Protein AF-A0A9D6FZ19-F1 (afdb_monomer)

pLDDT: mean 87.19, std 10.08, range [48.0, 98.0]

Radius of gyration: 36.25 Å; Cα contacts (8 Å, |Δi|>4): 647; chains: 1; bounding box: 66×76×105 Å

Nearest PDB structures (foldseek):
  9dze-assembly1_B  TM=2.359E-01  e=1.668E+00  synthetic construct
  9dze-assembly1_S  TM=2.264E-01  e=4.456E+00  synthetic construct

Solvent-accessible surface area (backbone atoms only — not comparable to full-atom values): 32603 Å² total; per-residue (Å²): 107,68,70,63,44,63,76,75,43,56,70,73,53,49,53,50,51,51,53,49,53,61,69,70,44,52,75,71,52,47,53,54,53,33,72,72,42,57,74,59,58,19,52,33,51,50,44,45,52,56,50,68,72,45,85,82,78,72,82,79,67,71,78,33,69,72,55,51,49,51,54,47,54,49,43,49,53,57,45,53,49,53,59,55,44,58,36,38,87,87,26,95,31,42,42,60,96,42,98,89,51,80,62,38,68,34,24,61,58,46,26,62,61,45,30,63,40,26,57,64,46,49,83,45,50,66,54,39,59,76,66,59,70,57,80,88,72,50,56,69,57,54,54,55,48,48,30,49,47,58,66,65,47,42,59,84,90,41,48,44,63,78,61,92,24,27,55,32,40,57,38,43,43,46,40,38,54,54,51,51,49,53,50,29,55,75,72,73,46,55,54,28,59,49,54,52,49,54,44,48,48,68,59,69,44,66,30,45,39,71,27,61,67,48,56,51,51,50,56,70,69,46,54,71,69,39,42,52,41,30,46,53,44,51,65,73,44,41,82,42,68,68,41,33,58,36,62,71,30,70,82,34,64,66,26,49,48,50,42,55,44,22,54,74,77,34,56,64,59,24,53,55,56,30,63,76,30,15,71,78,37,27,70,48,33,51,65,55,46,52,49,29,56,75,70,65,41,41,89,72,34,57,68,51,51,52,46,21,51,32,34,71,69,66,51,57,94,88,59,83,86,56,64,50,61,46,42,71,76,57,38,75,93,55,64,87,48,83,84,55,52,67,62,53,42,50,50,38,52,52,48,21,54,32,25,53,72,68,68,37,60,69,60,20,52,28,29,50,41,48,44,53,25,67,76,36,58,46,37,48,70,61,26,51,50,42,62,66,69,53,59,74,75,86,46,45,70,42,52,53,41,34,47,52,36,51,45,50,40,56,26,32,73,71,50,41,80,58,70,91,94,50,84,42,48,57,35,63,44,48,42,30,45,53,54,14,64,71,57,42,84,77,15,24,67,57,27,56,51,41,40,52,56,46,51,59,60,31,69,73,40,66,65,46,40,61,65,24,44,56,28,53,27,48,53,51,58,42,47,40,79,82,51,54,43,65,76,70,26,50,49,39,45,51,64,38,52,74,70,49,70,76,84,81,39,56,41,56,51,41,51,29,54,48,43,55,70,41,67,43,59,70,50,43,61,58,51,50,52,51,42,51,78,44,47,73,73,64,45,59,62,78,89,75,41,65,92,70,52,34,60,69,37,37,44,43,47,45,20,27,42,60,66,30,55,68,58,34,57,51,52,53,56,52,41,50,74,79,45,60,84,48,60,55,48,57,49,40,31,51,77,71,70,52,94,129

Mean predicted aligned error: 12.06 Å

Sequence (596 aa):
MLELLSHGLAENEIHRVMARALLALDDRGRERLIAQLDETTGATLRGLLEFHARDGTAARPFPGAAKIEEEWEKAWGEWDECVFESQDEDGQYVARDAEWEPPYFDGDSLALGLEPLAARMRPLLARVMDGDLAPGFSFLAAIDDLDTQIGSGLPKWMDPSSGDGCPLGPEVTGCLLEWEWRACRRDGRGAFELADAIRKLEASARIVSLHEETVAKFIRGLGDADQHAILNGITSHRSASHWASVLGNAYSEWFKIHQQLARRWDPALFAETSRKNIAQNWELALPLVGDLLRRKAFDKAPPLIAEAVGALLRLKTGETWDPRETLLIALPGLRSRYDWHAAALRLLDSWRKVAVGLGQEEIACALELQVAVGRQWMDGDAALEAFRRVPSPRFSGMRERLFAGWRTLVVEETVGCRAPGREPFGSAWVAALVDAARAGADGAPAFRRAVRQWLEATGRTPAAIRQSREALGTLTLDLDVESTLRRRSPSFLRVLSRGAGPGDDPLTEWRRRWVKRAGASDLLAEIIEFWIGHVAALVPDPANARGSNYEHCAEWLAAVFELDAAAYRRIVRGWATVHGRRKNLWLALARRKLPL

Secondary structure (DSSP, 8-state):
-HHHHHHHS-HHHHHHHHHHHHHHS-HHHHHHHHTTS-HHHHHHHHHHHHHHHS-S-SPPPPPPHHHHHHHHHHHHHHHHHHHHHTT-TTSTTEE-SSTTSPPEE-HHHHHHHHHHHHHHHTTTHHHHHHTTSSTT--HHHHHHHHHHHHHHHS-TTS-GGGTT-EE--HHHHHHHHHHHHHHHHHTT--HHHHHHHHHHHHHH-SSEE--HHHHHHHHHHS-HHHHHHHHHHHHHHTTSHHHHHHHT-TTSHHHHHHHHHHHHH-HHHHHHHHHHTTTT-GGGHHHHHHHHHHTT-GGGHHHHHHHHHHHHHTPPTT----TTTS-GGGSGGGTT-GGGHHHHHHHHHHHHHHHHHTT-HHHHHHHHHHHHHHHHTT-HHHHHHHHHHS-TTTTHHHHHHHHHHHHHHHHHHHH---STT-PPTTHHHHHHHHHHHHHGGGGHHHHHHHHHHHHHHHTT-HHHHHHHHHHHHHHHHHH-TT-HHHHH-HHHHHHHHTTS--TTSHHHHHHHHHHHHTT-TTHHHHHHHHHHHHGGGGSPPGGG-GGG--HHHHHHHHHHHHH-HHHHHHHHHHHHHHHTT-HHHHHHHHHTT---

Structure (mmCIF, N/CA/C/O backbone):
data_AF-A0A9D6FZ19-F1
#
_entry.id   AF-A0A9D6FZ19-F1
#
loop_
_atom_site.group_PDB
_atom_site.id
_atom_site.type_symbol
_atom_site.label_atom_id
_atom_site.label_alt_id
_atom_site.label_comp_id
_atom_site.label_asym_id
_atom_site.label_entity_id
_atom_site.label_seq_id
_atom_site.pdbx_PDB_ins_code
_atom_site.Cartn_x
_atom_site.Cartn_y
_atom_site.Cartn_z
_atom_site.occupancy
_atom_site.B_iso_or_equiv
_atom_site.auth_seq_id
_atom_site.auth_comp_id
_atom_site.auth_asym_id
_atom_site.auth_atom_id
_atom_site.pdbx_PDB_model_num
ATOM 1 N N . MET A 1 1 ? 24.330 31.211 -57.227 1.00 76.38 1 MET A N 1
ATOM 2 C CA . MET A 1 1 ? 22.905 31.604 -57.371 1.00 76.38 1 MET A CA 1
ATOM 3 C C . MET A 1 1 ? 22.234 31.756 -56.015 1.00 76.38 1 MET A C 1
ATOM 5 O O . MET A 1 1 ? 21.684 32.817 -55.775 1.00 76.38 1 MET A O 1
ATOM 9 N N . LEU A 1 2 ? 22.317 30.752 -55.129 1.00 75.94 2 LEU A N 1
ATOM 10 C CA . LEU A 1 2 ? 21.750 30.823 -53.774 1.00 75.94 2 LEU A CA 1
ATOM 11 C C . LEU A 1 2 ? 22.252 32.047 -52.982 1.00 75.94 2 LEU A C 1
ATOM 13 O O . LEU A 1 2 ? 21.443 32.780 -52.437 1.00 75.94 2 LEU A O 1
ATOM 17 N N . GLU A 1 3 ? 23.558 32.338 -53.038 1.00 79.06 3 GLU A N 1
ATOM 18 C CA . GLU A 1 3 ? 24.156 33.538 -52.422 1.00 79.06 3 GLU A CA 1
ATOM 19 C C . GLU A 1 3 ? 23.598 34.858 -52.973 1.00 79.06 3 GLU A C 1
ATOM 21 O O . GLU A 1 3 ? 23.433 35.823 -52.242 1.00 79.06 3 GLU A O 1
ATOM 26 N N . LEU A 1 4 ? 23.278 34.927 -54.266 1.00 79.25 4 LEU A N 1
ATOM 27 C CA . LEU A 1 4 ? 22.694 36.136 -54.857 1.00 79.25 4 LEU A CA 1
ATOM 28 C C . LEU A 1 4 ? 21.225 36.299 -54.452 1.00 79.25 4 LEU A C 1
ATOM 30 O O . LEU A 1 4 ? 20.753 37.421 -54.297 1.00 79.25 4 LEU A O 1
ATOM 34 N N . LEU A 1 5 ? 20.513 35.184 -54.263 1.00 77.94 5 LEU A N 1
ATOM 35 C CA . LEU A 1 5 ? 19.150 35.190 -53.741 1.00 77.94 5 LEU A CA 1
ATOM 36 C C . LEU A 1 5 ? 19.132 35.617 -52.268 1.00 77.94 5 LEU A C 1
ATOM 38 O O . LEU A 1 5 ? 18.304 36.447 -51.914 1.00 77.94 5 LEU A O 1
ATOM 42 N N . SER A 1 6 ? 20.068 35.140 -51.441 1.00 78.81 6 SER A N 1
ATOM 43 C CA . SER A 1 6 ? 20.149 35.504 -50.017 1.00 78.81 6 SER A CA 1
ATOM 44 C C . SER A 1 6 ? 20.529 36.965 -49.757 1.00 78.81 6 SER A C 1
ATOM 46 O O . SER A 1 6 ? 20.185 37.497 -48.709 1.00 78.81 6 SER A O 1
ATOM 48 N N . HIS A 1 7 ? 21.173 37.646 -50.711 1.00 83.50 7 HIS A N 1
ATOM 49 C CA . HIS A 1 7 ? 21.427 39.091 -50.627 1.00 83.50 7 HIS A CA 1
ATOM 50 C C . HIS A 1 7 ? 20.210 39.956 -50.995 1.00 83.50 7 HIS A C 1
ATOM 52 O O . HIS A 1 7 ? 20.174 41.134 -50.640 1.00 83.50 7 HIS A O 1
ATOM 58 N N . GLY A 1 8 ? 19.247 39.414 -51.748 1.00 76.00 8 GLY A N 1
ATOM 59 C CA . GLY A 1 8 ? 18.134 40.181 -52.321 1.00 76.00 8 GLY A CA 1
ATOM 60 C C . GLY A 1 8 ? 16.743 39.793 -51.823 1.00 76.00 8 GLY A C 1
ATOM 61 O O . GLY A 1 8 ? 15.802 40.547 -52.054 1.00 76.00 8 GLY A O 1
ATOM 62 N N . LEU A 1 9 ? 16.599 38.636 -51.177 1.00 79.69 9 LEU A N 1
ATOM 63 C CA . LEU A 1 9 ? 15.329 38.074 -50.722 1.00 79.69 9 LEU A CA 1
ATOM 64 C C . LEU A 1 9 ? 15.463 37.537 -49.299 1.00 79.69 9 LEU A C 1
ATOM 66 O O . LEU A 1 9 ? 16.507 37.008 -48.918 1.00 79.69 9 LEU A O 1
ATOM 70 N N . ALA A 1 10 ? 14.377 37.619 -48.534 1.00 77.56 10 ALA A N 1
ATOM 71 C CA . ALA A 1 10 ? 14.300 36.959 -47.240 1.00 77.56 10 ALA A CA 1
ATOM 72 C C . ALA A 1 10 ? 14.217 35.429 -47.407 1.00 77.56 10 ALA A C 1
ATOM 74 O O . ALA A 1 10 ? 13.732 34.910 -48.415 1.00 77.56 10 ALA A O 1
ATOM 75 N N . GLU A 1 11 ? 14.660 34.677 -46.400 1.00 75.75 11 GLU A N 1
ATOM 76 C CA . GLU A 1 11 ? 14.737 33.208 -46.436 1.00 75.75 11 GLU A CA 1
ATOM 77 C C . GLU A 1 11 ? 13.389 32.542 -46.779 1.00 75.75 11 GLU A C 1
ATOM 79 O O . GLU A 1 11 ? 13.302 31.636 -47.611 1.00 75.75 11 GLU A O 1
ATOM 84 N N . ASN A 1 12 ? 12.295 33.062 -46.220 1.00 69.62 12 ASN A N 1
ATOM 85 C CA . ASN A 1 12 ? 10.940 32.606 -46.522 1.00 69.62 12 ASN A CA 1
ATOM 86 C C . ASN A 1 12 ? 10.523 32.864 -47.985 1.00 69.62 12 ASN A C 1
ATOM 88 O O . ASN A 1 12 ? 9.724 32.107 -48.541 1.00 69.62 12 ASN A O 1
ATOM 92 N N . GLU A 1 13 ? 11.041 33.914 -48.621 1.00 73.00 13 GLU A N 1
ATOM 93 C CA . GLU A 1 13 ? 10.810 34.216 -50.035 1.00 73.00 13 GLU A CA 1
ATOM 94 C C . GLU A 1 13 ? 11.612 33.270 -50.929 1.00 73.00 13 GLU A C 1
ATOM 96 O O . GLU A 1 13 ? 11.067 32.746 -51.903 1.00 73.00 13 GLU A O 1
ATOM 101 N N . ILE A 1 14 ? 12.854 32.958 -50.550 1.00 82.19 14 ILE A N 1
ATOM 102 C CA . ILE A 1 14 ? 13.698 31.972 -51.239 1.00 82.19 14 ILE A CA 1
ATOM 103 C C . ILE A 1 14 ? 13.046 30.587 -51.187 1.00 82.19 14 ILE A C 1
ATOM 105 O O . ILE A 1 14 ? 12.864 29.960 -52.233 1.00 82.19 14 ILE A O 1
ATOM 109 N N . HIS A 1 15 ? 12.590 30.141 -50.011 1.00 80.44 15 HIS A N 1
ATOM 110 C CA . HIS A 1 15 ? 11.866 28.874 -49.859 1.00 80.44 15 HIS A CA 1
ATOM 111 C C . HIS A 1 15 ? 10.609 28.813 -50.738 1.00 80.44 15 HIS A C 1
ATOM 113 O O . HIS A 1 15 ? 10.354 27.797 -51.387 1.00 80.44 15 HIS A O 1
ATOM 119 N N . ARG A 1 16 ? 9.839 29.907 -50.833 1.00 79.56 16 ARG A N 1
ATOM 120 C CA . ARG A 1 16 ? 8.656 29.978 -51.712 1.00 79.56 16 ARG A CA 1
ATOM 121 C C . ARG A 1 16 ? 9.018 29.905 -53.191 1.00 79.56 16 ARG A C 1
ATOM 123 O O . ARG A 1 16 ? 8.312 29.232 -53.942 1.00 79.56 16 ARG A O 1
ATOM 130 N N . VAL A 1 17 ? 10.078 30.593 -53.615 1.00 81.44 17 VAL A N 1
ATOM 131 C CA . VAL A 1 17 ? 10.554 30.552 -55.004 1.00 81.44 17 VAL A CA 1
ATOM 132 C C . VAL A 1 17 ? 11.003 29.139 -55.360 1.00 81.44 17 VAL A C 1
ATOM 134 O O . VAL A 1 17 ? 10.565 28.617 -56.382 1.00 81.44 17 VAL A O 1
ATOM 137 N N . MET A 1 18 ? 11.790 28.487 -54.501 1.00 83.88 18 MET A N 1
ATOM 138 C CA . MET A 1 18 ? 12.246 27.115 -54.734 1.00 83.88 18 MET A CA 1
ATOM 139 C C . MET A 1 18 ? 11.085 26.118 -54.758 1.00 83.88 18 MET A C 1
ATOM 141 O O . MET A 1 18 ? 10.992 25.324 -55.690 1.00 83.88 18 MET A O 1
ATOM 145 N N . ALA A 1 19 ? 10.149 26.204 -53.808 1.00 80.38 19 ALA A N 1
ATOM 146 C CA . ALA A 1 19 ? 8.968 25.343 -53.788 1.00 80.38 19 ALA A CA 1
ATOM 147 C C . ALA A 1 19 ? 8.114 25.508 -55.057 1.00 80.38 19 ALA A C 1
ATOM 149 O O . ALA A 1 19 ? 7.714 24.523 -55.675 1.00 80.38 19 ALA A O 1
ATOM 150 N N . ARG A 1 20 ? 7.870 26.750 -55.499 1.00 80.50 20 ARG A N 1
ATOM 151 C CA . ARG A 1 20 ? 7.109 27.012 -56.732 1.00 80.50 20 ARG A CA 1
ATOM 152 C C . ARG A 1 20 ? 7.855 26.578 -57.987 1.00 80.50 20 ARG A C 1
ATOM 154 O O . ARG A 1 20 ? 7.220 26.048 -58.891 1.00 80.50 20 ARG A O 1
ATOM 161 N N . ALA A 1 21 ? 9.171 26.772 -58.041 1.00 82.44 21 ALA A N 1
ATOM 162 C CA . ALA A 1 21 ? 9.994 26.321 -59.157 1.00 82.44 21 ALA A CA 1
ATOM 163 C C . ALA A 1 21 ? 9.969 24.791 -59.279 1.00 82.44 21 ALA A C 1
ATOM 165 O O . ALA A 1 21 ? 9.750 24.280 -60.371 1.00 82.44 21 ALA A O 1
ATOM 166 N N . LEU A 1 22 ? 10.099 24.069 -58.161 1.00 83.06 22 LEU A N 1
ATOM 167 C CA . LEU A 1 22 ? 10.009 22.607 -58.111 1.00 83.06 22 LEU A CA 1
ATOM 168 C C . LEU A 1 22 ? 8.643 22.092 -58.579 1.00 83.06 22 LEU A C 1
ATOM 170 O O . LEU A 1 22 ? 8.573 21.149 -59.365 1.00 83.06 22 LEU A O 1
ATOM 174 N N . LEU A 1 23 ? 7.555 22.729 -58.138 1.00 80.44 23 LEU A N 1
ATOM 175 C CA . LEU A 1 23 ? 6.200 22.349 -58.547 1.00 80.44 23 LEU A CA 1
ATOM 176 C C . LEU A 1 23 ? 5.902 22.685 -60.014 1.00 80.44 23 LEU A C 1
ATOM 178 O O . LEU A 1 23 ? 5.124 21.971 -60.644 1.00 80.44 23 LEU A O 1
ATOM 182 N N . ALA A 1 24 ? 6.536 23.723 -60.563 1.00 82.62 24 ALA A N 1
ATOM 183 C CA . ALA A 1 24 ? 6.390 24.128 -61.959 1.00 82.62 24 ALA A CA 1
ATOM 184 C C . ALA A 1 24 ? 7.156 23.234 -62.954 1.00 82.62 24 ALA A C 1
ATOM 186 O O . ALA A 1 24 ? 6.901 23.324 -64.155 1.00 82.62 24 ALA A O 1
ATOM 187 N N . LEU A 1 25 ? 8.083 22.385 -62.488 1.00 86.06 25 LEU A N 1
ATOM 188 C CA . LEU A 1 25 ? 8.769 21.411 -63.342 1.00 86.06 25 LEU A CA 1
ATOM 189 C C . LEU A 1 25 ? 7.812 20.294 -63.781 1.00 86.06 25 LEU A C 1
ATOM 191 O O . LEU A 1 25 ? 7.059 19.755 -62.965 1.00 86.06 25 LEU A O 1
ATOM 195 N N . ASP A 1 26 ? 7.905 19.910 -65.055 1.00 82.88 26 ASP A N 1
ATOM 196 C CA . ASP A 1 26 ? 7.280 18.703 -65.601 1.00 82.88 26 ASP A CA 1
ATOM 197 C C . ASP A 1 26 ? 8.009 17.433 -65.125 1.00 82.88 26 ASP A C 1
ATOM 199 O O . ASP A 1 26 ? 9.120 17.501 -64.594 1.00 82.88 26 ASP A O 1
ATOM 203 N N . ASP A 1 27 ? 7.417 16.253 -65.327 1.00 79.38 27 ASP A N 1
ATOM 204 C CA . ASP A 1 27 ? 7.982 14.983 -64.836 1.00 79.38 27 ASP A CA 1
ATOM 205 C C . ASP A 1 27 ? 9.412 14.735 -65.350 1.00 79.38 27 ASP A C 1
ATOM 207 O O . ASP A 1 27 ? 10.284 14.270 -64.616 1.00 79.38 27 ASP A O 1
ATOM 211 N N . ARG A 1 28 ? 9.703 15.133 -66.597 1.00 81.75 28 ARG A N 1
ATOM 212 C CA . ARG A 1 28 ? 11.056 15.052 -67.176 1.00 81.75 28 ARG A CA 1
ATOM 213 C C . ARG A 1 28 ? 12.029 16.055 -66.558 1.00 81.75 28 ARG A C 1
ATOM 215 O O . ARG A 1 28 ? 13.229 15.789 -66.505 1.00 81.75 28 ARG A O 1
ATOM 222 N N . GLY A 1 29 ? 11.565 17.237 -66.166 1.00 82.62 29 GLY A N 1
ATOM 223 C CA . GLY A 1 29 ? 12.340 18.224 -65.421 1.00 82.62 29 GLY A CA 1
ATOM 224 C C . GLY A 1 29 ? 12.649 17.751 -64.004 1.00 82.62 29 GLY A C 1
ATOM 225 O O . GLY A 1 29 ? 13.792 17.868 -63.566 1.00 82.62 29 GLY A O 1
ATOM 226 N N . ARG A 1 30 ? 11.667 17.144 -63.328 1.00 84.31 30 ARG A N 1
ATOM 227 C CA . ARG A 1 30 ? 11.814 16.577 -61.980 1.00 84.31 30 ARG A CA 1
ATOM 228 C C . ARG A 1 30 ? 12.799 15.412 -61.956 1.00 84.31 30 ARG A C 1
ATOM 230 O O . ARG A 1 30 ? 13.716 15.435 -61.147 1.00 84.31 30 ARG A O 1
ATOM 237 N N . GLU A 1 31 ? 12.692 14.455 -62.878 1.00 83.00 31 GLU A N 1
ATOM 238 C CA . GLU A 1 31 ? 13.639 13.329 -62.941 1.00 83.00 31 GLU A CA 1
ATOM 239 C C . GLU A 1 31 ? 15.061 13.770 -63.316 1.00 83.00 31 GLU A C 1
ATOM 241 O O . GLU A 1 31 ? 16.030 13.237 -62.782 1.00 83.00 31 GLU A O 1
ATOM 246 N N . ARG A 1 32 ? 15.219 14.795 -64.169 1.00 85.19 32 ARG A N 1
ATOM 247 C CA . ARG A 1 32 ? 16.545 15.382 -64.441 1.00 85.19 32 ARG A CA 1
ATOM 248 C C . ARG A 1 32 ? 17.151 16.045 -63.210 1.00 85.19 32 ARG A C 1
ATOM 250 O O . ARG A 1 32 ? 18.349 15.907 -63.001 1.00 85.19 32 ARG A O 1
ATOM 257 N N . LEU A 1 33 ? 16.344 16.754 -62.420 1.00 85.06 33 LEU A N 1
ATOM 258 C CA . LEU A 1 33 ? 16.796 17.348 -61.166 1.00 85.06 33 LEU A CA 1
ATOM 259 C C . LEU A 1 33 ? 17.174 16.262 -60.152 1.00 85.06 33 LEU A C 1
ATOM 261 O O . LEU A 1 33 ? 18.252 16.327 -59.581 1.00 85.06 33 LEU A O 1
ATOM 265 N N . ILE A 1 34 ? 16.331 15.240 -59.977 1.00 85.12 34 ILE A N 1
ATOM 266 C CA . ILE A 1 34 ? 16.589 14.118 -59.064 1.00 85.12 34 ILE A CA 1
ATOM 267 C C . ILE A 1 34 ? 17.874 13.373 -59.447 1.00 85.12 34 ILE A C 1
ATOM 269 O O . ILE A 1 34 ? 18.665 13.052 -58.570 1.00 85.12 34 ILE A O 1
ATOM 273 N N . ALA A 1 35 ? 18.123 13.154 -60.741 1.00 84.31 35 ALA A N 1
ATOM 274 C CA . ALA A 1 35 ? 19.343 12.506 -61.229 1.00 84.31 35 ALA A CA 1
ATOM 275 C C . ALA A 1 35 ? 20.626 13.338 -61.027 1.00 84.31 35 ALA A C 1
ATOM 277 O O . ALA A 1 35 ? 21.722 12.806 -61.179 1.00 84.31 35 ALA A O 1
ATOM 278 N N . GLN A 1 36 ? 20.501 14.636 -60.735 1.00 85.25 36 GLN A N 1
ATOM 279 C CA . GLN A 1 36 ? 21.626 15.520 -60.408 1.00 85.25 36 GLN A CA 1
ATOM 280 C C . GLN A 1 36 ? 21.881 15.633 -58.901 1.00 85.25 36 GLN A C 1
ATOM 282 O O . GLN A 1 36 ? 22.891 16.212 -58.504 1.00 85.25 36 GLN A O 1
ATOM 287 N N . LEU A 1 37 ? 20.975 15.110 -58.075 1.00 84.62 37 LEU A N 1
ATOM 288 C CA . LEU A 1 37 ? 21.140 15.029 -56.629 1.00 84.62 37 LEU A CA 1
ATOM 289 C C . LEU A 1 37 ? 21.828 13.710 -56.268 1.00 84.62 37 LEU A C 1
ATOM 291 O O . LEU A 1 37 ? 21.815 12.755 -57.047 1.00 84.62 37 LEU A O 1
ATOM 295 N N . ASP A 1 38 ? 22.422 13.646 -55.077 1.00 81.06 38 ASP A N 1
ATOM 296 C CA . ASP A 1 38 ? 22.869 12.367 -54.534 1.00 81.06 38 ASP A CA 1
ATOM 297 C C . ASP A 1 38 ? 21.673 11.419 -54.346 1.00 81.06 38 ASP A C 1
ATOM 299 O O . ASP A 1 38 ? 20.514 11.838 -54.257 1.00 81.06 38 ASP A O 1
ATOM 303 N N . GLU A 1 39 ? 21.957 10.121 -54.285 1.00 74.38 39 GLU A N 1
ATOM 304 C CA . GLU A 1 39 ? 20.938 9.072 -54.266 1.00 74.38 39 GLU A CA 1
ATOM 305 C C . GLU A 1 39 ? 19.923 9.246 -53.121 1.00 74.38 39 GLU A C 1
ATOM 307 O O . GLU A 1 39 ? 18.724 9.019 -53.313 1.00 74.38 39 GLU A O 1
ATOM 312 N N . THR A 1 40 ? 20.367 9.726 -51.954 1.00 72.00 40 THR A N 1
ATOM 313 C CA . THR A 1 40 ? 19.515 9.878 -50.767 1.00 72.00 40 THR A CA 1
ATOM 314 C C . THR A 1 40 ? 18.615 11.110 -50.854 1.00 72.00 40 THR A C 1
ATOM 316 O O . THR A 1 40 ? 17.402 11.019 -50.617 1.00 72.00 40 THR A O 1
ATOM 319 N N . THR A 1 41 ? 19.165 12.252 -51.268 1.00 76.56 41 THR A N 1
ATOM 320 C CA . THR A 1 41 ? 18.407 13.495 -51.460 1.00 76.56 41 THR A CA 1
ATOM 321 C C . THR A 1 41 ? 17.441 13.360 -52.634 1.00 76.56 41 THR A C 1
ATOM 323 O O . THR A 1 41 ? 16.281 13.770 -52.539 1.00 76.56 41 THR A O 1
ATOM 326 N N . GLY A 1 42 ? 17.872 12.710 -53.717 1.00 79.31 42 GLY A N 1
ATOM 327 C CA . GLY A 1 42 ? 17.043 12.419 -54.879 1.00 79.31 42 GLY A CA 1
ATOM 328 C C . GLY A 1 42 ? 15.852 11.513 -54.549 1.00 79.31 42 GLY A C 1
ATOM 329 O O . GLY A 1 42 ? 14.720 11.824 -54.927 1.00 79.31 42 GLY A O 1
ATOM 330 N N . ALA A 1 43 ? 16.070 10.430 -53.793 1.00 77.81 43 ALA A N 1
ATOM 331 C CA . ALA A 1 43 ? 14.996 9.540 -53.345 1.00 77.81 43 ALA A CA 1
ATOM 332 C C . ALA A 1 43 ? 13.998 10.246 -52.408 1.00 77.81 43 ALA A C 1
ATOM 334 O O . ALA A 1 43 ? 12.784 10.078 -52.555 1.00 77.81 43 ALA A O 1
ATOM 335 N N . THR A 1 44 ? 14.495 11.082 -51.493 1.00 78.62 44 THR A N 1
ATOM 336 C CA . THR A 1 44 ? 13.660 11.872 -50.572 1.00 78.62 44 THR A CA 1
ATOM 337 C C . THR A 1 44 ? 12.799 12.880 -51.333 1.00 78.62 44 THR A C 1
ATOM 339 O O . THR A 1 44 ? 11.587 12.959 -51.118 1.00 78.62 44 THR A O 1
ATOM 342 N N . LEU A 1 45 ? 13.398 13.616 -52.276 1.00 80.62 45 LEU A N 1
ATOM 343 C CA . LEU A 1 45 ? 12.686 14.577 -53.116 1.00 80.62 45 LEU A CA 1
ATOM 344 C C . LEU A 1 45 ? 11.622 13.8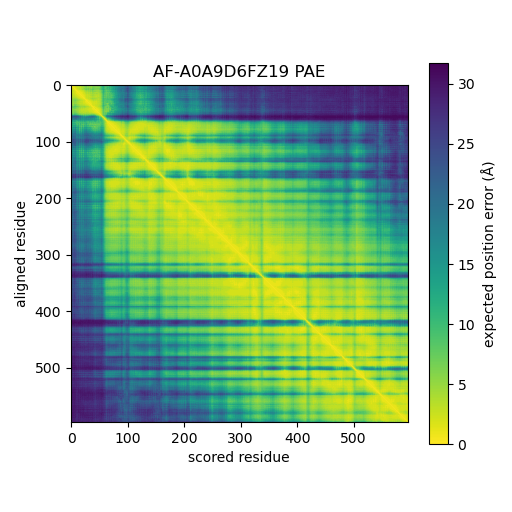88 -53.980 1.00 80.62 45 LEU A C 1
ATOM 346 O O . LEU A 1 45 ? 10.505 14.395 -54.087 1.00 80.62 45 LEU A O 1
ATOM 350 N N . ARG A 1 46 ? 11.930 12.710 -54.542 1.00 81.06 46 ARG A N 1
ATOM 351 C CA . ARG A 1 46 ? 10.957 11.899 -55.289 1.00 81.06 46 ARG A CA 1
ATOM 352 C C . ARG A 1 46 ? 9.749 11.541 -54.417 1.00 81.06 46 ARG A C 1
ATOM 354 O O . ARG A 1 46 ? 8.617 11.813 -54.810 1.00 81.06 46 ARG A O 1
ATOM 361 N N . GLY A 1 47 ? 9.983 11.033 -53.205 1.00 77.44 47 GLY A N 1
ATOM 362 C CA . GLY A 1 47 ? 8.916 10.701 -52.254 1.00 77.44 47 GLY A CA 1
ATOM 363 C C . GLY A 1 47 ? 8.062 11.907 -51.838 1.00 77.44 47 GLY A C 1
ATOM 364 O O . GLY A 1 47 ? 6.839 11.797 -51.746 1.00 77.44 47 GLY A O 1
ATOM 365 N N . LEU A 1 48 ? 8.679 13.080 -51.645 1.00 78.81 48 LEU A N 1
ATOM 366 C CA . LEU A 1 48 ? 7.974 14.333 -51.336 1.00 78.81 48 LEU A CA 1
ATOM 367 C C . LEU A 1 48 ? 7.059 14.796 -52.476 1.00 78.81 48 LEU A C 1
ATOM 369 O O . LEU A 1 48 ? 5.928 15.224 -52.231 1.00 78.81 48 LEU A O 1
ATOM 373 N N . LEU A 1 49 ? 7.525 14.687 -53.721 1.00 78.25 49 LEU A N 1
ATOM 374 C CA . LEU A 1 49 ? 6.758 15.077 -54.905 1.00 78.25 49 LEU A CA 1
ATOM 375 C C . LEU A 1 49 ? 5.602 14.106 -55.190 1.00 78.25 49 LEU A C 1
ATOM 377 O O . LEU A 1 49 ? 4.507 14.556 -55.528 1.00 78.25 49 LEU A O 1
ATOM 381 N N . GLU A 1 50 ? 5.808 12.799 -55.003 1.00 76.62 50 GLU A N 1
ATOM 382 C CA . GLU A 1 50 ? 4.753 11.780 -55.126 1.00 76.62 50 GLU A CA 1
ATOM 383 C C . GLU A 1 50 ? 3.662 11.934 -54.061 1.00 76.62 50 GLU A C 1
ATOM 385 O O . GLU A 1 50 ? 2.476 11.753 -54.345 1.00 76.62 50 GLU A O 1
ATOM 390 N N . PHE A 1 51 ? 4.051 12.301 -52.840 1.00 69.62 51 PHE A N 1
ATOM 391 C CA . PHE A 1 51 ? 3.122 12.599 -51.756 1.00 69.62 51 PHE A CA 1
ATOM 392 C C . PHE A 1 51 ? 2.291 13.848 -52.029 1.00 69.62 51 PHE A C 1
ATOM 394 O O . PHE A 1 51 ? 1.091 13.849 -51.791 1.00 69.62 51 PHE A O 1
ATOM 401 N N . HIS A 1 52 ? 2.905 14.902 -52.566 1.00 70.38 52 HIS A N 1
ATOM 402 C CA . HIS A 1 52 ? 2.180 16.116 -52.930 1.00 70.38 52 HIS A CA 1
ATOM 403 C C . HIS A 1 52 ? 1.195 15.894 -54.092 1.00 70.38 52 HIS A C 1
ATOM 405 O O . HIS A 1 52 ? 0.161 16.550 -54.148 1.00 70.38 52 HIS A O 1
ATOM 411 N N . ALA A 1 53 ? 1.489 14.963 -55.007 1.00 66.56 53 ALA A N 1
ATOM 412 C CA . ALA A 1 53 ? 0.621 14.634 -56.141 1.00 66.56 53 ALA A CA 1
ATOM 413 C C . ALA A 1 53 ? -0.604 13.772 -55.770 1.00 66.56 53 ALA A C 1
ATOM 415 O O . ALA A 1 53 ? -1.553 13.683 -56.549 1.00 66.56 53 ALA A O 1
ATOM 416 N N . ARG A 1 54 ? -0.592 13.118 -54.602 1.00 63.16 54 ARG A N 1
ATOM 417 C CA . ARG A 1 54 ? -1.702 12.310 -54.082 1.00 63.16 54 ARG A CA 1
ATOM 418 C C . ARG A 1 54 ? -2.335 13.072 -52.924 1.00 63.16 54 ARG A C 1
ATOM 420 O O . ARG A 1 54 ? -1.743 13.094 -51.856 1.00 63.16 54 ARG A O 1
ATOM 427 N N . ASP A 1 55 ? -3.505 13.683 -53.121 1.00 54.84 55 ASP A N 1
ATOM 428 C CA . ASP A 1 55 ? -4.227 14.470 -52.102 1.00 54.84 55 ASP A CA 1
ATOM 429 C C . ASP A 1 55 ? -4.259 13.792 -50.708 1.00 54.84 55 ASP A C 1
ATOM 431 O O . ASP A 1 55 ? -5.138 13.000 -50.378 1.00 54.84 55 ASP A O 1
ATOM 435 N N . GLY A 1 56 ? -3.268 14.117 -49.874 1.00 55.38 56 GLY A N 1
ATOM 436 C CA . GLY A 1 56 ? -3.352 14.273 -48.423 1.00 55.38 56 GLY A CA 1
ATOM 437 C C . GLY A 1 56 ? -3.728 13.096 -47.514 1.00 55.38 56 GLY A C 1
ATOM 438 O O . GLY A 1 56 ? -3.906 13.359 -46.328 1.00 55.38 56 GLY A O 1
ATOM 439 N N . THR A 1 57 ? -3.847 11.841 -47.965 1.00 48.09 57 THR A N 1
ATOM 440 C CA . THR A 1 57 ? -4.255 10.724 -47.068 1.00 48.09 57 THR A CA 1
ATOM 441 C C . THR A 1 57 ? -3.186 9.668 -46.765 1.00 48.09 57 THR A C 1
ATOM 443 O O . THR A 1 57 ? -3.467 8.722 -46.031 1.00 48.09 57 THR A O 1
ATOM 446 N N . ALA A 1 58 ? -1.964 9.791 -47.291 1.00 53.22 58 ALA A N 1
ATOM 447 C CA . ALA A 1 58 ? -0.848 8.896 -46.949 1.00 53.22 58 ALA A CA 1
ATOM 448 C C . ALA A 1 58 ? 0.015 9.460 -45.798 1.00 53.22 58 ALA A C 1
ATOM 450 O O . ALA A 1 58 ? -0.132 10.617 -45.410 1.00 53.22 58 ALA A O 1
ATOM 451 N N . ALA A 1 59 ? 0.914 8.652 -45.226 1.00 49.53 59 ALA A N 1
ATOM 452 C CA . ALA A 1 59 ? 1.885 9.112 -44.229 1.00 49.53 59 ALA A CA 1
ATOM 453 C C . ALA A 1 59 ? 2.831 10.172 -44.828 1.00 49.53 59 ALA A C 1
ATOM 455 O O . ALA A 1 59 ? 3.221 10.049 -45.991 1.00 49.53 59 ALA A O 1
ATOM 456 N N . ARG A 1 60 ? 3.200 11.200 -44.043 1.00 55.59 60 ARG A N 1
ATOM 457 C CA . ARG A 1 60 ? 4.179 12.220 -44.464 1.00 55.59 60 ARG A CA 1
ATOM 458 C C . ARG A 1 60 ? 5.464 11.538 -44.977 1.00 55.59 60 ARG A C 1
ATOM 460 O O . ARG A 1 60 ? 5.902 10.571 -44.354 1.00 55.59 60 ARG A O 1
ATOM 467 N N . PRO A 1 61 ? 6.084 12.036 -46.058 1.00 57.59 61 PRO A N 1
ATOM 468 C CA . PRO A 1 61 ? 7.366 11.535 -46.546 1.00 57.59 61 PRO A CA 1
ATOM 469 C C . PRO A 1 61 ? 8.416 11.651 -45.447 1.00 57.59 61 PRO A C 1
ATOM 471 O O . PRO A 1 61 ? 8.483 12.672 -44.759 1.00 57.59 61 PRO A O 1
ATOM 474 N N . PHE A 1 62 ? 9.198 10.591 -45.258 1.00 59.50 62 PHE A N 1
ATOM 475 C CA . PHE A 1 62 ? 10.211 10.545 -44.209 1.00 59.50 62 PHE A CA 1
ATOM 476 C C . PHE A 1 62 ? 11.372 11.509 -44.521 1.00 59.50 62 PHE A C 1
ATOM 478 O O . PHE A 1 62 ? 11.711 11.671 -45.697 1.00 59.50 62 PHE A O 1
ATOM 485 N N . PRO A 1 63 ? 11.984 12.148 -43.504 1.00 70.31 63 PRO A N 1
ATOM 486 C CA . PRO A 1 63 ? 13.123 13.041 -43.706 1.00 70.31 63 PRO A CA 1
ATOM 487 C C . PRO A 1 63 ? 14.318 12.297 -44.322 1.00 70.31 63 PRO A C 1
ATOM 489 O O . PRO A 1 63 ? 14.558 11.134 -43.996 1.00 70.31 63 PRO A O 1
ATOM 492 N N . GLY A 1 64 ? 15.071 12.971 -45.195 1.00 73.50 64 GLY A N 1
ATOM 493 C CA . GLY A 1 64 ? 16.335 12.448 -45.728 1.00 73.50 64 GLY A CA 1
ATOM 494 C C . GLY A 1 64 ? 17.441 12.419 -44.666 1.00 73.50 64 GLY A C 1
ATOM 495 O O . GLY A 1 64 ? 17.305 13.056 -43.623 1.00 73.50 64 GLY A O 1
ATOM 496 N N . ALA A 1 65 ? 18.547 11.719 -44.941 1.00 75.94 65 ALA A N 1
ATOM 497 C CA . ALA A 1 65 ? 19.651 11.523 -43.990 1.00 75.94 65 ALA A CA 1
ATOM 498 C C . ALA A 1 65 ? 20.187 12.844 -43.403 1.00 75.94 65 ALA A C 1
ATOM 500 O O . ALA A 1 65 ? 20.251 12.975 -42.187 1.00 75.94 65 ALA A O 1
ATOM 501 N N . ALA A 1 66 ? 20.425 13.857 -44.244 1.00 78.38 66 ALA A N 1
ATOM 502 C CA . ALA A 1 66 ? 20.880 15.178 -43.796 1.00 78.38 66 ALA A CA 1
ATOM 503 C C . ALA A 1 66 ? 19.888 15.879 -42.848 1.00 78.38 66 ALA A C 1
ATOM 505 O O . ALA A 1 66 ? 20.293 16.596 -41.942 1.00 78.38 66 ALA A O 1
ATOM 506 N N . LYS A 1 67 ? 18.575 15.658 -43.022 1.00 81.81 67 LYS A N 1
ATOM 507 C CA . LYS A 1 67 ? 17.565 16.229 -42.118 1.00 81.81 67 LYS A CA 1
ATOM 508 C C . LYS A 1 67 ? 17.494 15.469 -40.792 1.00 81.81 67 LYS A C 1
ATOM 510 O O . LYS A 1 67 ? 17.170 16.061 -39.771 1.00 81.81 67 LYS A O 1
ATOM 515 N N . ILE A 1 68 ? 17.774 14.167 -40.808 1.00 84.69 68 ILE A N 1
ATOM 516 C CA . ILE A 1 68 ? 17.887 13.357 -39.589 1.00 84.69 68 ILE A CA 1
ATOM 517 C C . ILE A 1 68 ? 19.115 13.790 -38.786 1.00 84.69 68 ILE A C 1
ATOM 519 O O . ILE A 1 68 ? 18.992 13.967 -37.581 1.00 84.69 68 ILE A O 1
ATOM 523 N N . GLU A 1 69 ? 20.251 13.999 -39.452 1.00 84.50 69 GLU A N 1
ATOM 524 C CA . GLU A 1 69 ? 21.476 14.531 -38.847 1.00 84.50 69 GLU A CA 1
ATOM 525 C C . GLU A 1 69 ? 21.239 15.924 -38.246 1.00 84.50 69 GLU A C 1
ATOM 527 O O . GLU A 1 69 ? 21.511 16.130 -37.072 1.00 84.50 69 GLU A O 1
ATOM 532 N N . GLU A 1 70 ? 20.611 16.846 -38.986 1.00 87.00 70 GLU A N 1
ATOM 533 C CA . GLU A 1 70 ? 20.273 18.186 -38.478 1.00 87.00 70 GLU A CA 1
ATOM 534 C C . GLU A 1 70 ? 19.396 18.137 -37.213 1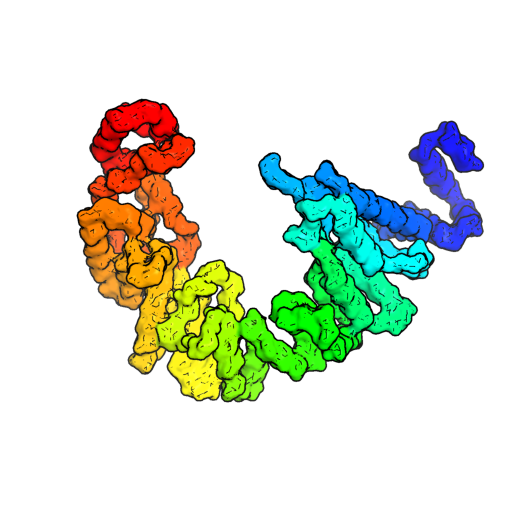.00 87.00 70 GLU A C 1
ATOM 536 O O . GLU A 1 70 ? 19.672 18.833 -36.239 1.00 87.00 70 GLU A O 1
ATOM 541 N N . GLU A 1 71 ? 18.332 17.326 -37.204 1.00 88.31 71 GLU A N 1
ATOM 542 C CA . GLU A 1 71 ? 17.451 17.213 -36.032 1.00 88.31 71 GLU A CA 1
ATOM 543 C C . GLU A 1 71 ? 18.123 16.494 -34.854 1.00 88.31 71 GLU A C 1
ATOM 545 O O . GLU A 1 71 ? 17.812 16.802 -33.703 1.00 88.31 71 GLU A O 1
ATOM 550 N N . TRP A 1 72 ? 19.037 15.560 -35.129 1.00 89.62 72 TRP A N 1
ATOM 551 C CA . TRP A 1 72 ? 19.848 14.880 -34.121 1.00 89.62 72 TRP A CA 1
ATOM 552 C C . TRP A 1 72 ? 20.820 15.849 -33.444 1.00 89.62 72 TRP A C 1
ATOM 554 O O . TRP A 1 72 ? 20.771 15.996 -32.225 1.00 89.62 72 TRP A O 1
ATOM 564 N N . GLU A 1 73 ? 21.626 16.565 -34.231 1.00 90.31 73 GLU A N 1
ATOM 565 C CA . GLU A 1 73 ? 22.572 17.573 -33.739 1.00 90.31 73 GLU A CA 1
ATOM 566 C C . GLU A 1 73 ? 21.852 18.689 -32.985 1.00 90.31 73 GLU A C 1
ATOM 568 O O . GLU A 1 73 ? 22.282 19.108 -31.914 1.00 90.31 73 GLU A O 1
ATOM 573 N N . LYS A 1 74 ? 20.695 19.132 -33.488 1.00 91.88 74 LYS A N 1
ATOM 574 C CA . LYS A 1 74 ? 19.876 20.127 -32.796 1.00 91.88 74 LYS A CA 1
ATOM 575 C C . LYS A 1 74 ? 19.385 19.627 -31.437 1.00 91.88 74 LYS A C 1
ATOM 577 O O . LYS A 1 74 ? 19.426 20.378 -30.469 1.00 91.88 74 LYS A O 1
ATOM 582 N N . ALA A 1 75 ? 18.899 18.388 -31.356 1.00 92.31 75 ALA A N 1
ATOM 583 C CA . ALA A 1 75 ? 18.421 17.834 -30.093 1.00 92.31 75 ALA A CA 1
ATOM 584 C C . ALA A 1 75 ? 19.554 17.693 -29.062 1.00 92.31 75 ALA A C 1
ATOM 586 O O . ALA A 1 75 ? 19.311 17.927 -27.882 1.00 92.31 75 ALA A O 1
ATOM 587 N N . TRP A 1 76 ? 20.771 17.349 -29.497 1.00 92.56 76 TRP A N 1
ATOM 588 C CA . TRP A 1 76 ? 21.948 17.310 -28.622 1.00 92.56 76 TRP A CA 1
ATOM 589 C C . TRP A 1 76 ? 22.453 18.697 -28.230 1.00 92.56 76 TRP A C 1
ATOM 591 O O . TRP A 1 76 ? 22.802 18.895 -27.075 1.00 92.56 76 TRP A O 1
ATOM 601 N N . GLY A 1 77 ? 22.400 19.680 -29.129 1.00 92.44 77 GLY A N 1
ATOM 602 C CA . GLY A 1 77 ? 22.700 21.069 -28.774 1.00 92.44 77 GLY A CA 1
ATOM 603 C C . GLY A 1 77 ? 21.774 21.593 -27.672 1.00 92.44 77 GLY A C 1
ATOM 604 O O . GLY A 1 77 ? 22.241 22.138 -26.680 1.00 92.44 77 GLY A O 1
ATOM 605 N N . GLU A 1 78 ? 20.465 21.350 -27.794 1.00 93.19 78 GLU A N 1
ATOM 606 C CA . GLU A 1 78 ? 19.485 21.708 -26.754 1.00 93.19 78 GLU A CA 1
ATOM 607 C C . GLU A 1 78 ? 19.688 20.904 -25.451 1.00 93.19 78 GLU A C 1
ATOM 609 O O . GLU A 1 78 ? 19.422 21.405 -24.357 1.00 93.19 78 GLU A O 1
ATOM 614 N N . TRP A 1 79 ? 20.163 19.657 -25.550 1.00 93.56 79 TRP A N 1
ATOM 615 C CA . TRP A 1 79 ? 20.523 18.837 -24.390 1.00 93.56 79 TRP A CA 1
ATOM 616 C C . TRP A 1 79 ? 21.697 19.455 -23.634 1.00 93.56 79 TRP A C 1
ATOM 618 O O . TRP A 1 79 ? 21.596 19.683 -22.431 1.00 93.56 79 TRP A O 1
ATOM 628 N N . ASP A 1 80 ? 22.780 19.773 -24.340 1.00 91.00 80 ASP A N 1
ATOM 629 C CA . ASP A 1 80 ? 23.979 20.373 -23.761 1.00 91.00 80 ASP A CA 1
ATOM 630 C C . ASP A 1 80 ? 23.681 21.746 -23.147 1.00 91.00 80 ASP A C 1
ATOM 632 O O . ASP A 1 80 ? 24.220 22.068 -22.091 1.00 91.00 80 ASP A O 1
ATOM 636 N N . GLU A 1 81 ? 22.773 22.528 -23.742 1.00 88.50 81 GLU A N 1
ATOM 637 C CA . GLU A 1 81 ? 22.267 23.773 -23.151 1.00 88.50 81 GLU A CA 1
ATOM 638 C C . GLU A 1 81 ? 21.573 23.523 -21.803 1.00 88.50 81 GLU A C 1
ATOM 640 O O . GLU A 1 81 ? 21.902 24.187 -20.819 1.00 88.50 81 GLU A O 1
ATOM 645 N N . CYS A 1 82 ? 20.680 22.528 -21.712 1.00 87.31 82 CYS A N 1
ATOM 646 C CA . CYS A 1 82 ? 20.025 22.175 -20.446 1.00 87.31 82 CYS A CA 1
ATOM 647 C C . CYS A 1 82 ? 21.041 21.742 -19.379 1.00 87.31 82 CYS A C 1
ATOM 649 O O . CYS A 1 82 ? 20.945 22.146 -18.219 1.00 87.31 82 CYS A O 1
ATOM 651 N N . VAL A 1 83 ? 22.026 20.925 -19.765 1.00 86.19 83 VAL A N 1
ATOM 652 C CA . VAL A 1 83 ? 23.075 20.455 -18.850 1.00 86.19 83 VAL A CA 1
ATOM 653 C C . VAL A 1 83 ? 23.979 21.603 -18.413 1.00 86.19 83 VAL A C 1
ATOM 655 O O . VAL A 1 83 ? 24.329 21.687 -17.237 1.00 86.19 83 VAL A O 1
ATOM 658 N N . PHE A 1 84 ? 24.328 22.517 -19.312 1.00 83.25 84 PHE A N 1
ATOM 659 C CA . PHE A 1 84 ? 25.123 23.692 -18.979 1.00 83.25 84 PHE A CA 1
ATOM 660 C C . PHE A 1 84 ? 24.386 24.616 -18.001 1.00 83.25 84 PHE A C 1
ATOM 662 O O . PHE A 1 84 ? 24.949 25.005 -16.980 1.00 83.25 84 PHE A O 1
ATOM 669 N N . GLU A 1 85 ? 23.108 24.905 -18.254 1.00 81.88 85 GLU A N 1
ATOM 670 C CA . GLU A 1 85 ? 22.270 25.708 -17.354 1.00 81.88 85 GLU A CA 1
ATOM 671 C C . GLU A 1 85 ? 22.078 25.061 -15.976 1.00 81.88 85 GLU A C 1
ATOM 673 O O . GLU A 1 85 ? 21.893 25.766 -14.988 1.00 81.88 85 GLU A O 1
ATOM 678 N N . SER A 1 86 ? 22.156 23.730 -15.874 1.00 80.12 86 SER A N 1
ATOM 679 C CA . SER A 1 86 ? 22.080 23.024 -14.585 1.00 80.12 86 SER A CA 1
ATOM 680 C C . SER A 1 86 ? 23.245 23.330 -13.635 1.00 80.12 86 SER A C 1
ATOM 682 O O . SER A 1 86 ? 23.164 23.033 -12.445 1.00 80.12 86 SER A O 1
ATOM 684 N N . GLN A 1 87 ? 24.312 23.944 -14.152 1.00 77.19 87 GLN A N 1
ATOM 685 C CA . GLN A 1 87 ? 25.483 24.374 -13.389 1.00 77.19 87 GLN A CA 1
ATOM 686 C C . GLN A 1 87 ? 25.372 25.834 -12.919 1.00 77.19 87 GLN A C 1
ATOM 688 O O . GLN A 1 87 ? 26.249 26.307 -12.197 1.00 77.19 87 GLN A O 1
ATOM 693 N N . ASP A 1 88 ? 24.325 26.560 -13.325 1.00 78.38 88 ASP A N 1
ATOM 694 C CA . ASP A 1 88 ? 24.088 27.939 -12.903 1.00 78.38 88 ASP A CA 1
ATOM 695 C C . ASP A 1 88 ? 23.409 27.970 -11.525 1.00 78.38 88 ASP A C 1
ATOM 697 O O . ASP A 1 88 ? 22.288 27.491 -11.353 1.00 78.38 88 ASP A O 1
ATOM 701 N N . GLU A 1 89 ? 24.089 28.562 -10.539 1.00 73.12 89 GLU A N 1
ATOM 702 C CA . GLU A 1 89 ? 23.615 28.696 -9.154 1.00 73.12 89 GLU A CA 1
ATOM 703 C C . GLU A 1 89 ? 22.333 29.540 -9.033 1.00 73.12 89 GLU A C 1
ATOM 705 O O . GLU A 1 89 ? 21.596 29.388 -8.059 1.00 73.12 89 GLU A O 1
ATOM 710 N N . ASP A 1 90 ? 22.064 30.407 -10.014 1.00 73.00 90 ASP A N 1
ATOM 711 C CA . ASP A 1 90 ? 20.847 31.221 -10.111 1.00 73.00 90 ASP A CA 1
ATOM 712 C C . ASP A 1 90 ? 19.927 30.749 -11.262 1.00 73.00 90 ASP A C 1
ATOM 714 O O . ASP A 1 90 ? 18.965 31.432 -11.633 1.00 73.00 90 ASP A O 1
ATOM 718 N N . GLY A 1 91 ? 20.233 29.583 -11.841 1.00 75.75 91 GLY A N 1
ATOM 719 C CA . GLY A 1 91 ? 19.553 29.011 -12.996 1.00 75.75 91 GLY A CA 1
ATOM 720 C C . GLY A 1 91 ? 18.184 28.408 -12.683 1.00 75.75 91 GLY A C 1
ATOM 721 O O . GLY A 1 91 ? 17.761 28.260 -11.537 1.00 75.75 91 GLY A O 1
ATOM 722 N N . GLN A 1 92 ? 17.476 27.998 -13.739 1.00 81.50 92 GLN A N 1
ATOM 723 C CA . GLN A 1 92 ? 16.119 27.445 -13.628 1.00 81.50 92 GLN A CA 1
ATOM 724 C C . GLN A 1 92 ? 16.035 26.091 -12.900 1.00 81.50 92 GLN A C 1
ATOM 726 O O . GLN A 1 92 ? 14.944 25.675 -12.521 1.00 81.50 92 GLN A O 1
ATOM 731 N N . TYR A 1 93 ? 17.172 25.421 -12.702 1.00 83.19 93 TYR A N 1
ATOM 732 C CA . TYR A 1 93 ? 17.276 24.120 -12.034 1.00 83.19 93 TYR A CA 1
ATOM 733 C C . TYR A 1 93 ? 17.738 24.229 -10.574 1.00 83.19 93 TYR A C 1
ATOM 735 O O . TYR A 1 93 ? 18.052 23.222 -9.941 1.00 83.19 93 TYR A O 1
ATOM 743 N N . VAL A 1 94 ? 17.781 25.447 -10.026 1.00 79.00 94 VAL A N 1
ATOM 744 C CA . VAL A 1 94 ? 18.056 25.699 -8.612 1.00 79.00 94 VAL A CA 1
ATOM 745 C C . VAL A 1 94 ? 16.774 26.152 -7.922 1.00 79.00 94 VAL A C 1
ATOM 747 O O . VAL A 1 94 ? 16.181 27.179 -8.256 1.00 79.00 94 VAL A O 1
ATOM 750 N N . ALA A 1 95 ? 16.342 25.377 -6.931 1.00 79.31 95 ALA A N 1
ATOM 751 C CA . ALA A 1 95 ? 15.130 25.632 -6.170 1.00 79.31 95 ALA A CA 1
ATOM 752 C C . ALA A 1 95 ? 15.434 26.223 -4.790 1.00 79.31 95 ALA A C 1
ATOM 754 O O . ALA A 1 95 ? 16.501 26.031 -4.202 1.00 79.31 95 ALA A O 1
ATOM 755 N N . ARG A 1 96 ? 14.451 26.955 -4.256 1.00 80.06 96 ARG A N 1
ATOM 756 C CA . ARG A 1 96 ? 14.456 27.463 -2.884 1.00 80.06 96 ARG A CA 1
ATOM 757 C C . ARG A 1 96 ? 13.026 27.530 -2.352 1.00 80.06 96 ARG A C 1
ATOM 759 O O . ARG A 1 96 ? 12.278 28.439 -2.714 1.00 80.06 96 ARG A O 1
ATOM 766 N N . ASP A 1 97 ? 12.677 26.607 -1.460 1.00 77.75 97 ASP A N 1
ATOM 767 C CA . ASP A 1 97 ? 11.323 26.482 -0.898 1.00 77.75 97 ASP A CA 1
ATOM 768 C C . ASP A 1 97 ? 10.924 27.680 -0.024 1.00 77.75 97 ASP A C 1
ATOM 770 O O . ASP A 1 97 ? 9.773 28.130 -0.037 1.00 77.75 97 ASP A O 1
ATOM 774 N N . ALA A 1 98 ? 11.879 28.248 0.716 1.00 78.56 98 ALA A N 1
ATOM 775 C CA . ALA A 1 98 ? 11.675 29.461 1.495 1.00 78.56 98 ALA A CA 1
ATOM 776 C C . ALA A 1 98 ? 12.884 30.401 1.441 1.00 78.56 98 ALA A C 1
ATOM 778 O O . ALA A 1 98 ? 14.029 29.973 1.387 1.00 78.56 98 ALA A O 1
ATOM 779 N N . GLU A 1 99 ? 12.647 31.712 1.546 1.00 76.25 99 GLU A N 1
ATOM 780 C CA . GLU A 1 99 ? 13.699 32.743 1.448 1.00 76.25 99 GLU A CA 1
ATOM 781 C C . GLU A 1 99 ? 14.839 32.611 2.477 1.00 76.25 99 GLU A C 1
ATOM 783 O O . GLU A 1 99 ? 15.897 33.210 2.296 1.00 76.25 99 GLU A O 1
ATOM 788 N N . TRP A 1 100 ? 14.620 31.862 3.561 1.00 76.06 100 TRP A N 1
ATOM 789 C CA . TRP A 1 100 ? 15.592 31.622 4.631 1.00 76.06 100 TRP A CA 1
ATOM 790 C C . TRP A 1 100 ? 16.340 30.288 4.496 1.00 76.06 100 TRP A C 1
ATOM 792 O O . TRP A 1 100 ? 17.277 30.052 5.261 1.00 76.06 100 TRP A O 1
ATOM 802 N N . GLU A 1 101 ? 15.939 29.425 3.562 1.00 75.69 101 GLU A N 1
ATOM 803 C CA . GLU A 1 101 ? 16.604 28.153 3.285 1.00 75.69 101 GLU A CA 1
ATOM 804 C C . GLU A 1 101 ? 17.686 28.334 2.212 1.00 75.69 101 GLU A C 1
ATOM 806 O O . GLU A 1 101 ? 17.538 29.170 1.312 1.00 75.69 101 GLU A O 1
ATOM 811 N N . PRO A 1 102 ? 18.805 27.593 2.309 1.00 75.31 102 PRO A N 1
ATOM 812 C CA . PRO A 1 102 ? 19.801 27.583 1.250 1.00 75.31 102 PRO A CA 1
ATOM 813 C C . PRO A 1 102 ? 19.188 26.994 -0.031 1.00 75.31 102 PRO A C 1
ATOM 815 O O . PRO A 1 102 ? 18.412 26.040 0.059 1.00 75.31 102 PRO A O 1
ATOM 818 N N . PRO A 1 103 ? 19.518 27.542 -1.212 1.00 79.25 103 PRO A N 1
ATOM 819 C CA . PRO A 1 103 ? 19.076 26.960 -2.469 1.00 79.25 103 PRO A CA 1
ATOM 820 C C . PRO A 1 103 ? 19.680 25.564 -2.661 1.00 79.25 103 PRO A C 1
ATOM 822 O O . PRO A 1 103 ? 20.755 25.261 -2.133 1.00 79.25 103 PRO A O 1
ATOM 825 N N . TYR A 1 104 ? 18.989 24.718 -3.413 1.00 80.50 104 TYR A N 1
ATOM 826 C CA . TYR A 1 104 ? 19.423 23.359 -3.707 1.00 80.50 104 TYR A CA 1
ATOM 827 C C . TYR A 1 104 ? 19.157 23.003 -5.169 1.00 80.50 104 TYR A C 1
ATOM 829 O O . TYR A 1 104 ? 18.311 23.606 -5.828 1.00 80.50 104 TYR A O 1
ATOM 837 N N . PHE A 1 105 ? 19.900 22.020 -5.669 1.00 83.06 105 PHE A N 1
ATOM 838 C CA . PHE A 1 105 ? 19.725 21.501 -7.018 1.00 83.06 105 PHE A CA 1
ATOM 839 C C . PHE A 1 105 ? 18.413 20.718 -7.137 1.00 83.06 105 PHE A C 1
ATOM 841 O O . PHE A 1 105 ? 18.204 19.747 -6.408 1.00 83.06 105 PHE A O 1
ATOM 848 N N . ASP A 1 106 ? 17.561 21.127 -8.071 1.00 85.56 106 ASP A N 1
ATOM 849 C CA . ASP A 1 106 ? 16.309 20.460 -8.414 1.00 85.56 106 ASP A CA 1
ATOM 850 C C . ASP A 1 106 ? 16.501 19.572 -9.652 1.00 85.56 106 ASP A C 1
ATOM 852 O O . ASP A 1 106 ? 16.268 19.971 -10.799 1.00 85.56 106 ASP A O 1
ATOM 856 N N . GLY A 1 107 ? 16.954 18.340 -9.415 1.00 86.62 107 GLY A N 1
ATOM 857 C CA . GLY A 1 107 ? 17.173 17.380 -10.491 1.00 86.62 107 GLY A CA 1
ATOM 858 C C . GLY A 1 107 ? 15.892 16.843 -11.124 1.00 86.62 107 GLY A C 1
ATOM 859 O O . GLY A 1 107 ? 15.952 16.390 -12.267 1.00 86.62 107 GLY A O 1
ATOM 860 N N . ASP A 1 108 ? 14.735 16.948 -10.460 1.00 87.75 108 ASP A N 1
ATOM 861 C CA . ASP A 1 108 ? 13.444 16.624 -11.078 1.00 87.75 108 ASP A CA 1
ATOM 862 C C . ASP A 1 108 ? 13.146 17.605 -12.220 1.00 87.75 108 ASP A C 1
ATOM 864 O O . ASP A 1 108 ? 12.749 17.194 -13.314 1.00 87.75 108 ASP A O 1
ATOM 868 N N . SER A 1 109 ? 13.399 18.901 -12.007 1.00 87.88 109 SER A N 1
ATOM 869 C CA . SER A 1 109 ? 13.247 19.918 -13.053 1.00 87.88 109 SER A CA 1
ATOM 870 C C . SER A 1 109 ? 14.212 19.707 -14.223 1.00 87.88 109 SER A C 1
ATOM 872 O O . SER A 1 109 ? 13.795 19.831 -15.378 1.00 87.88 109 SER A O 1
ATOM 874 N N . LEU A 1 110 ? 15.470 19.323 -13.963 1.00 89.50 110 LEU A N 1
ATOM 875 C CA . LEU A 1 110 ? 16.409 18.979 -15.039 1.00 89.50 110 LEU A CA 1
ATOM 876 C C . LEU A 1 110 ? 15.924 17.756 -15.826 1.00 89.50 110 LEU A C 1
ATOM 878 O O . LEU A 1 110 ? 15.862 17.801 -17.054 1.00 89.50 110 LEU A O 1
ATOM 882 N N . ALA A 1 111 ? 15.515 16.685 -15.143 1.00 91.81 111 ALA A N 1
ATOM 883 C CA . ALA A 1 111 ? 14.975 15.496 -15.796 1.00 91.81 111 ALA A CA 1
ATOM 884 C C . ALA A 1 111 ? 13.751 15.831 -16.672 1.00 91.81 111 ALA A C 1
ATOM 886 O O . ALA A 1 111 ? 13.652 15.355 -17.805 1.00 91.81 111 ALA A O 1
ATOM 887 N N . LEU A 1 112 ? 12.858 16.708 -16.200 1.00 90.56 112 LEU A N 1
ATOM 888 C CA . LEU A 1 112 ? 11.713 17.201 -16.974 1.00 90.56 112 LEU A CA 1
ATOM 889 C C . LEU A 1 112 ? 12.116 18.016 -18.214 1.00 90.56 112 LEU A C 1
ATOM 891 O O . LEU A 1 112 ? 11.380 17.993 -19.202 1.00 90.56 112 LEU A O 1
ATOM 895 N N . GLY A 1 113 ? 13.261 18.704 -18.187 1.00 91.62 113 GLY A N 1
ATOM 896 C CA . GLY A 1 113 ? 13.838 19.379 -19.354 1.00 91.62 113 GLY A CA 1
ATOM 897 C C . GLY A 1 113 ? 14.412 18.404 -20.388 1.00 91.62 113 GLY A C 1
ATOM 898 O O . GLY A 1 113 ? 14.215 18.583 -21.591 1.00 91.62 113 GLY A O 1
ATOM 899 N N . LEU A 1 114 ? 15.054 17.325 -19.929 1.00 94.81 114 LEU A N 1
ATOM 900 C CA . LEU A 1 114 ? 15.701 16.326 -20.789 1.00 94.81 114 LEU A CA 1
ATOM 901 C C . LEU A 1 114 ? 14.707 15.353 -21.456 1.00 94.81 114 LEU A C 1
ATOM 903 O O . LEU A 1 114 ? 14.926 14.912 -22.587 1.00 94.81 114 LEU A O 1
ATOM 907 N N . GLU A 1 115 ? 13.590 15.026 -20.800 1.00 95.50 115 GLU A N 1
ATOM 908 C CA . GLU A 1 115 ? 12.603 14.054 -21.303 1.00 95.50 115 GLU A CA 1
ATOM 909 C C . GLU A 1 115 ? 11.994 14.416 -22.679 1.00 95.50 115 GLU A C 1
ATOM 911 O O . GLU A 1 115 ? 11.969 13.554 -23.566 1.00 95.50 115 GLU A O 1
ATOM 916 N N . PRO A 1 116 ? 11.539 15.660 -22.942 1.00 94.88 116 PRO A N 1
ATOM 917 C CA . PRO A 1 116 ? 11.052 16.060 -24.264 1.00 94.88 116 PRO A CA 1
ATOM 918 C C . PRO A 1 116 ? 12.111 15.968 -25.371 1.00 94.88 116 PRO A C 1
ATOM 920 O O . PRO A 1 116 ? 11.770 15.679 -26.524 1.00 94.88 116 PRO A O 1
ATOM 923 N N . LEU A 1 117 ? 13.385 16.204 -25.041 1.00 94.50 117 LEU A N 1
ATOM 924 C CA . LEU A 1 117 ? 14.497 16.086 -25.987 1.00 94.50 117 LEU A CA 1
ATOM 925 C C . LEU A 1 117 ? 14.730 14.619 -26.348 1.00 94.50 117 LEU A C 1
ATOM 927 O O . LEU A 1 117 ? 14.751 14.270 -27.531 1.00 94.50 117 LEU A O 1
ATOM 931 N N . ALA A 1 118 ? 14.773 13.738 -25.348 1.00 94.81 118 ALA A N 1
ATOM 932 C CA . ALA A 1 118 ? 14.862 12.300 -25.574 1.00 94.81 118 ALA A CA 1
ATOM 933 C C . ALA A 1 118 ? 13.669 11.764 -26.384 1.00 94.81 118 ALA A C 1
ATOM 935 O O . ALA A 1 118 ? 13.854 10.981 -27.316 1.00 94.81 118 ALA A O 1
ATOM 936 N N . ALA A 1 119 ? 12.451 12.249 -26.125 1.00 93.56 119 ALA A N 1
ATOM 937 C CA . ALA A 1 119 ? 11.268 11.882 -26.906 1.00 93.56 119 ALA A CA 1
ATOM 938 C C . ALA A 1 119 ? 11.403 12.245 -28.402 1.00 93.56 119 ALA A C 1
ATOM 940 O O . ALA A 1 119 ? 10.909 11.513 -29.266 1.00 93.56 119 ALA A O 1
ATOM 941 N N . ARG A 1 120 ? 12.089 13.354 -28.726 1.00 93.12 120 ARG A N 1
ATOM 942 C CA . ARG A 1 120 ? 12.416 13.751 -30.110 1.00 93.12 120 ARG A CA 1
ATOM 943 C C . ARG A 1 120 ? 13.522 12.890 -30.717 1.00 93.12 120 ARG A C 1
ATOM 945 O O . ARG A 1 120 ? 13.429 12.548 -31.894 1.00 93.12 120 ARG A O 1
ATOM 952 N N . MET A 1 121 ? 14.534 12.526 -29.930 1.00 92.56 121 MET A N 1
ATOM 953 C CA . MET A 1 121 ? 15.656 11.686 -30.369 1.00 92.56 121 MET A CA 1
ATOM 954 C C . MET A 1 121 ? 15.232 10.243 -30.653 1.00 92.56 121 MET A C 1
ATOM 956 O O . MET A 1 121 ? 15.673 9.645 -31.636 1.00 92.56 121 MET A O 1
ATOM 960 N N . ARG A 1 122 ? 14.345 9.679 -29.829 1.00 91.31 122 ARG A N 1
ATOM 961 C CA . ARG A 1 122 ? 13.926 8.273 -29.879 1.00 91.31 122 ARG A CA 1
ATOM 962 C C . ARG A 1 122 ? 13.542 7.746 -31.273 1.00 91.31 122 ARG A C 1
ATOM 964 O O . ARG A 1 122 ? 14.080 6.714 -31.675 1.00 91.31 122 ARG A O 1
ATOM 971 N N . PRO A 1 123 ? 12.665 8.406 -32.058 1.00 89.62 123 PRO A N 1
ATOM 972 C CA . PRO A 1 123 ? 12.326 7.940 -33.406 1.00 89.62 123 PRO A CA 1
ATOM 973 C C . PRO A 1 123 ? 13.488 8.025 -34.413 1.00 89.62 123 PRO A C 1
ATOM 975 O O . PRO A 1 123 ? 13.419 7.382 -35.462 1.00 89.62 123 PRO A O 1
ATOM 978 N N . LEU A 1 124 ? 14.540 8.802 -34.125 1.00 89.75 124 LEU A N 1
ATOM 979 C CA . LEU A 1 124 ? 15.697 8.996 -35.006 1.00 89.75 124 LEU A CA 1
ATOM 980 C C . LEU A 1 124 ? 16.774 7.919 -34.812 1.00 89.75 124 LEU A C 1
ATOM 982 O O . LEU A 1 124 ? 17.469 7.592 -35.776 1.00 89.75 124 LEU A O 1
ATOM 986 N N . LEU A 1 125 ? 16.869 7.320 -33.615 1.00 89.81 125 LEU A N 1
ATOM 987 C CA . LEU A 1 125 ? 17.949 6.406 -33.199 1.00 89.81 125 LEU A CA 1
ATOM 988 C C . LEU A 1 125 ? 18.288 5.348 -34.250 1.00 89.81 125 LEU A C 1
ATOM 990 O O . LEU A 1 125 ? 19.445 5.172 -34.620 1.00 89.81 125 LEU A O 1
ATOM 994 N N . ALA A 1 126 ? 17.265 4.667 -34.773 1.00 86.25 126 ALA A N 1
ATOM 995 C CA . ALA A 1 126 ? 17.446 3.612 -35.762 1.00 86.25 126 ALA A CA 1
ATOM 996 C C . ALA A 1 126 ? 18.209 4.093 -36.999 1.00 86.25 126 ALA A C 1
ATOM 998 O O . ALA A 1 126 ? 19.118 3.425 -37.472 1.00 86.25 126 ALA A O 1
ATOM 999 N N . ARG A 1 127 ? 17.835 5.266 -37.510 1.00 85.56 127 ARG A N 1
ATOM 1000 C CA . ARG A 1 127 ? 18.385 5.818 -38.747 1.00 85.56 127 ARG A CA 1
ATOM 1001 C C . ARG A 1 127 ? 19.752 6.442 -38.533 1.00 85.56 127 ARG A C 1
ATOM 1003 O O . ARG A 1 127 ? 20.597 6.289 -39.403 1.00 85.56 127 ARG A O 1
ATOM 1010 N N . VAL A 1 128 ? 19.965 7.086 -37.387 1.00 86.81 128 VAL A N 1
ATOM 1011 C CA . VAL A 1 128 ? 21.281 7.609 -36.998 1.00 86.81 128 VAL A CA 1
ATOM 1012 C C . VAL A 1 128 ? 22.299 6.471 -36.933 1.00 86.81 128 VAL A C 1
ATOM 1014 O O . VAL A 1 128 ? 23.391 6.598 -37.478 1.00 86.81 128 VAL A O 1
ATOM 1017 N N . MET A 1 129 ? 21.921 5.325 -36.358 1.00 83.94 129 MET A N 1
ATOM 1018 C CA . MET A 1 129 ? 22.799 4.154 -36.290 1.00 83.94 129 MET A CA 1
ATOM 1019 C C . MET A 1 129 ? 22.983 3.451 -37.636 1.00 83.94 129 MET A C 1
ATOM 1021 O O . MET A 1 129 ? 24.112 3.140 -38.006 1.00 83.94 129 MET A O 1
ATOM 1025 N N . ASP A 1 130 ? 21.894 3.181 -38.362 1.00 81.62 130 ASP A N 1
ATOM 1026 C CA . ASP A 1 130 ? 21.951 2.454 -39.639 1.00 81.62 130 ASP A CA 1
ATOM 1027 C C . ASP A 1 130 ? 22.661 3.274 -40.732 1.00 81.62 130 ASP A C 1
ATOM 1029 O O . ASP A 1 130 ? 23.286 2.704 -41.624 1.00 81.62 130 ASP A O 1
ATOM 1033 N N . GLY A 1 131 ? 22.548 4.605 -40.671 1.00 78.94 131 GLY A N 1
ATOM 1034 C CA . GLY A 1 131 ? 23.213 5.550 -41.568 1.00 78.94 131 GLY A CA 1
ATOM 1035 C C . GLY A 1 131 ? 24.614 5.974 -41.122 1.00 78.94 131 GLY A C 1
ATOM 1036 O O . GLY A 1 131 ? 25.208 6.799 -41.807 1.00 78.94 131 GLY A O 1
ATOM 1037 N N . ASP A 1 132 ? 25.115 5.441 -39.999 1.00 82.19 132 ASP A N 1
ATOM 1038 C CA . ASP A 1 132 ? 26.406 5.793 -39.382 1.00 82.19 132 ASP A CA 1
ATOM 1039 C C . ASP A 1 132 ? 26.621 7.313 -39.226 1.00 82.19 132 ASP A C 1
ATOM 1041 O O . ASP A 1 132 ? 27.712 7.834 -39.436 1.00 82.19 132 ASP A O 1
ATOM 1045 N N . LEU A 1 133 ? 25.552 8.036 -38.868 1.00 81.88 133 LEU A N 1
ATOM 1046 C CA . LEU A 1 133 ? 25.548 9.503 -38.781 1.00 81.88 133 LEU A CA 1
ATOM 1047 C C . LEU A 1 133 ? 26.227 10.029 -37.504 1.00 81.88 133 LEU A C 1
ATOM 1049 O O . LEU A 1 133 ? 26.583 11.196 -37.439 1.00 81.88 133 LEU A O 1
ATOM 1053 N N . ALA A 1 134 ? 26.422 9.175 -36.496 1.00 81.44 134 ALA A N 1
ATOM 1054 C CA . ALA A 1 134 ? 27.114 9.512 -35.250 1.00 81.44 134 ALA A CA 1
ATOM 1055 C C . ALA A 1 134 ? 28.129 8.408 -34.885 1.00 81.44 134 ALA A C 1
ATOM 1057 O O . ALA A 1 134 ? 27.902 7.617 -33.956 1.00 81.44 134 ALA A O 1
ATOM 1058 N N . PRO A 1 135 ? 29.236 8.286 -35.643 1.00 78.56 135 PRO A N 1
ATOM 1059 C CA . PRO A 1 135 ? 30.210 7.225 -35.435 1.00 78.56 135 PRO A CA 1
ATOM 1060 C C . PRO A 1 135 ? 30.914 7.410 -34.085 1.00 78.56 135 PRO A C 1
ATOM 1062 O O . PRO A 1 135 ? 31.471 8.461 -33.785 1.00 78.56 135 PRO A O 1
ATOM 1065 N N . GLY A 1 136 ? 30.902 6.364 -33.259 1.00 78.81 136 GLY A N 1
ATOM 1066 C CA . GLY A 1 136 ? 31.542 6.375 -31.938 1.00 78.81 136 GLY A CA 1
ATOM 1067 C C . GLY A 1 136 ? 30.702 6.971 -30.805 1.00 78.81 136 GLY A C 1
ATOM 1068 O O . GLY A 1 136 ? 31.158 6.954 -29.665 1.00 78.81 136 GLY A O 1
ATOM 1069 N N . PHE A 1 137 ? 29.480 7.436 -31.078 1.00 88.88 137 PHE A N 1
ATOM 1070 C CA . PHE A 1 137 ? 28.576 7.909 -30.032 1.00 88.88 137 PHE A CA 1
ATOM 1071 C C . PHE A 1 137 ? 28.138 6.765 -29.091 1.00 88.88 137 PHE A C 1
ATOM 1073 O O . PHE A 1 137 ? 27.806 5.658 -29.535 1.00 88.88 137 PHE A O 1
ATOM 1080 N N . SER A 1 138 ? 28.105 7.041 -27.784 1.00 89.19 138 SER A N 1
ATOM 1081 C CA . SER A 1 138 ? 27.602 6.132 -26.749 1.00 89.19 138 SER A CA 1
ATOM 1082 C C . SER A 1 138 ? 26.673 6.882 -25.805 1.00 89.19 138 SER A C 1
ATOM 1084 O O . SER A 1 138 ? 27.076 7.859 -25.177 1.00 89.19 138 SER A O 1
ATOM 1086 N N . PHE A 1 139 ? 25.446 6.377 -25.659 1.00 93.19 139 PHE A N 1
ATOM 1087 C CA . PHE A 1 139 ? 24.517 6.919 -24.672 1.00 93.19 139 PHE A CA 1
ATOM 1088 C C . PHE A 1 139 ? 25.002 6.632 -23.250 1.00 93.19 139 PHE A C 1
ATOM 1090 O O . PHE A 1 139 ? 24.797 7.467 -22.380 1.00 93.19 139 PHE A O 1
ATOM 1097 N N . LEU A 1 140 ? 25.663 5.493 -22.997 1.00 92.38 140 LEU A N 1
ATOM 1098 C CA . LEU A 1 140 ? 26.267 5.226 -21.683 1.00 92.38 140 LEU A CA 1
ATOM 1099 C C . LEU A 1 140 ? 27.262 6.321 -21.293 1.00 92.38 140 LEU A C 1
ATOM 1101 O O . LEU A 1 140 ? 27.192 6.819 -20.175 1.00 92.38 140 LEU A O 1
ATOM 1105 N N . ALA A 1 141 ? 28.151 6.700 -22.218 1.00 92.81 141 ALA A N 1
ATOM 1106 C CA . ALA A 1 141 ? 29.112 7.775 -21.987 1.00 92.81 141 ALA A CA 1
ATOM 1107 C C . ALA A 1 141 ? 28.402 9.116 -21.767 1.00 92.81 141 ALA A C 1
ATOM 1109 O O . ALA A 1 141 ? 28.719 9.808 -20.814 1.00 92.81 141 ALA A O 1
ATOM 1110 N N . ALA A 1 142 ? 27.374 9.430 -22.565 1.00 93.38 142 ALA A N 1
ATOM 1111 C CA . ALA A 1 142 ? 26.605 10.663 -22.398 1.00 93.38 142 ALA A CA 1
ATOM 1112 C C . ALA A 1 142 ? 25.923 10.770 -21.018 1.00 93.38 142 ALA A C 1
ATOM 1114 O O . ALA A 1 142 ? 25.869 11.853 -20.441 1.00 93.38 142 ALA A O 1
ATOM 1115 N N . ILE A 1 143 ? 25.418 9.661 -20.462 1.00 95.00 143 ILE A N 1
ATOM 1116 C CA . ILE A 1 143 ? 24.822 9.654 -19.115 1.00 95.00 143 ILE A CA 1
ATOM 1117 C C . ILE A 1 143 ? 25.890 9.729 -18.008 1.00 95.00 143 ILE A C 1
ATOM 1119 O O . ILE A 1 143 ? 25.663 10.385 -16.994 1.00 95.00 143 ILE A O 1
ATOM 1123 N N . ASP A 1 144 ? 27.050 9.096 -18.190 1.00 92.38 144 ASP A N 1
ATOM 1124 C CA . ASP A 1 144 ? 28.183 9.204 -17.251 1.00 92.38 144 ASP A CA 1
ATOM 1125 C C . ASP A 1 144 ? 28.771 10.630 -17.237 1.00 92.38 144 ASP A C 1
ATOM 1127 O O . ASP A 1 144 ? 29.061 11.195 -16.177 1.00 92.38 144 ASP A O 1
ATOM 1131 N N . ASP A 1 145 ? 28.856 11.256 -18.413 1.00 90.88 145 ASP A N 1
ATOM 1132 C CA . ASP A 1 145 ? 29.253 12.652 -18.580 1.00 90.88 145 ASP A CA 1
ATOM 1133 C C . ASP A 1 145 ? 28.228 13.591 -17.935 1.00 90.88 145 ASP A C 1
ATOM 1135 O O . ASP A 1 145 ? 28.626 14.533 -17.253 1.00 90.88 145 ASP A O 1
ATOM 1139 N N . LEU A 1 146 ? 26.925 13.318 -18.074 1.00 90.94 146 LEU A N 1
ATOM 1140 C CA . LEU A 1 146 ? 25.869 14.066 -17.385 1.00 90.94 146 LEU A CA 1
ATOM 1141 C C . LEU A 1 146 ? 26.046 14.020 -15.857 1.00 90.94 146 LEU A C 1
ATOM 1143 O O . LEU A 1 146 ? 26.045 15.068 -15.212 1.00 90.94 146 LEU A O 1
ATOM 1147 N N . ASP A 1 147 ? 26.231 12.828 -15.278 1.00 89.25 147 ASP A N 1
ATOM 1148 C CA . ASP A 1 147 ? 26.453 12.657 -13.831 1.00 89.25 147 ASP A CA 1
ATOM 1149 C C . ASP A 1 147 ? 27.688 13.445 -13.363 1.00 89.25 147 ASP A C 1
ATOM 1151 O O . ASP A 1 147 ? 27.647 14.174 -12.368 1.00 89.25 147 ASP A O 1
ATOM 1155 N N . THR A 1 148 ? 28.770 13.368 -14.141 1.00 88.00 148 THR A N 1
ATOM 1156 C CA . THR A 1 148 ? 30.025 14.074 -13.865 1.00 88.00 148 THR A CA 1
ATOM 1157 C C . THR A 1 148 ? 29.869 15.593 -13.957 1.00 88.00 148 THR A C 1
ATOM 1159 O O . THR A 1 148 ? 30.392 16.323 -13.108 1.00 88.00 148 THR A O 1
ATOM 1162 N N . GLN A 1 149 ? 29.160 16.088 -14.970 1.00 84.19 149 GLN A N 1
ATOM 1163 C CA . GLN A 1 149 ? 28.951 17.516 -15.195 1.00 84.19 149 GLN A CA 1
ATOM 1164 C C . GLN A 1 149 ? 28.089 18.139 -14.096 1.00 84.19 149 GLN A C 1
ATOM 1166 O O . GLN A 1 149 ? 28.489 19.156 -13.532 1.00 84.19 149 GLN A O 1
ATOM 1171 N N . ILE A 1 150 ? 26.987 17.495 -13.698 1.00 81.38 150 ILE A N 1
ATOM 1172 C CA . ILE A 1 150 ? 26.164 17.978 -12.576 1.00 81.38 150 ILE A CA 1
ATOM 1173 C C . ILE A 1 150 ? 26.984 17.958 -11.276 1.00 81.38 150 ILE A C 1
ATOM 1175 O O . ILE A 1 150 ? 26.995 18.926 -10.514 1.00 81.38 150 ILE A O 1
ATOM 1179 N N . GLY A 1 151 ? 27.730 16.876 -11.030 1.00 77.38 151 GLY A N 1
ATOM 1180 C CA . GLY A 1 151 ? 28.495 16.709 -9.793 1.00 77.38 151 GLY A CA 1
ATOM 1181 C C . GLY A 1 151 ? 29.716 17.617 -9.649 1.00 77.38 151 GLY A C 1
ATOM 1182 O O . GLY A 1 151 ? 30.194 17.811 -8.529 1.00 77.38 151 GLY A O 1
ATOM 1183 N N . SER A 1 152 ? 30.239 18.159 -10.751 1.00 79.81 152 SER A N 1
ATOM 1184 C CA . SER A 1 152 ? 31.399 19.061 -10.747 1.00 79.81 152 SER A CA 1
ATOM 1185 C C . SER A 1 152 ? 31.058 20.523 -11.032 1.00 79.81 152 SER A C 1
ATOM 1187 O O . SER A 1 152 ? 31.858 21.390 -10.676 1.00 79.81 152 SER A O 1
ATOM 1189 N N . GLY A 1 153 ? 29.899 20.795 -11.637 1.00 71.94 153 GLY A N 1
ATOM 1190 C CA . GLY A 1 153 ? 29.468 22.140 -12.008 1.00 71.94 153 GLY A CA 1
ATOM 1191 C C . GLY A 1 153 ? 28.981 22.983 -10.830 1.00 71.94 153 GLY A C 1
ATOM 1192 O O . GLY A 1 153 ? 29.190 24.191 -10.829 1.00 71.94 153 GLY A O 1
ATOM 1193 N N . LEU A 1 154 ? 28.400 22.357 -9.800 1.00 69.88 154 LEU A N 1
ATOM 1194 C CA . LEU A 1 154 ? 27.824 23.067 -8.655 1.00 69.88 154 LEU A CA 1
ATOM 1195 C C . LEU A 1 154 ? 28.777 23.171 -7.446 1.00 69.88 154 LEU A C 1
ATOM 1197 O O . LEU A 1 154 ? 29.644 22.311 -7.232 1.00 69.88 154 LEU A O 1
ATOM 1201 N N . PRO A 1 155 ? 28.632 24.209 -6.598 1.00 69.44 155 PRO A N 1
ATOM 1202 C CA . PRO A 1 155 ? 29.429 24.354 -5.386 1.00 69.44 155 PRO A CA 1
ATOM 1203 C C . PRO A 1 155 ? 29.282 23.177 -4.421 1.00 69.44 155 PRO A C 1
ATOM 1205 O O . PRO A 1 155 ? 28.201 22.640 -4.214 1.00 69.44 155 PRO A O 1
ATOM 1208 N N . LYS A 1 156 ? 30.355 22.868 -3.682 1.00 70.12 156 LYS A N 1
ATOM 1209 C CA . LYS A 1 156 ? 30.390 21.750 -2.713 1.00 70.12 156 LYS A CA 1
ATOM 1210 C C . LYS A 1 156 ? 29.307 21.782 -1.627 1.00 70.12 156 LYS A C 1
ATOM 1212 O O . LYS A 1 156 ? 29.065 20.759 -0.999 1.00 70.12 156 LYS A O 1
ATOM 1217 N N . TRP A 1 157 ? 28.743 22.952 -1.324 1.00 70.19 157 TRP A N 1
ATOM 1218 C CA . TRP A 1 157 ? 27.677 23.090 -0.328 1.00 70.19 157 TRP A CA 1
ATOM 1219 C C . TRP A 1 157 ? 26.289 22.754 -0.896 1.00 70.19 157 TRP A C 1
ATOM 1221 O O . TRP A 1 157 ? 25.386 22.478 -0.113 1.00 70.19 157 TRP A O 1
ATOM 1231 N N . MET A 1 158 ? 26.147 22.726 -2.224 1.00 69.75 158 MET A N 1
ATOM 1232 C CA . MET A 1 158 ? 24.964 22.309 -2.976 1.00 69.75 158 MET A CA 1
ATOM 1233 C C . MET A 1 158 ? 25.195 20.907 -3.566 1.00 69.75 158 MET A C 1
ATOM 1235 O O . MET A 1 158 ? 24.991 20.690 -4.751 1.00 69.75 158 MET A O 1
ATOM 1239 N N . ASP A 1 159 ? 25.704 19.968 -2.756 1.00 69.88 159 ASP A N 1
ATOM 1240 C CA . ASP A 1 159 ? 26.087 18.624 -3.215 1.00 69.88 159 ASP A CA 1
ATOM 1241 C C . ASP A 1 159 ? 24.868 17.856 -3.765 1.00 69.88 159 ASP A C 1
ATOM 1243 O O . ASP A 1 159 ? 24.049 17.370 -2.969 1.00 69.88 159 ASP A O 1
ATOM 1247 N N . PRO A 1 160 ? 24.759 17.669 -5.096 1.00 67.62 160 PRO A N 1
ATOM 1248 C CA . PRO A 1 160 ? 23.597 17.035 -5.716 1.00 67.62 160 PRO A CA 1
ATOM 1249 C C . PRO A 1 160 ? 23.491 15.548 -5.363 1.00 67.62 160 PRO A C 1
ATOM 1251 O O . PRO A 1 160 ? 22.422 14.958 -5.474 1.00 67.62 160 PRO A O 1
ATOM 1254 N N . SER A 1 161 ? 24.588 14.938 -4.891 1.00 64.06 161 SER A N 1
ATOM 1255 C CA . SER A 1 161 ? 24.623 13.533 -4.472 1.00 64.06 161 SER A CA 1
ATOM 1256 C C . SER A 1 161 ? 24.100 13.297 -3.051 1.00 64.06 161 SER A C 1
ATOM 1258 O O . SER A 1 161 ? 23.993 12.153 -2.612 1.00 64.06 161 SER A O 1
ATOM 1260 N N . SER A 1 162 ? 23.787 14.371 -2.316 1.00 60.03 162 SER A N 1
ATOM 1261 C CA . SER A 1 162 ? 23.238 14.309 -0.955 1.00 60.03 162 SER A CA 1
ATOM 1262 C C . SER A 1 162 ? 21.717 14.523 -0.883 1.00 60.03 162 SER A C 1
ATOM 1264 O O . SER A 1 162 ? 21.130 14.279 0.174 1.00 60.03 162 SER A O 1
ATOM 1266 N N . GLY A 1 163 ? 21.100 14.959 -1.991 1.00 64.31 163 GLY A N 1
ATOM 1267 C CA . GLY A 1 163 ? 19.659 15.189 -2.148 1.00 64.31 163 GLY A CA 1
ATOM 1268 C C . GLY A 1 163 ? 18.957 14.107 -2.979 1.00 64.31 163 GLY A C 1
ATOM 1269 O O . GLY A 1 163 ? 19.422 12.969 -3.037 1.00 64.31 163 GLY A O 1
ATOM 1270 N N . ASP A 1 164 ? 17.850 14.468 -3.634 1.00 65.88 164 ASP A N 1
ATOM 1271 C CA . ASP A 1 164 ? 17.017 13.551 -4.437 1.00 65.88 164 ASP A CA 1
ATOM 1272 C C . ASP A 1 164 ? 17.658 13.133 -5.783 1.00 65.88 164 ASP A C 1
ATOM 1274 O O . ASP A 1 164 ? 17.135 12.269 -6.489 1.00 65.88 164 ASP A O 1
ATOM 1278 N N . GLY A 1 165 ? 18.834 13.680 -6.113 1.00 83.62 165 GLY A N 1
ATOM 1279 C CA . GLY A 1 165 ? 19.563 13.382 -7.345 1.00 83.62 165 GLY A CA 1
ATOM 1280 C C . GLY A 1 165 ? 18.856 13.922 -8.590 1.00 83.62 165 GLY A C 1
ATOM 1281 O O . GLY A 1 165 ? 18.149 14.920 -8.528 1.00 83.62 165 GLY A O 1
ATOM 1282 N N . CYS A 1 166 ? 19.077 13.270 -9.732 1.00 88.56 166 CYS A N 1
ATOM 1283 C CA . CYS A 1 166 ? 18.424 13.537 -11.014 1.00 88.56 166 CYS A CA 1
ATOM 1284 C C . CYS A 1 166 ? 17.803 12.225 -11.535 1.00 88.56 166 CYS A C 1
ATOM 1286 O O . CYS A 1 166 ? 18.499 11.411 -12.159 1.00 88.56 166 CYS A O 1
ATOM 1288 N N . PRO A 1 167 ? 16.524 11.945 -11.225 1.00 92.50 167 PRO A N 1
ATOM 1289 C CA . PRO A 1 167 ? 15.855 10.735 -11.683 1.00 92.50 167 PRO A CA 1
ATOM 1290 C C . PRO A 1 167 ? 15.422 10.883 -13.143 1.00 92.50 167 PRO A C 1
ATOM 1292 O O . PRO A 1 167 ? 14.410 11.506 -13.460 1.00 92.50 167 PRO A O 1
ATOM 1295 N N . LEU A 1 168 ? 16.181 10.277 -14.054 1.00 95.19 168 LEU A N 1
ATOM 1296 C CA . LEU A 1 168 ? 15.857 10.289 -15.475 1.00 95.19 168 LEU A CA 1
ATOM 1297 C C . LEU A 1 168 ? 14.548 9.554 -15.724 1.00 95.19 168 LEU A C 1
ATOM 1299 O O . LEU A 1 168 ? 14.290 8.483 -15.170 1.00 95.19 168 LEU A O 1
ATOM 1303 N N . GLY A 1 169 ? 13.735 10.118 -16.606 1.00 95.25 169 GLY A N 1
ATOM 1304 C CA . GLY A 1 169 ? 12.436 9.569 -16.934 1.00 95.25 169 GLY A CA 1
ATOM 1305 C C . GLY A 1 169 ? 12.487 8.435 -17.968 1.00 95.25 169 GLY A C 1
ATOM 1306 O O . GLY A 1 169 ? 13.546 7.882 -18.317 1.00 95.25 169 GLY A O 1
ATOM 1307 N N . PRO A 1 170 ? 11.300 8.001 -18.423 1.00 96.56 170 PRO A N 1
ATOM 1308 C CA . PRO A 1 170 ? 11.163 6.857 -19.307 1.00 96.56 170 PRO A CA 1
ATOM 1309 C C . PRO A 1 170 ? 11.721 7.074 -20.718 1.00 96.56 170 PRO A C 1
ATOM 1311 O O . PRO A 1 170 ? 12.139 6.083 -21.323 1.00 96.56 170 PRO A O 1
ATOM 1314 N N . GLU A 1 171 ? 11.728 8.294 -21.260 1.00 96.81 171 GLU A N 1
ATOM 1315 C CA . GLU A 1 171 ? 12.194 8.553 -22.627 1.00 96.81 171 GLU A CA 1
ATOM 1316 C C . GLU A 1 171 ? 13.719 8.580 -22.707 1.00 96.81 171 GLU A C 1
ATOM 1318 O O . GLU A 1 171 ? 14.282 7.916 -23.584 1.00 96.81 171 GLU A O 1
ATOM 1323 N N . VAL A 1 172 ? 14.399 9.239 -21.760 1.00 97.00 172 VAL A N 1
ATOM 1324 C CA . VAL A 1 172 ? 15.871 9.227 -21.685 1.00 97.00 172 VAL A CA 1
ATOM 1325 C C . VAL A 1 172 ? 16.371 7.801 -21.466 1.00 97.00 172 VAL A C 1
ATOM 1327 O O . VAL A 1 172 ? 17.188 7.288 -22.236 1.00 97.00 172 VAL A O 1
ATOM 1330 N N . THR A 1 173 ? 15.809 7.114 -20.466 1.00 97.44 173 THR A N 1
ATOM 1331 C CA . THR A 1 173 ? 16.152 5.716 -20.169 1.00 97.44 173 THR A CA 1
ATOM 1332 C C . THR A 1 173 ? 15.856 4.808 -21.369 1.00 97.44 173 THR A C 1
ATOM 1334 O O . THR A 1 173 ? 16.616 3.889 -21.672 1.00 97.44 173 THR A O 1
ATOM 1337 N N . GLY A 1 174 ? 14.761 5.064 -22.090 1.00 96.75 174 GLY A N 1
ATOM 1338 C CA . GLY A 1 174 ? 14.395 4.329 -23.297 1.00 96.75 174 GLY A CA 1
ATOM 1339 C C . GLY A 1 174 ? 15.396 4.509 -24.440 1.00 96.75 174 GLY A C 1
ATOM 1340 O O . GLY A 1 174 ? 15.752 3.518 -25.080 1.00 96.75 174 GLY A O 1
ATOM 1341 N N . CYS A 1 175 ? 15.874 5.737 -24.671 1.00 96.38 175 CYS A N 1
ATOM 1342 C CA . CYS A 1 175 ? 16.881 6.027 -25.694 1.00 96.38 175 CYS A CA 1
ATOM 1343 C C . CYS A 1 175 ? 18.205 5.323 -25.402 1.00 96.38 175 CYS A C 1
ATOM 1345 O O . CYS A 1 175 ? 18.741 4.653 -26.288 1.00 96.38 175 CYS A O 1
ATOM 1347 N N . LEU A 1 176 ? 18.669 5.397 -24.149 1.00 96.69 176 LEU A N 1
ATOM 1348 C CA . LEU A 1 176 ? 19.853 4.681 -23.675 1.00 96.69 176 LEU A CA 1
ATOM 1349 C C . LEU A 1 176 ? 19.751 3.180 -23.979 1.00 96.69 176 LEU A C 1
ATOM 1351 O O . LEU A 1 176 ? 20.624 2.611 -24.632 1.00 96.69 176 LEU A O 1
ATOM 1355 N N . LEU A 1 177 ? 18.667 2.536 -23.538 1.00 96.50 177 LEU A N 1
ATOM 1356 C CA . LEU A 1 177 ? 18.491 1.091 -23.695 1.00 96.50 177 LEU A CA 1
ATOM 1357 C C . LEU A 1 177 ? 18.389 0.672 -25.166 1.00 96.50 177 LEU A C 1
ATOM 1359 O O . LEU A 1 177 ? 18.955 -0.349 -25.555 1.00 96.50 177 LEU A O 1
ATOM 1363 N N . GLU A 1 178 ? 17.676 1.440 -25.994 1.00 94.62 178 GLU A N 1
ATOM 1364 C CA . GLU A 1 178 ? 17.512 1.122 -27.412 1.00 94.62 178 GLU A CA 1
ATOM 1365 C C . GLU A 1 178 ? 18.818 1.281 -28.198 1.00 94.62 178 GLU A C 1
ATOM 1367 O O . GLU A 1 178 ? 19.165 0.391 -28.984 1.00 94.62 178 GLU A O 1
ATOM 1372 N N . TRP A 1 179 ? 19.546 2.379 -27.981 1.00 94.38 179 TRP A N 1
ATOM 1373 C CA . TRP A 1 179 ? 20.830 2.616 -28.636 1.00 94.38 179 TRP A CA 1
ATOM 1374 C C . TRP A 1 179 ? 21.851 1.549 -28.257 1.00 94.38 179 TRP A C 1
ATOM 1376 O O . TRP A 1 179 ? 22.410 0.879 -29.128 1.00 94.38 179 TRP A O 1
ATOM 1386 N N . GLU A 1 180 ? 22.057 1.337 -26.958 1.00 94.44 180 GLU A N 1
ATOM 1387 C CA . GLU A 1 180 ? 23.082 0.416 -26.468 1.00 94.44 180 GLU A CA 1
ATOM 1388 C C . GLU A 1 180 ? 22.759 -1.030 -26.843 1.00 94.44 180 GLU A C 1
ATOM 1390 O O . GLU A 1 180 ? 23.654 -1.798 -27.190 1.00 94.44 180 GLU A O 1
ATOM 1395 N N . TRP A 1 181 ? 21.479 -1.407 -26.900 1.00 94.38 181 TRP A N 1
ATOM 1396 C CA . TRP A 1 181 ? 21.100 -2.725 -27.402 1.00 94.38 181 TRP A CA 1
ATOM 1397 C C . TRP A 1 181 ? 21.441 -2.925 -28.879 1.00 94.38 181 TRP A C 1
ATOM 1399 O O . TRP A 1 181 ? 21.968 -3.971 -29.270 1.00 94.38 181 TRP A O 1
ATOM 1409 N N . ARG A 1 182 ? 21.161 -1.929 -29.725 1.00 91.12 182 ARG A N 1
ATOM 1410 C CA . ARG A 1 182 ? 21.537 -1.972 -31.144 1.00 91.12 182 ARG A CA 1
ATOM 1411 C C . ARG A 1 182 ? 23.057 -2.017 -31.305 1.00 91.12 182 ARG A C 1
ATOM 1413 O O . ARG A 1 182 ? 23.540 -2.806 -32.117 1.00 91.12 182 ARG A O 1
ATOM 1420 N N . ALA A 1 183 ? 23.793 -1.243 -30.507 1.00 89.88 183 ALA A N 1
ATOM 1421 C CA . ALA A 1 183 ? 25.251 -1.210 -30.522 1.00 89.88 183 ALA A CA 1
ATOM 1422 C C . ALA A 1 183 ? 25.834 -2.569 -30.112 1.00 89.88 183 ALA A C 1
ATOM 1424 O O . ALA A 1 183 ? 26.628 -3.142 -30.855 1.00 89.88 183 ALA A O 1
ATOM 1425 N N . CYS A 1 184 ? 25.355 -3.159 -29.010 1.00 90.69 184 CYS A N 1
ATOM 1426 C CA . CYS A 1 184 ? 25.738 -4.506 -28.592 1.00 90.69 184 CYS A CA 1
ATOM 1427 C C . CYS A 1 184 ? 25.527 -5.533 -29.708 1.00 90.69 184 CYS A C 1
ATOM 1429 O O . CYS A 1 184 ? 26.443 -6.298 -30.005 1.00 90.69 184 CYS A O 1
ATOM 1431 N N . ARG A 1 185 ? 24.366 -5.520 -30.379 1.00 89.88 185 ARG A N 1
ATOM 1432 C CA . ARG A 1 185 ? 24.094 -6.458 -31.479 1.00 89.88 185 ARG A CA 1
ATOM 1433 C C . ARG A 1 185 ? 25.004 -6.249 -32.687 1.00 89.88 185 ARG A C 1
ATOM 1435 O O . ARG A 1 185 ? 25.434 -7.238 -33.276 1.00 89.88 185 ARG A O 1
ATOM 1442 N N . ARG A 1 186 ? 25.307 -4.998 -33.048 1.00 87.06 186 ARG A N 1
ATOM 1443 C CA . ARG A 1 186 ? 26.255 -4.675 -34.129 1.00 87.06 186 ARG A CA 1
ATOM 1444 C C . ARG A 1 186 ? 27.654 -5.213 -33.820 1.00 87.06 186 ARG A C 1
ATOM 1446 O O . ARG A 1 186 ? 28.299 -5.764 -34.705 1.00 87.06 186 ARG A O 1
ATOM 1453 N N . ASP A 1 187 ? 28.071 -5.123 -32.560 1.00 87.94 187 ASP A N 1
ATOM 1454 C CA . ASP A 1 187 ? 29.389 -5.568 -32.094 1.00 87.94 187 ASP A CA 1
ATOM 1455 C C . ASP A 1 187 ? 29.448 -7.077 -31.774 1.00 87.94 187 ASP A C 1
ATOM 1457 O O . ASP A 1 187 ? 30.468 -7.574 -31.297 1.00 87.94 187 ASP A O 1
ATOM 1461 N N . GLY A 1 188 ? 28.354 -7.820 -31.980 1.00 88.00 188 GLY A N 1
ATOM 1462 C CA . GLY A 1 188 ? 28.261 -9.246 -31.648 1.00 88.00 188 GLY A CA 1
ATOM 1463 C C . GLY A 1 188 ? 28.249 -9.555 -30.143 1.00 88.00 188 GLY A C 1
ATOM 1464 O O . GLY A 1 188 ? 28.481 -10.700 -29.756 1.00 88.00 188 GLY A O 1
ATOM 1465 N N . ARG A 1 189 ? 27.986 -8.556 -29.292 1.00 91.75 189 ARG A N 1
ATOM 1466 C CA . ARG A 1 189 ? 27.831 -8.705 -27.838 1.00 91.75 189 ARG A CA 1
ATOM 1467 C C . ARG A 1 189 ? 26.416 -9.172 -27.488 1.00 91.75 189 ARG A C 1
ATOM 1469 O O . ARG A 1 189 ? 25.449 -8.834 -28.171 1.00 91.75 189 ARG A O 1
ATOM 1476 N N . GLY A 1 190 ? 26.299 -9.957 -26.420 1.00 92.69 190 GLY A N 1
ATOM 1477 C CA . GLY A 1 190 ? 25.031 -10.512 -25.959 1.00 92.69 190 GLY A CA 1
ATOM 1478 C C . GLY A 1 190 ? 24.199 -9.554 -25.102 1.00 92.69 190 GLY A C 1
ATOM 1479 O O . GLY A 1 190 ? 24.600 -8.447 -24.741 1.00 92.69 190 GLY A O 1
ATOM 1480 N N . ALA A 1 191 ? 22.993 -10.008 -24.758 1.00 94.81 191 ALA A N 1
ATOM 1481 C CA . ALA A 1 191 ? 22.058 -9.259 -23.920 1.00 94.81 191 ALA A CA 1
ATOM 1482 C C . ALA A 1 191 ? 22.524 -9.113 -22.461 1.00 94.81 191 ALA A C 1
ATOM 1484 O O . ALA A 1 191 ? 22.149 -8.153 -21.788 1.00 94.81 191 ALA A O 1
ATOM 1485 N N . PHE A 1 192 ? 23.346 -10.043 -21.959 1.00 96.56 192 PHE A N 1
ATOM 1486 C CA . PHE A 1 192 ? 23.911 -9.917 -20.617 1.00 96.56 192 PHE A CA 1
ATOM 1487 C C . PHE A 1 192 ? 24.923 -8.774 -20.541 1.00 96.56 192 PHE A C 1
ATOM 1489 O O . PHE A 1 192 ? 24.915 -8.032 -19.569 1.00 96.56 192 PHE A O 1
ATOM 1496 N N . GLU A 1 193 ? 25.754 -8.597 -21.564 1.00 95.94 193 GLU A N 1
ATOM 1497 C CA . GLU A 1 193 ? 26.744 -7.526 -21.627 1.00 95.94 193 GLU A CA 1
ATOM 1498 C C . GLU A 1 193 ? 26.080 -6.147 -21.588 1.00 95.94 193 GLU A C 1
ATOM 1500 O O . GLU A 1 193 ? 26.585 -5.255 -20.910 1.00 95.94 193 GLU A O 1
ATOM 1505 N N . LEU A 1 194 ? 24.919 -5.993 -22.237 1.00 95.94 194 LEU A N 1
ATOM 1506 C CA . LEU A 1 194 ? 24.081 -4.801 -22.093 1.00 95.94 194 LEU A CA 1
ATOM 1507 C C . LEU A 1 194 ? 23.625 -4.620 -20.639 1.00 95.94 194 LEU A C 1
ATOM 1509 O O . LEU A 1 194 ? 23.838 -3.563 -20.056 1.00 95.94 194 LEU A O 1
ATOM 1513 N N . ALA A 1 195 ? 23.006 -5.644 -20.043 1.00 96.31 195 ALA A N 1
ATOM 1514 C CA . ALA A 1 195 ? 22.497 -5.556 -18.673 1.00 96.31 195 ALA A CA 1
ATOM 1515 C C . ALA A 1 195 ? 23.612 -5.251 -17.654 1.00 96.31 195 ALA A C 1
ATOM 1517 O O . ALA A 1 195 ? 23.411 -4.464 -16.732 1.00 96.31 195 ALA A O 1
ATOM 1518 N N . ASP A 1 196 ? 24.795 -5.840 -17.836 1.00 96.50 196 ASP A N 1
ATOM 1519 C CA . ASP A 1 196 ? 25.973 -5.596 -17.005 1.00 96.50 196 ASP A CA 1
ATOM 1520 C C . ASP A 1 196 ? 26.525 -4.177 -17.188 1.00 96.50 196 ASP A C 1
ATOM 1522 O O . ASP A 1 196 ? 26.920 -3.556 -16.204 1.00 96.50 196 ASP A O 1
ATOM 1526 N N . ALA A 1 197 ? 26.504 -3.631 -18.409 1.00 95.31 197 ALA A N 1
ATOM 1527 C CA . ALA A 1 197 ? 26.895 -2.247 -18.671 1.00 95.31 197 ALA A CA 1
ATOM 1528 C C . ALA A 1 197 ? 25.931 -1.242 -18.021 1.00 95.31 197 ALA A C 1
ATOM 1530 O O . ALA A 1 197 ? 26.384 -0.337 -17.323 1.00 95.31 197 ALA A O 1
ATOM 1531 N N . ILE A 1 198 ? 24.616 -1.450 -18.164 1.00 96.12 198 ILE A N 1
ATOM 1532 C CA . ILE A 1 198 ? 23.600 -0.619 -17.502 1.00 96.12 198 ILE A CA 1
ATOM 1533 C C . ILE A 1 198 ? 23.785 -0.680 -15.984 1.00 96.12 198 ILE A C 1
ATOM 1535 O O . ILE A 1 198 ? 23.867 0.355 -15.334 1.00 96.12 198 ILE A O 1
ATOM 1539 N N . ARG A 1 199 ? 23.947 -1.875 -15.404 1.00 94.94 199 ARG A N 1
ATOM 1540 C CA . ARG A 1 199 ? 24.138 -2.005 -13.955 1.00 94.94 199 ARG A CA 1
ATOM 1541 C C . ARG A 1 199 ? 25.447 -1.377 -13.470 1.00 94.94 199 ARG A C 1
ATOM 1543 O O . ARG A 1 199 ? 25.491 -0.873 -12.353 1.00 94.94 199 ARG A O 1
ATOM 1550 N N . LYS A 1 200 ? 26.518 -1.416 -14.265 1.00 95.12 200 LYS A N 1
ATOM 1551 C CA . LYS A 1 200 ? 27.767 -0.710 -13.943 1.00 95.12 200 LYS A CA 1
ATOM 1552 C C . LYS A 1 200 ? 27.558 0.801 -13.920 1.00 95.12 200 LYS A C 1
ATOM 1554 O O . LYS A 1 200 ? 28.018 1.417 -12.967 1.00 95.12 200 LYS A O 1
ATOM 1559 N N . LEU A 1 201 ? 26.816 1.350 -14.885 1.00 94.81 201 LEU A N 1
ATOM 1560 C CA . LEU A 1 201 ? 26.461 2.769 -14.913 1.00 94.81 201 LEU A CA 1
ATOM 1561 C C . LEU A 1 201 ? 25.687 3.175 -13.653 1.00 94.81 201 LEU A C 1
ATOM 1563 O O . LEU A 1 201 ? 26.150 4.035 -12.919 1.00 94.81 201 LEU A O 1
ATOM 1567 N N . GLU A 1 202 ? 24.577 2.512 -13.300 1.00 93.56 202 GLU A N 1
ATOM 1568 C CA . GLU A 1 202 ? 23.858 2.878 -12.059 1.00 93.56 202 GLU A CA 1
ATOM 1569 C C . GLU A 1 202 ? 24.577 2.402 -10.774 1.00 93.56 202 GLU A C 1
ATOM 1571 O O . GLU A 1 202 ? 24.018 2.465 -9.681 1.00 93.56 202 GLU A O 1
ATOM 1576 N N . ALA A 1 203 ? 25.772 1.811 -10.865 1.00 92.19 203 ALA A N 1
ATOM 1577 C CA . ALA A 1 203 ? 26.640 1.566 -9.711 1.00 92.19 203 ALA A CA 1
ATOM 1578 C C . ALA A 1 203 ? 27.713 2.649 -9.557 1.00 92.19 203 ALA A C 1
ATOM 1580 O O . ALA A 1 203 ? 28.180 2.856 -8.437 1.00 92.19 203 ALA A O 1
ATOM 1581 N N . SER A 1 204 ? 28.125 3.287 -10.657 1.00 91.00 204 SER A N 1
ATOM 1582 C CA . SER A 1 204 ? 29.076 4.399 -10.662 1.00 91.00 204 SER A CA 1
ATOM 1583 C C . SER A 1 204 ? 28.398 5.757 -10.509 1.00 91.00 204 SER A C 1
ATOM 1585 O O . SER A 1 204 ? 28.975 6.621 -9.851 1.00 91.00 204 SER A O 1
ATOM 1587 N N . ALA A 1 205 ? 27.194 5.923 -11.065 1.00 90.00 205 ALA A N 1
ATOM 1588 C CA . ALA A 1 205 ? 26.432 7.164 -11.009 1.00 90.00 205 ALA A CA 1
ATOM 1589 C C . ALA A 1 205 ? 26.087 7.540 -9.563 1.00 90.00 205 ALA A C 1
ATOM 1591 O O . ALA A 1 205 ? 25.676 6.694 -8.759 1.00 90.00 205 ALA A O 1
ATOM 1592 N N . ARG A 1 206 ? 26.283 8.816 -9.225 1.00 86.06 206 ARG A N 1
ATOM 1593 C CA . ARG A 1 206 ? 26.072 9.340 -7.866 1.00 86.06 206 ARG A CA 1
ATOM 1594 C C . ARG A 1 206 ? 24.846 10.228 -7.743 1.00 86.06 206 ARG A C 1
ATOM 1596 O O . ARG A 1 206 ? 24.339 10.384 -6.636 1.00 86.06 206 ARG A O 1
ATOM 1603 N N . ILE A 1 207 ? 24.438 10.844 -8.840 1.00 87.88 207 ILE A N 1
ATOM 1604 C CA . ILE A 1 207 ? 23.397 11.866 -8.905 1.00 87.88 207 ILE A CA 1
ATOM 1605 C C . ILE A 1 207 ? 22.288 11.356 -9.813 1.00 87.88 207 ILE A C 1
ATOM 1607 O O . ILE A 1 207 ? 21.117 11.381 -9.447 1.00 87.88 207 ILE A O 1
ATOM 1611 N N . VAL A 1 208 ? 22.661 10.850 -10.983 1.00 92.00 208 VAL A N 1
ATOM 1612 C CA . VAL A 1 208 ? 21.734 10.366 -11.992 1.00 92.00 208 VAL A CA 1
ATOM 1613 C C . VAL A 1 208 ? 21.231 8.969 -11.636 1.00 92.00 208 VAL A C 1
ATOM 1615 O O . VAL A 1 208 ? 22.008 8.066 -11.323 1.00 92.00 208 VAL A O 1
ATOM 1618 N N . SER A 1 209 ? 19.919 8.763 -11.737 1.00 92.75 209 SER A N 1
ATOM 1619 C CA . SER A 1 209 ? 19.307 7.434 -11.640 1.00 92.75 209 SER A CA 1
ATOM 1620 C C . SER A 1 209 ? 18.425 7.146 -12.850 1.00 92.75 209 SER A C 1
ATOM 1622 O O . SER A 1 209 ? 17.825 8.050 -13.427 1.00 92.75 209 SER A O 1
ATOM 1624 N N . LEU A 1 210 ? 18.385 5.883 -13.279 1.00 95.25 210 LEU A N 1
ATOM 1625 C CA . LEU A 1 210 ? 17.581 5.458 -14.425 1.00 95.25 210 LEU A CA 1
ATOM 1626 C C . LEU A 1 210 ? 16.145 5.144 -14.005 1.00 95.25 210 LEU A C 1
ATOM 1628 O O . LEU A 1 210 ? 15.890 4.679 -12.892 1.00 95.25 210 LEU A O 1
ATOM 1632 N N . HIS A 1 211 ? 15.207 5.289 -14.942 1.00 95.25 211 HIS A N 1
ATOM 1633 C CA . HIS A 1 211 ? 13.819 4.911 -14.712 1.00 95.25 211 HIS A CA 1
ATOM 1634 C C . HIS A 1 211 ? 13.677 3.384 -14.610 1.00 95.25 211 HIS A C 1
ATOM 1636 O O . HIS A 1 211 ? 13.595 2.671 -15.621 1.00 95.25 211 HIS A O 1
ATOM 1642 N N . GLU A 1 212 ? 13.611 2.870 -13.381 1.00 92.44 212 GLU A N 1
ATOM 1643 C CA . GLU A 1 212 ? 13.695 1.432 -13.111 1.00 92.44 212 GLU A CA 1
ATOM 1644 C C . GLU A 1 212 ? 12.597 0.616 -13.829 1.00 92.44 212 GLU A C 1
ATOM 1646 O O . GLU A 1 212 ? 12.851 -0.471 -14.359 1.00 92.44 212 GLU A O 1
ATOM 1651 N N . GLU A 1 213 ? 11.368 1.145 -13.925 1.00 94.38 213 GLU A N 1
ATOM 1652 C CA . GLU A 1 213 ? 10.273 0.448 -14.612 1.00 94.38 213 GLU A CA 1
ATOM 1653 C C . GLU A 1 213 ? 10.529 0.336 -16.125 1.00 94.38 213 GLU A C 1
ATOM 1655 O O . GLU A 1 213 ? 10.140 -0.658 -16.749 1.00 94.38 213 GLU A O 1
ATOM 1660 N N . THR A 1 214 ? 11.207 1.319 -16.725 1.00 96.38 214 THR A N 1
ATOM 1661 C CA . THR A 1 214 ? 11.577 1.277 -18.148 1.00 96.38 214 THR A CA 1
ATOM 1662 C C . THR A 1 214 ? 12.630 0.205 -18.390 1.00 96.38 214 THR A C 1
ATOM 1664 O O . THR A 1 214 ? 12.455 -0.602 -19.305 1.00 96.38 214 THR A O 1
ATOM 1667 N N . VAL A 1 215 ? 13.646 0.107 -17.525 1.00 96.62 215 VAL A N 1
ATOM 1668 C CA . VAL A 1 215 ? 14.644 -0.978 -17.563 1.00 96.62 215 VAL A CA 1
ATOM 1669 C C . VAL A 1 215 ? 13.959 -2.345 -17.448 1.00 96.62 215 VAL A C 1
ATOM 1671 O O . VAL A 1 215 ? 14.162 -3.232 -18.284 1.00 96.62 215 VAL A O 1
ATOM 1674 N N . ALA A 1 216 ? 13.062 -2.508 -16.471 1.00 95.19 216 ALA A N 1
ATOM 1675 C CA . ALA A 1 216 ? 12.326 -3.753 -16.269 1.00 95.19 216 ALA A CA 1
ATOM 1676 C C . ALA A 1 216 ? 11.399 -4.102 -17.449 1.00 95.19 216 ALA A C 1
ATOM 1678 O O . ALA A 1 216 ? 11.268 -5.272 -17.823 1.00 95.19 216 ALA A O 1
ATOM 1679 N N . LYS A 1 217 ? 10.710 -3.120 -18.047 1.00 96.12 217 LYS A N 1
ATOM 1680 C CA . LYS A 1 217 ? 9.880 -3.317 -19.252 1.00 96.12 217 LYS A CA 1
ATOM 1681 C C . LYS A 1 217 ? 10.735 -3.713 -20.453 1.00 96.12 217 LYS A C 1
ATOM 1683 O O . LYS A 1 217 ? 10.354 -4.643 -21.159 1.00 96.12 217 LYS A O 1
ATOM 1688 N N . PHE A 1 218 ? 11.881 -3.067 -20.644 1.00 97.00 218 PHE A N 1
ATOM 1689 C CA . PHE A 1 218 ? 12.797 -3.355 -21.741 1.00 97.00 218 PHE A CA 1
ATOM 1690 C C . PHE A 1 218 ? 13.314 -4.795 -21.683 1.00 97.00 218 PHE A C 1
ATOM 1692 O O . PHE A 1 218 ? 13.111 -5.550 -22.630 1.00 97.00 218 PHE A O 1
ATOM 1699 N N . ILE A 1 219 ? 13.873 -5.221 -20.543 1.00 96.12 219 ILE A N 1
ATOM 1700 C CA . ILE A 1 219 ? 14.401 -6.586 -20.372 1.00 96.12 219 ILE A CA 1
ATOM 1701 C C . ILE A 1 219 ? 13.302 -7.639 -20.575 1.00 96.12 219 ILE A C 1
ATOM 1703 O O . ILE A 1 219 ? 13.533 -8.663 -21.216 1.00 96.12 219 ILE A O 1
ATOM 1707 N N . ARG A 1 220 ? 12.079 -7.381 -20.090 1.00 92.81 220 ARG A N 1
ATOM 1708 C CA . ARG A 1 220 ? 10.918 -8.261 -20.328 1.00 92.81 220 ARG A CA 1
ATOM 1709 C C . ARG A 1 220 ? 10.466 -8.306 -21.788 1.00 92.81 220 ARG A C 1
ATOM 1711 O O . ARG A 1 220 ? 9.828 -9.280 -22.179 1.00 92.81 220 ARG A O 1
ATOM 1718 N N . GLY A 1 221 ? 10.742 -7.258 -22.559 1.00 94.62 221 GLY A N 1
ATOM 1719 C CA . GLY A 1 221 ? 10.430 -7.167 -23.983 1.00 94.62 221 GLY A CA 1
ATOM 1720 C C . GLY A 1 221 ? 11.444 -7.871 -24.888 1.00 94.62 221 GLY A C 1
ATOM 1721 O O . GLY A 1 221 ? 11.146 -8.087 -26.061 1.00 94.62 221 GLY A O 1
ATOM 1722 N N . LEU A 1 222 ? 12.618 -8.244 -24.367 1.00 94.88 222 LEU A N 1
ATOM 1723 C CA . LEU A 1 222 ? 13.631 -8.987 -25.121 1.00 94.88 222 LEU A CA 1
ATOM 1724 C C . LEU A 1 222 ? 13.170 -10.413 -25.447 1.00 94.88 222 LEU A C 1
ATOM 1726 O O . LEU A 1 222 ? 12.282 -10.962 -24.791 1.00 94.88 222 LEU A O 1
ATOM 1730 N N . GLY A 1 223 ? 13.798 -11.029 -26.452 1.00 95.44 223 GLY A N 1
ATOM 1731 C CA . GLY A 1 223 ? 13.504 -12.405 -26.845 1.00 95.44 223 GLY A CA 1
ATOM 1732 C C . GLY A 1 223 ? 13.865 -13.424 -25.760 1.00 95.44 223 GLY A C 1
ATOM 1733 O O . GLY A 1 223 ? 14.681 -13.168 -24.878 1.00 95.44 223 GLY A O 1
ATOM 1734 N N . ASP A 1 224 ? 13.282 -14.621 -25.844 1.00 96.00 224 ASP A N 1
ATOM 1735 C CA . ASP A 1 224 ? 13.482 -15.683 -24.847 1.00 96.00 224 ASP A CA 1
ATOM 1736 C C . ASP A 1 224 ? 14.961 -16.066 -24.660 1.00 96.00 224 ASP A C 1
ATOM 1738 O O . ASP A 1 224 ? 15.410 -16.256 -23.529 1.00 96.00 224 ASP A O 1
ATOM 1742 N N . ALA A 1 225 ? 15.731 -16.127 -25.752 1.00 95.25 225 ALA A N 1
ATOM 1743 C CA . ALA A 1 225 ? 17.165 -16.416 -25.705 1.00 95.25 225 ALA A CA 1
ATOM 1744 C C . ALA A 1 225 ? 17.952 -15.327 -24.954 1.00 95.25 225 ALA A C 1
ATOM 1746 O O . ALA A 1 225 ? 18.806 -15.645 -24.129 1.00 95.25 225 ALA A O 1
ATOM 1747 N N . ASP A 1 226 ? 17.615 -14.057 -25.186 1.00 96.44 226 ASP A N 1
ATOM 1748 C CA . ASP A 1 226 ? 18.260 -12.902 -24.556 1.00 96.44 226 ASP A CA 1
ATOM 1749 C C . ASP A 1 226 ? 17.937 -12.832 -23.060 1.00 96.44 226 ASP A C 1
ATOM 1751 O O . ASP A 1 226 ? 18.828 -12.677 -22.226 1.00 96.44 226 ASP A O 1
ATOM 1755 N N . GLN A 1 227 ? 16.668 -13.037 -22.696 1.00 96.88 227 GLN A N 1
ATOM 1756 C CA . GLN A 1 227 ? 16.234 -13.127 -21.300 1.00 96.88 227 GLN A CA 1
ATOM 1757 C C . GLN A 1 227 ? 16.955 -14.253 -20.548 1.00 96.88 227 GLN A C 1
ATOM 1759 O O . GLN A 1 227 ? 17.362 -14.082 -19.395 1.00 96.88 227 GLN A O 1
ATOM 1764 N N . HIS A 1 228 ? 17.121 -15.408 -21.196 1.00 96.44 228 HIS A N 1
ATOM 1765 C CA . HIS A 1 228 ? 17.838 -16.538 -20.619 1.00 96.44 228 HIS A CA 1
ATOM 1766 C C . HIS A 1 228 ? 19.341 -16.248 -20.472 1.00 96.44 228 HIS A C 1
ATOM 1768 O O . HIS A 1 228 ? 19.931 -16.568 -19.438 1.00 96.44 228 HIS A O 1
ATOM 1774 N N . ALA A 1 229 ? 19.952 -15.583 -21.459 1.00 96.38 229 ALA A N 1
ATOM 1775 C CA . ALA A 1 229 ? 21.343 -15.141 -21.390 1.00 96.38 229 ALA A CA 1
ATOM 1776 C C . ALA A 1 229 ? 21.574 -14.155 -20.233 1.00 96.38 229 ALA A C 1
ATOM 1778 O O . ALA A 1 229 ? 22.522 -14.333 -19.468 1.00 96.38 229 ALA A O 1
ATOM 1779 N N . ILE A 1 230 ? 20.675 -13.181 -20.045 1.00 97.19 230 ILE A N 1
ATOM 1780 C CA . ILE A 1 230 ? 20.723 -12.234 -18.920 1.00 97.19 230 ILE A CA 1
ATOM 1781 C C . ILE A 1 230 ? 20.669 -12.979 -17.582 1.00 97.19 230 ILE A C 1
ATOM 1783 O O . ILE A 1 230 ? 21.511 -12.735 -16.720 1.00 97.19 230 ILE A O 1
ATOM 1787 N N . LEU A 1 231 ? 19.733 -13.920 -17.404 1.00 97.25 231 LEU A N 1
ATOM 1788 C CA . LEU A 1 231 ? 19.636 -14.702 -16.166 1.00 97.25 231 LEU A CA 1
ATOM 1789 C C . LEU A 1 231 ? 20.939 -15.453 -15.858 1.00 97.25 231 LEU A C 1
ATOM 1791 O O . LEU A 1 231 ? 21.449 -15.378 -14.737 1.00 97.25 231 LEU A O 1
ATOM 1795 N N . ASN A 1 232 ? 21.477 -16.169 -16.847 1.00 96.44 232 ASN A N 1
ATOM 1796 C CA . ASN A 1 232 ? 22.697 -16.961 -16.684 1.00 96.44 232 ASN A CA 1
ATOM 1797 C C . ASN A 1 232 ? 23.905 -16.069 -16.376 1.00 96.44 232 ASN A C 1
ATOM 1799 O O . ASN A 1 232 ? 24.719 -16.399 -15.508 1.00 96.44 232 ASN A O 1
ATOM 1803 N N . GLY A 1 233 ? 24.000 -14.920 -17.044 1.00 96.56 233 GLY A N 1
ATOM 1804 C CA . GLY A 1 233 ? 25.055 -13.945 -16.817 1.00 96.56 233 GLY A CA 1
ATOM 1805 C C . GLY A 1 233 ? 24.999 -13.327 -15.420 1.00 96.56 233 GLY A C 1
ATOM 1806 O O . GLY A 1 233 ? 26.003 -13.378 -14.706 1.00 96.56 233 GLY A O 1
ATOM 1807 N N . ILE A 1 234 ? 23.827 -12.850 -14.979 1.00 95.94 234 ILE A N 1
ATOM 1808 C CA . ILE A 1 234 ? 23.631 -12.312 -13.620 1.00 95.94 234 ILE A CA 1
ATOM 1809 C C . ILE A 1 234 ? 23.972 -13.382 -12.576 1.00 95.94 234 ILE A C 1
ATOM 1811 O O . ILE A 1 234 ? 24.703 -13.117 -11.623 1.00 95.94 234 ILE A O 1
ATOM 1815 N N . THR A 1 235 ? 23.501 -14.616 -12.774 1.00 93.81 235 THR A N 1
ATOM 1816 C CA . THR A 1 235 ? 23.765 -15.732 -11.851 1.00 93.81 235 THR A CA 1
ATOM 1817 C C . THR A 1 235 ? 25.262 -16.023 -11.729 1.00 93.81 235 THR A C 1
ATOM 1819 O O . THR A 1 235 ? 25.760 -16.242 -10.621 1.00 93.81 235 THR A O 1
ATOM 1822 N N . SER A 1 236 ? 25.988 -15.976 -12.848 1.00 95.31 236 SER A N 1
ATOM 1823 C CA . SER A 1 236 ? 27.436 -16.215 -12.897 1.00 95.31 236 SER A CA 1
ATOM 1824 C C . SER A 1 236 ? 28.248 -15.084 -12.255 1.00 95.31 236 SER A C 1
ATOM 1826 O O . SER A 1 236 ? 29.304 -15.341 -11.684 1.00 95.31 236 SER A O 1
ATOM 1828 N N . HIS A 1 237 ? 27.736 -13.850 -12.284 1.00 95.31 237 HIS A N 1
ATOM 1829 C CA . HIS A 1 237 ? 28.416 -12.653 -11.772 1.00 95.31 237 HIS A CA 1
ATOM 1830 C C . HIS A 1 237 ? 27.838 -12.133 -10.450 1.00 95.31 237 HIS A C 1
ATOM 1832 O O . HIS A 1 237 ? 28.206 -11.051 -10.000 1.00 95.31 237 HIS A O 1
ATOM 1838 N N . ARG A 1 238 ? 26.983 -12.910 -9.773 1.00 91.88 238 ARG A N 1
ATOM 1839 C CA . ARG A 1 238 ? 26.281 -12.506 -8.538 1.00 91.88 238 ARG A CA 1
ATOM 1840 C C . ARG A 1 238 ? 27.187 -12.051 -7.387 1.00 91.88 238 ARG A C 1
ATOM 1842 O O . ARG A 1 238 ? 26.705 -11.419 -6.455 1.00 91.88 238 ARG A O 1
ATOM 1849 N N . SER A 1 239 ? 28.467 -12.428 -7.406 1.00 93.00 239 SER A N 1
ATOM 1850 C CA . SER A 1 239 ? 29.467 -12.028 -6.408 1.00 93.00 239 SER A CA 1
ATOM 1851 C C . SER A 1 239 ? 30.177 -10.714 -6.737 1.00 93.00 239 SER A C 1
ATOM 1853 O O . SER A 1 239 ? 30.891 -10.196 -5.881 1.00 93.00 239 SER A O 1
ATOM 1855 N N . ALA A 1 240 ? 30.027 -10.184 -7.953 1.00 94.75 240 ALA A N 1
ATOM 1856 C CA . ALA A 1 240 ? 30.540 -8.864 -8.298 1.00 94.75 240 ALA A CA 1
ATOM 1857 C C . ALA A 1 240 ? 29.796 -7.799 -7.483 1.00 94.75 240 ALA A C 1
ATOM 1859 O O . ALA A 1 240 ? 28.591 -7.918 -7.271 1.00 94.75 240 ALA A O 1
ATOM 1860 N N . SER A 1 241 ? 30.499 -6.769 -7.011 1.00 92.62 241 SER A N 1
ATOM 1861 C CA . SER A 1 241 ? 29.957 -5.800 -6.047 1.00 92.62 241 SER A CA 1
ATOM 1862 C C . SER A 1 241 ? 28.683 -5.104 -6.536 1.00 92.62 241 SER A C 1
ATOM 1864 O O . SER A 1 241 ? 27.737 -4.970 -5.761 1.00 92.62 241 SER A O 1
ATOM 1866 N N . HIS A 1 242 ? 28.630 -4.722 -7.818 1.00 93.12 242 HIS A N 1
ATOM 1867 C CA . HIS A 1 242 ? 27.484 -4.043 -8.434 1.00 93.12 242 HIS A CA 1
ATOM 1868 C C . HIS A 1 242 ? 26.240 -4.930 -8.557 1.00 93.12 242 HIS A C 1
ATOM 1870 O O . HIS A 1 242 ? 25.128 -4.403 -8.534 1.00 93.12 242 HIS A O 1
ATOM 1876 N N . TRP A 1 243 ? 26.414 -6.256 -8.630 1.00 95.69 243 TRP A N 1
ATOM 1877 C CA . TRP A 1 243 ? 25.324 -7.237 -8.610 1.00 95.69 243 TRP A CA 1
ATOM 1878 C C . TRP A 1 243 ? 24.966 -7.686 -7.191 1.00 95.69 243 TRP A C 1
ATOM 1880 O O . TRP A 1 243 ? 23.790 -7.794 -6.854 1.00 95.69 243 TRP A O 1
ATOM 1890 N N . ALA A 1 244 ? 25.959 -7.937 -6.338 1.00 93.69 244 ALA A N 1
ATOM 1891 C CA . ALA A 1 244 ? 25.754 -8.440 -4.984 1.00 93.69 244 ALA A CA 1
ATOM 1892 C C . ALA A 1 244 ? 24.909 -7.481 -4.132 1.00 93.69 244 ALA A C 1
ATOM 1894 O O . ALA A 1 244 ? 24.060 -7.935 -3.365 1.00 93.69 244 ALA A O 1
ATOM 1895 N N . SER A 1 245 ? 25.105 -6.166 -4.291 1.00 91.50 245 SER A N 1
ATOM 1896 C CA . SER A 1 245 ? 24.338 -5.146 -3.567 1.00 91.50 245 SER A CA 1
ATOM 1897 C C . SER A 1 245 ? 22.851 -5.169 -3.931 1.00 91.50 245 SER A C 1
ATOM 1899 O O . SER A 1 245 ? 21.998 -5.201 -3.045 1.00 91.50 245 SER A O 1
ATOM 1901 N N . VAL A 1 246 ? 22.534 -5.221 -5.227 1.00 93.19 246 VAL A N 1
ATOM 1902 C CA . VAL A 1 246 ? 21.150 -5.196 -5.718 1.00 93.19 246 VAL A CA 1
ATOM 1903 C C . VAL A 1 246 ? 20.446 -6.539 -5.537 1.00 93.19 246 VAL A C 1
ATOM 1905 O O . VAL A 1 246 ? 19.284 -6.571 -5.152 1.00 93.19 246 VAL A O 1
ATOM 1908 N N . LEU A 1 247 ? 21.147 -7.663 -5.718 1.00 94.00 247 LEU A N 1
ATOM 1909 C CA . LEU A 1 247 ? 20.586 -9.004 -5.509 1.00 94.00 247 LEU A CA 1
ATOM 1910 C C . LEU A 1 247 ? 20.442 -9.366 -4.024 1.00 94.00 247 LEU A C 1
ATOM 1912 O O . LEU A 1 247 ? 19.665 -10.258 -3.681 1.00 94.00 247 LEU A O 1
ATOM 1916 N N . GLY A 1 248 ? 21.190 -8.694 -3.147 1.00 91.50 248 GLY A N 1
ATOM 1917 C CA . GLY A 1 248 ? 21.057 -8.807 -1.697 1.00 91.50 248 GLY A CA 1
ATOM 1918 C C . GLY A 1 248 ? 19.883 -8.017 -1.119 1.00 91.50 248 GLY A C 1
ATOM 1919 O O . GLY A 1 248 ? 19.565 -8.209 0.053 1.00 91.50 248 GLY A O 1
ATOM 1920 N N . ASN A 1 249 ? 19.239 -7.152 -1.910 1.00 93.19 249 ASN A N 1
ATOM 1921 C CA . ASN A 1 249 ? 18.110 -6.329 -1.493 1.00 93.19 249 ASN A CA 1
ATOM 1922 C C . ASN A 1 249 ? 16.828 -6.761 -2.219 1.00 93.19 249 ASN A C 1
ATOM 1924 O O . ASN A 1 249 ? 16.651 -6.497 -3.407 1.00 93.19 249 ASN A O 1
ATOM 1928 N N . ALA A 1 250 ? 15.884 -7.353 -1.486 1.00 93.25 250 ALA A N 1
ATOM 1929 C CA . ALA A 1 250 ? 14.635 -7.858 -2.058 1.00 93.25 250 ALA A CA 1
ATOM 1930 C C . ALA A 1 250 ? 13.714 -6.769 -2.647 1.00 93.25 250 ALA A C 1
ATOM 1932 O O . ALA A 1 250 ? 12.757 -7.089 -3.359 1.00 93.25 250 ALA A O 1
ATOM 1933 N N . TYR A 1 251 ? 13.972 -5.499 -2.325 1.00 90.75 251 TYR A N 1
ATOM 1934 C CA . TYR A 1 251 ? 13.217 -4.350 -2.821 1.00 90.75 251 TYR A CA 1
ATOM 1935 C C . TYR A 1 251 ? 13.799 -3.745 -4.099 1.00 90.75 251 TYR A C 1
ATOM 1937 O O . TYR A 1 251 ? 13.077 -3.012 -4.770 1.00 90.75 251 TYR A O 1
ATOM 1945 N N . SER A 1 252 ? 15.040 -4.088 -4.462 1.00 92.62 252 SER A N 1
ATOM 1946 C CA . SER A 1 252 ? 15.675 -3.621 -5.696 1.00 92.62 252 SER A CA 1
ATOM 1947 C C . SER A 1 252 ? 14.938 -4.132 -6.937 1.00 92.62 252 SER A C 1
ATOM 1949 O O . SER A 1 252 ? 14.564 -5.308 -7.009 1.00 92.62 252 SER A O 1
ATOM 1951 N N . GLU A 1 253 ? 14.780 -3.282 -7.952 1.00 92.50 253 GLU A N 1
ATOM 1952 C CA . GLU A 1 253 ? 14.191 -3.693 -9.230 1.00 92.50 253 GLU A CA 1
ATOM 1953 C C . GLU A 1 253 ? 15.031 -4.752 -9.951 1.00 92.50 253 GLU A C 1
ATOM 1955 O O . GLU A 1 253 ? 14.471 -5.706 -10.489 1.00 92.50 253 GLU A O 1
ATOM 1960 N N . TRP A 1 254 ? 16.362 -4.714 -9.854 1.00 95.19 254 TRP A N 1
ATOM 1961 C CA . TRP A 1 254 ? 17.216 -5.776 -10.401 1.00 95.19 254 TRP A CA 1
ATOM 1962 C C . TRP A 1 254 ? 16.994 -7.128 -9.727 1.00 95.19 254 TRP A C 1
ATOM 1964 O O . TRP A 1 254 ? 16.982 -8.159 -10.406 1.00 95.19 254 TRP A O 1
ATOM 1974 N N . PHE A 1 255 ? 16.739 -7.149 -8.414 1.00 95.44 255 PHE A N 1
ATOM 1975 C CA . PHE A 1 255 ? 16.314 -8.374 -7.740 1.00 95.44 255 PHE A CA 1
ATOM 1976 C C . PHE A 1 255 ? 14.968 -8.863 -8.285 1.00 95.44 255 PHE A C 1
ATOM 1978 O O . PHE A 1 255 ? 14.818 -10.054 -8.561 1.00 95.44 255 PHE A O 1
ATOM 1985 N N . LYS A 1 256 ? 13.994 -7.968 -8.492 1.00 94.69 256 LYS A N 1
ATOM 1986 C CA . LYS A 1 256 ? 12.672 -8.324 -9.040 1.00 94.69 256 LYS A CA 1
ATOM 1987 C C . LYS A 1 256 ? 12.767 -8.842 -10.478 1.00 94.69 256 LYS A C 1
ATOM 1989 O O . LYS A 1 256 ? 12.141 -9.859 -10.781 1.00 94.69 256 LYS A O 1
ATOM 1994 N N . ILE A 1 257 ? 13.577 -8.216 -11.334 1.00 95.44 257 ILE A N 1
ATOM 1995 C CA . ILE A 1 257 ? 13.877 -8.680 -12.699 1.00 95.44 257 ILE A CA 1
ATOM 1996 C C . ILE A 1 257 ? 14.499 -10.078 -12.638 1.00 95.44 257 ILE A C 1
ATOM 1998 O O . ILE A 1 257 ? 13.988 -11.008 -13.264 1.00 95.44 257 ILE A O 1
ATOM 2002 N N . HIS A 1 258 ? 15.537 -10.263 -11.817 1.00 95.81 258 HIS A N 1
ATOM 2003 C CA . HIS A 1 258 ? 16.182 -11.560 -11.626 1.00 95.81 258 HIS A CA 1
ATOM 2004 C C . HIS A 1 258 ? 15.191 -12.631 -11.136 1.00 95.81 258 HIS A C 1
ATOM 2006 O O . HIS A 1 258 ? 15.157 -13.729 -11.689 1.00 95.81 258 HIS A O 1
ATOM 2012 N N . GLN A 1 259 ? 14.332 -12.323 -10.155 1.00 95.38 259 GLN A N 1
ATOM 2013 C CA . GLN A 1 259 ? 13.286 -13.241 -9.684 1.00 95.38 259 GLN A CA 1
ATOM 2014 C C . GLN A 1 259 ? 12.303 -13.619 -10.794 1.00 95.38 259 GLN A C 1
ATOM 2016 O O . GLN A 1 259 ? 11.912 -14.780 -10.896 1.00 95.38 259 GLN A O 1
ATOM 2021 N N . GLN A 1 260 ? 11.880 -12.667 -11.626 1.00 94.50 260 GLN A N 1
ATOM 2022 C CA . GLN A 1 260 ? 10.950 -12.941 -12.722 1.00 94.50 260 GLN A CA 1
ATOM 2023 C C . GLN A 1 260 ? 11.576 -13.846 -13.786 1.00 94.50 260 GLN A C 1
ATOM 2025 O O . GLN A 1 260 ? 10.941 -14.816 -14.209 1.00 94.50 260 GLN A O 1
ATOM 2030 N N . LEU A 1 261 ? 12.827 -13.574 -14.168 1.00 96.00 261 LEU A N 1
ATOM 2031 C CA . LEU A 1 261 ? 13.581 -14.405 -15.104 1.00 96.00 261 LEU A CA 1
ATOM 2032 C C . LEU A 1 261 ? 13.805 -15.813 -14.539 1.00 96.00 261 LEU A C 1
ATOM 2034 O O . LEU A 1 261 ? 13.483 -16.800 -15.205 1.00 96.00 261 LEU A O 1
ATOM 2038 N N . ALA A 1 262 ? 14.268 -15.916 -13.290 1.00 96.31 262 ALA A N 1
ATOM 2039 C CA . ALA A 1 262 ? 14.464 -17.192 -12.609 1.00 96.31 262 ALA A CA 1
ATOM 2040 C C . ALA A 1 262 ? 13.148 -17.975 -12.527 1.00 96.31 262 ALA A C 1
ATOM 2042 O O . ALA A 1 262 ? 13.101 -19.148 -12.871 1.00 96.31 262 ALA A O 1
ATOM 2043 N N . ARG A 1 263 ? 12.027 -17.334 -12.179 1.00 94.12 263 ARG A N 1
ATOM 2044 C CA . ARG A 1 263 ? 10.724 -18.011 -12.102 1.00 94.12 263 ARG A CA 1
ATOM 2045 C C . ARG A 1 263 ? 10.329 -18.698 -13.412 1.00 94.12 263 ARG A C 1
ATOM 2047 O O . ARG A 1 263 ? 9.656 -19.728 -13.366 1.00 94.12 263 ARG A O 1
ATOM 2054 N N . ARG A 1 264 ? 10.699 -18.115 -14.555 1.00 93.88 264 ARG A N 1
ATOM 2055 C CA . ARG A 1 264 ? 10.389 -18.650 -15.884 1.00 93.88 264 ARG A CA 1
ATOM 2056 C C . ARG A 1 264 ? 11.364 -19.746 -16.309 1.00 93.88 264 ARG A C 1
ATOM 2058 O O . ARG A 1 264 ? 10.916 -20.774 -16.809 1.00 93.88 264 ARG A O 1
ATOM 2065 N N . TRP A 1 265 ? 12.661 -19.519 -16.125 1.00 94.75 265 TRP A N 1
ATOM 2066 C CA . TRP A 1 265 ? 13.711 -20.335 -16.743 1.00 94.75 265 TRP A CA 1
ATOM 2067 C C . TRP A 1 265 ? 14.452 -21.261 -15.773 1.00 94.75 265 TRP A C 1
ATOM 2069 O O . TRP A 1 265 ? 14.914 -22.318 -16.188 1.00 94.75 265 TRP A O 1
ATOM 2079 N N . ASP A 1 266 ? 14.530 -20.902 -14.492 1.00 95.38 266 ASP A N 1
ATOM 2080 C CA . ASP A 1 266 ? 15.142 -21.706 -13.430 1.00 95.38 266 ASP A CA 1
ATOM 2081 C C . ASP A 1 266 ? 14.317 -21.632 -12.124 1.00 95.38 266 ASP A C 1
ATOM 2083 O O . ASP A 1 266 ? 14.631 -20.878 -11.189 1.00 95.38 266 ASP A O 1
ATOM 2087 N N . PRO A 1 267 ? 13.228 -22.423 -12.025 1.00 93.62 267 PRO A N 1
ATOM 2088 C CA . PRO A 1 267 ? 12.382 -22.442 -10.836 1.00 93.62 267 PRO A CA 1
ATOM 2089 C C . PRO A 1 267 ? 13.118 -22.851 -9.550 1.00 93.62 267 PRO A C 1
ATOM 2091 O O . PRO A 1 267 ? 12.647 -22.528 -8.456 1.00 93.62 267 PRO A O 1
ATOM 2094 N N . ALA A 1 268 ? 14.243 -23.570 -9.657 1.00 94.56 268 ALA A N 1
ATOM 2095 C CA . ALA A 1 268 ? 15.044 -23.964 -8.503 1.00 94.56 268 ALA A CA 1
ATOM 2096 C C . ALA A 1 268 ? 15.813 -22.760 -7.946 1.00 94.56 268 ALA A C 1
ATOM 2098 O O . ALA A 1 268 ? 15.724 -22.490 -6.745 1.00 94.56 268 ALA A O 1
ATOM 2099 N N . LEU A 1 269 ? 16.467 -21.987 -8.818 1.00 94.69 269 LEU A N 1
ATOM 2100 C CA . LEU A 1 269 ? 17.117 -20.729 -8.451 1.00 94.69 269 LEU A CA 1
ATOM 2101 C C . LEU A 1 269 ? 16.113 -19.722 -7.884 1.00 94.69 269 LEU A C 1
ATOM 2103 O O . LEU A 1 269 ? 16.385 -19.098 -6.856 1.00 94.69 269 LEU A O 1
ATOM 2107 N N . PHE A 1 270 ? 14.932 -19.600 -8.499 1.00 95.69 270 PHE A N 1
ATOM 2108 C CA . PHE A 1 270 ? 13.838 -18.776 -7.975 1.00 95.69 270 PHE A CA 1
ATOM 2109 C C . PHE A 1 270 ? 13.478 -19.168 -6.538 1.00 95.69 270 PHE A C 1
ATOM 2111 O O . PHE A 1 270 ? 13.417 -18.317 -5.652 1.00 95.69 270 PHE A O 1
ATOM 2118 N N . ALA A 1 271 ? 13.288 -20.465 -6.278 1.00 94.25 271 ALA A N 1
ATOM 2119 C CA . ALA A 1 271 ? 12.932 -20.953 -4.951 1.00 94.25 271 ALA A CA 1
ATOM 2120 C C . ALA A 1 271 ? 14.037 -20.716 -3.911 1.00 94.25 271 ALA A C 1
ATOM 2122 O O . ALA A 1 271 ? 13.739 -20.318 -2.782 1.00 94.25 271 ALA A O 1
ATOM 2123 N N . GLU A 1 272 ? 15.300 -20.940 -4.280 1.00 94.62 272 GLU A N 1
ATOM 2124 C CA . GLU A 1 272 ? 16.453 -20.707 -3.407 1.00 94.62 272 GLU A CA 1
ATOM 2125 C C . GLU A 1 272 ? 16.567 -19.229 -3.014 1.00 94.62 272 GLU A C 1
ATOM 2127 O O . GLU A 1 272 ? 16.662 -18.891 -1.832 1.00 94.62 272 GLU A O 1
ATOM 2132 N N . THR A 1 273 ? 16.544 -18.346 -4.009 1.00 93.50 273 THR A N 1
ATOM 2133 C CA . THR A 1 273 ? 16.745 -16.906 -3.822 1.00 93.50 273 THR A CA 1
ATOM 2134 C C . THR A 1 273 ? 15.553 -16.238 -3.145 1.00 93.50 273 THR A C 1
ATOM 2136 O O . THR A 1 273 ? 15.760 -15.402 -2.266 1.00 93.50 273 THR A O 1
ATOM 2139 N N . SER A 1 274 ? 14.322 -16.652 -3.463 1.00 94.56 274 SER A N 1
ATOM 2140 C CA . SER A 1 274 ? 13.121 -16.220 -2.743 1.00 94.56 274 SER A CA 1
ATOM 2141 C C . SER A 1 274 ? 13.206 -16.587 -1.262 1.00 94.56 274 SER A C 1
ATOM 2143 O O . SER A 1 274 ? 13.026 -15.717 -0.416 1.00 94.56 274 SER A O 1
ATOM 2145 N N . ARG A 1 275 ? 13.556 -17.842 -0.932 1.00 94.00 275 ARG A N 1
ATOM 2146 C CA . ARG A 1 275 ? 13.653 -18.305 0.463 1.00 94.00 275 ARG A CA 1
ATOM 2147 C C . ARG A 1 275 ? 14.659 -17.496 1.278 1.00 94.00 275 ARG A C 1
ATOM 2149 O O . ARG A 1 275 ? 14.341 -17.100 2.388 1.00 94.00 275 ARG A O 1
ATOM 2156 N N . LYS A 1 276 ? 15.841 -17.207 0.724 1.00 93.69 276 LYS A N 1
ATOM 2157 C CA . LYS A 1 276 ? 16.882 -16.415 1.408 1.00 93.69 276 LYS A CA 1
ATOM 2158 C C . LYS A 1 276 ? 16.445 -14.985 1.754 1.00 93.69 276 LYS A C 1
ATOM 2160 O O . LYS A 1 276 ? 17.068 -14.361 2.605 1.00 93.69 276 LYS A O 1
ATOM 2165 N N . ASN A 1 277 ? 15.403 -14.473 1.099 1.00 94.31 277 ASN A N 1
ATOM 2166 C CA . ASN A 1 277 ? 14.997 -13.073 1.164 1.00 94.31 277 ASN A CA 1
ATOM 2167 C C . ASN A 1 277 ? 13.593 -12.853 1.760 1.00 94.31 277 ASN A C 1
ATOM 2169 O O . ASN A 1 277 ? 13.140 -11.709 1.805 1.00 94.31 277 ASN A O 1
ATOM 2173 N N . ILE A 1 278 ? 12.921 -13.898 2.269 1.00 94.31 278 ILE A N 1
ATOM 2174 C CA . ILE A 1 278 ? 11.590 -13.782 2.908 1.00 94.31 278 ILE A CA 1
ATOM 2175 C C . ILE A 1 278 ? 11.628 -12.792 4.079 1.00 94.31 278 ILE A C 1
ATOM 2177 O O . ILE A 1 278 ? 10.709 -11.992 4.236 1.00 94.31 278 ILE A O 1
ATOM 2181 N N . ALA A 1 279 ? 12.709 -12.797 4.864 1.00 91.50 279 ALA A N 1
ATOM 2182 C CA . ALA A 1 279 ? 12.893 -11.872 5.981 1.00 91.50 279 ALA A CA 1
ATOM 2183 C C . ALA A 1 279 ? 12.877 -10.389 5.561 1.00 91.50 279 ALA A C 1
ATOM 2185 O O . ALA A 1 279 ? 12.435 -9.542 6.334 1.00 91.50 279 ALA A O 1
ATOM 2186 N N . GLN A 1 280 ? 13.343 -10.074 4.346 1.00 92.19 280 GLN A N 1
ATOM 2187 C CA . GLN A 1 280 ? 13.277 -8.720 3.798 1.00 92.19 280 GLN A CA 1
ATOM 2188 C C . GLN A 1 280 ? 11.915 -8.451 3.167 1.00 92.19 280 GLN A C 1
ATOM 2190 O O . GLN A 1 280 ? 11.301 -7.434 3.474 1.00 92.19 280 GLN A O 1
ATOM 2195 N N . ASN A 1 281 ? 11.443 -9.360 2.308 1.00 92.31 281 ASN A N 1
ATOM 2196 C CA . ASN A 1 281 ? 10.166 -9.262 1.612 1.00 92.31 281 ASN A CA 1
ATOM 2197 C C . ASN A 1 281 ? 9.384 -10.577 1.736 1.00 92.31 281 ASN A C 1
ATOM 2199 O O . ASN A 1 281 ? 9.600 -11.541 0.996 1.00 92.31 281 ASN A O 1
ATOM 2203 N N . TRP A 1 282 ? 8.425 -10.587 2.658 1.00 93.12 282 TRP A N 1
ATOM 2204 C CA . TRP A 1 282 ? 7.628 -11.765 2.989 1.00 93.12 282 TRP A CA 1
ATOM 2205 C C . TRP A 1 282 ? 6.765 -12.266 1.819 1.00 93.12 282 TRP A C 1
ATOM 2207 O O . TRP A 1 282 ? 6.406 -13.447 1.781 1.00 93.12 282 TRP A O 1
ATOM 2217 N N . GLU A 1 283 ? 6.447 -11.413 0.836 1.00 93.31 283 GLU A N 1
ATOM 2218 C CA . GLU A 1 283 ? 5.626 -11.792 -0.320 1.00 93.31 283 GLU A CA 1
ATOM 2219 C C . GLU A 1 283 ? 6.300 -12.853 -1.197 1.00 93.31 283 GLU A C 1
ATOM 2221 O O . GLU A 1 283 ? 5.611 -13.621 -1.875 1.00 93.31 283 GLU A O 1
ATOM 2226 N N . LEU A 1 284 ? 7.631 -12.971 -1.123 1.00 94.81 284 LEU A N 1
ATOM 2227 C CA . LEU A 1 284 ? 8.403 -14.012 -1.806 1.00 94.81 284 LEU A CA 1
ATOM 2228 C C . LEU A 1 284 ? 7.997 -15.427 -1.370 1.00 94.81 284 LEU A C 1
ATOM 2230 O O . LEU A 1 284 ? 8.152 -16.379 -2.134 1.00 94.81 284 LEU A O 1
ATOM 2234 N N . ALA A 1 285 ? 7.403 -15.583 -0.183 1.00 95.94 285 ALA A N 1
ATOM 2235 C CA . ALA A 1 285 ? 6.880 -16.865 0.271 1.00 95.94 285 ALA A CA 1
ATOM 2236 C C . ALA A 1 285 ? 5.594 -17.289 -0.460 1.00 95.94 285 ALA A C 1
ATOM 2238 O O . ALA A 1 285 ? 5.354 -18.487 -0.616 1.00 95.94 285 ALA A O 1
ATOM 2239 N N . LEU A 1 286 ? 4.769 -16.348 -0.939 1.00 95.06 286 LEU A N 1
ATOM 2240 C CA . LEU A 1 286 ? 3.471 -16.637 -1.569 1.00 95.06 286 LEU A CA 1
ATOM 2241 C C . LEU A 1 286 ? 3.567 -17.632 -2.743 1.00 95.06 286 LEU A C 1
ATOM 2243 O O . LEU A 1 286 ? 2.850 -18.639 -2.723 1.00 95.06 286 LEU A O 1
ATOM 2247 N N . PRO A 1 287 ? 4.425 -17.420 -3.764 1.00 95.25 287 PRO A N 1
ATOM 2248 C CA . PRO A 1 287 ? 4.553 -18.368 -4.867 1.00 95.25 287 PRO A CA 1
ATOM 2249 C C . PRO A 1 287 ? 5.124 -19.724 -4.427 1.00 95.25 287 PRO A C 1
ATOM 2251 O O . PRO A 1 287 ? 4.718 -20.744 -4.987 1.00 95.25 287 PRO A O 1
ATOM 2254 N N . LEU A 1 288 ? 6.002 -19.760 -3.415 1.00 95.94 288 LEU A N 1
ATOM 2255 C CA . LEU A 1 288 ? 6.585 -21.002 -2.886 1.00 95.94 288 LEU A CA 1
ATOM 2256 C C . LEU A 1 288 ? 5.541 -21.842 -2.146 1.00 95.94 288 LEU A C 1
ATOM 2258 O O . LEU A 1 288 ? 5.394 -23.034 -2.411 1.00 95.94 288 LEU A O 1
ATOM 2262 N N . VAL A 1 289 ? 4.761 -21.212 -1.265 1.00 96.69 289 VAL A N 1
ATOM 2263 C CA . VAL A 1 289 ? 3.645 -21.861 -0.566 1.00 96.69 289 VAL A CA 1
ATOM 2264 C C . VAL A 1 289 ? 2.590 -22.322 -1.572 1.00 96.69 289 VAL A C 1
ATOM 2266 O O . VAL A 1 289 ? 2.096 -23.445 -1.477 1.00 96.69 289 VAL A O 1
ATOM 2269 N N . GLY A 1 290 ? 2.286 -21.500 -2.581 1.00 95.44 290 GLY A N 1
ATOM 2270 C CA . GLY A 1 290 ? 1.372 -21.863 -3.663 1.00 95.44 290 GLY A CA 1
ATOM 2271 C C . GLY A 1 290 ? 1.823 -23.102 -4.444 1.00 95.44 290 GLY A C 1
ATOM 2272 O O . GLY A 1 290 ? 0.993 -23.938 -4.801 1.00 95.44 290 GLY A O 1
ATOM 2273 N N . ASP A 1 291 ? 3.125 -23.259 -4.683 1.00 94.62 291 ASP A N 1
ATOM 2274 C CA . ASP A 1 291 ? 3.677 -24.451 -5.329 1.00 94.62 291 ASP A CA 1
ATOM 2275 C C . ASP A 1 291 ? 3.575 -25.708 -4.456 1.00 94.62 291 ASP A C 1
ATOM 2277 O O . ASP A 1 291 ? 3.117 -26.752 -4.928 1.00 94.62 291 ASP A O 1
ATOM 2281 N N . LEU A 1 292 ? 3.898 -25.600 -3.164 1.00 95.81 292 LEU A N 1
ATOM 2282 C CA . LEU A 1 292 ? 3.743 -26.701 -2.208 1.00 95.81 292 LEU A CA 1
ATOM 2283 C C . LEU A 1 292 ? 2.283 -27.153 -2.081 1.00 95.81 292 LEU A C 1
ATOM 2285 O O . LEU A 1 292 ? 2.011 -28.355 -2.068 1.00 95.81 292 LEU A O 1
ATOM 2289 N N . LEU A 1 293 ? 1.342 -26.204 -2.068 1.00 96.06 293 LEU A N 1
ATOM 2290 C CA . LEU A 1 293 ? -0.094 -26.484 -2.083 1.00 96.06 293 LEU A CA 1
ATOM 2291 C C . LEU A 1 293 ? -0.514 -27.263 -3.336 1.00 96.06 293 LEU A C 1
ATOM 2293 O O . LEU A 1 293 ? -1.216 -28.266 -3.216 1.00 96.06 293 LEU A O 1
ATOM 2297 N N . ARG A 1 294 ? -0.059 -26.852 -4.531 1.00 95.62 294 ARG A N 1
ATOM 2298 C CA . ARG A 1 294 ? -0.353 -27.574 -5.787 1.00 95.62 294 ARG A CA 1
ATOM 2299 C C . ARG A 1 294 ? 0.173 -29.008 -5.763 1.00 95.62 294 ARG A C 1
ATOM 2301 O O . ARG A 1 294 ? -0.500 -29.912 -6.249 1.00 95.62 294 ARG A O 1
ATOM 2308 N N . ARG A 1 295 ? 1.347 -29.223 -5.166 1.00 95.88 295 ARG A N 1
ATOM 2309 C CA . ARG A 1 295 ? 1.974 -30.546 -5.015 1.00 95.88 295 ARG A CA 1
ATOM 2310 C C . ARG A 1 295 ? 1.420 -31.360 -3.840 1.00 95.88 295 ARG A C 1
ATOM 2312 O O . ARG A 1 295 ? 1.872 -32.481 -3.636 1.00 95.88 295 ARG A O 1
ATOM 2319 N N . LYS A 1 296 ? 0.470 -30.812 -3.067 1.00 95.38 296 LYS A N 1
ATOM 2320 C CA . LYS A 1 296 ? -0.054 -31.397 -1.817 1.00 95.38 296 LYS A CA 1
ATOM 2321 C C . LYS A 1 296 ? 1.038 -31.712 -0.779 1.00 95.38 296 LYS A C 1
ATOM 2323 O O . LYS A 1 296 ? 0.852 -32.569 0.078 1.00 95.38 296 LYS A O 1
ATOM 2328 N N . ALA A 1 297 ? 2.168 -31.008 -0.835 1.00 96.06 297 ALA A N 1
ATOM 2329 C CA . ALA A 1 297 ? 3.283 -31.143 0.103 1.00 96.06 297 ALA A CA 1
ATOM 2330 C C . ALA A 1 297 ? 3.046 -30.259 1.341 1.00 96.06 297 ALA A C 1
ATOM 2332 O O . ALA A 1 297 ? 3.782 -29.302 1.598 1.00 96.06 297 ALA A O 1
ATOM 2333 N N . PHE A 1 298 ? 1.947 -30.525 2.053 1.00 95.12 298 PHE A N 1
ATOM 2334 C CA . PHE A 1 298 ? 1.472 -29.679 3.151 1.00 95.12 298 PHE A CA 1
ATOM 2335 C C . PHE A 1 298 ? 2.443 -29.635 4.333 1.00 95.12 298 PHE A C 1
ATOM 2337 O O . PHE A 1 298 ? 2.539 -28.612 4.996 1.00 95.12 298 PHE A O 1
ATOM 2344 N N . ASP A 1 299 ? 3.200 -30.704 4.564 1.00 95.38 299 ASP A N 1
ATOM 2345 C CA . ASP A 1 299 ? 4.212 -30.833 5.617 1.00 95.38 299 ASP A CA 1
ATOM 2346 C C . ASP A 1 299 ? 5.381 -29.846 5.462 1.00 95.38 299 ASP A C 1
ATOM 2348 O O . ASP A 1 299 ? 5.994 -29.443 6.449 1.00 95.38 299 ASP A O 1
ATOM 2352 N N . LYS A 1 300 ? 5.666 -29.402 4.231 1.00 95.25 300 LYS A N 1
ATOM 2353 C CA . LYS A 1 300 ? 6.805 -28.521 3.918 1.00 95.25 300 LYS A CA 1
ATOM 2354 C C . LYS A 1 300 ? 6.473 -27.030 3.961 1.00 95.25 300 LYS A C 1
ATOM 2356 O O . LYS A 1 300 ? 7.382 -26.204 3.922 1.00 95.25 300 LYS A O 1
ATOM 2361 N N . ALA A 1 301 ? 5.193 -26.670 3.993 1.00 95.75 301 ALA A N 1
ATOM 2362 C CA . ALA A 1 301 ? 4.744 -25.280 3.934 1.00 95.75 301 ALA A CA 1
ATOM 2363 C C . ALA A 1 301 ? 4.824 -24.499 5.268 1.00 95.75 301 ALA A C 1
ATOM 2365 O O . ALA A 1 301 ? 5.137 -23.308 5.205 1.00 95.75 301 ALA A O 1
ATOM 2366 N N . PRO A 1 302 ? 4.590 -25.096 6.460 1.00 94.75 302 PRO A N 1
ATOM 2367 C CA . PRO A 1 302 ? 4.549 -24.356 7.720 1.00 94.75 302 PRO A CA 1
ATOM 2368 C C . PRO A 1 302 ? 5.796 -23.518 8.035 1.00 94.75 302 PRO A C 1
ATOM 2370 O O . PRO A 1 302 ? 5.609 -22.372 8.434 1.00 94.75 302 PRO A O 1
ATOM 2373 N N . PRO A 1 303 ? 7.044 -23.988 7.813 1.00 93.25 303 PRO A N 1
ATOM 2374 C CA . PRO A 1 303 ? 8.227 -23.168 8.086 1.00 93.25 303 PRO A CA 1
ATOM 2375 C C . PRO A 1 303 ? 8.271 -21.887 7.243 1.00 93.25 303 PRO A C 1
ATOM 2377 O O . PRO A 1 303 ? 8.556 -20.818 7.770 1.00 93.25 303 PRO A O 1
ATOM 2380 N N . LEU A 1 304 ? 7.913 -21.980 5.955 1.00 94.62 304 LEU A N 1
ATOM 2381 C CA . LEU A 1 304 ? 7.876 -20.825 5.049 1.00 94.62 304 LEU A CA 1
ATOM 2382 C C . LEU A 1 304 ? 6.780 -19.833 5.441 1.00 94.62 304 LEU A C 1
ATOM 2384 O O . LEU A 1 304 ? 6.979 -18.625 5.368 1.00 94.62 304 LEU A O 1
ATOM 2388 N N . ILE A 1 305 ? 5.617 -20.343 5.853 1.00 95.56 305 ILE A N 1
ATOM 2389 C CA . ILE A 1 305 ? 4.513 -19.502 6.317 1.00 95.56 305 ILE A CA 1
ATOM 2390 C C . ILE A 1 305 ? 4.897 -18.793 7.617 1.00 95.56 305 ILE A C 1
ATOM 2392 O O . ILE A 1 305 ? 4.660 -17.596 7.734 1.00 95.56 305 ILE A O 1
ATOM 2396 N N . ALA A 1 306 ? 5.503 -19.503 8.571 1.00 92.88 306 ALA A N 1
ATOM 2397 C CA . ALA A 1 306 ? 5.937 -18.924 9.838 1.00 92.88 306 ALA A CA 1
ATOM 2398 C C . ALA A 1 306 ? 6.981 -17.817 9.627 1.00 92.88 306 ALA A C 1
ATOM 2400 O O . ALA A 1 306 ? 6.855 -16.744 10.212 1.00 92.88 306 ALA A O 1
ATOM 2401 N N . GLU A 1 307 ? 7.958 -18.043 8.745 1.00 92.88 307 GLU A N 1
ATOM 2402 C CA . GLU A 1 307 ? 8.958 -17.038 8.373 1.00 92.88 307 GLU A CA 1
ATOM 2403 C C . GLU A 1 307 ? 8.310 -15.809 7.717 1.00 92.88 307 GLU A C 1
ATOM 2405 O O . GLU A 1 307 ? 8.578 -14.676 8.115 1.00 92.88 307 GLU A O 1
ATOM 2410 N N . ALA A 1 308 ? 7.390 -16.023 6.771 1.00 94.50 308 ALA A N 1
ATOM 2411 C CA . ALA A 1 308 ? 6.681 -14.943 6.093 1.00 94.50 308 ALA A CA 1
ATOM 2412 C C . ALA A 1 308 ? 5.791 -14.131 7.043 1.00 94.50 308 ALA A C 1
ATOM 2414 O O . ALA A 1 308 ? 5.780 -12.906 6.980 1.00 94.50 308 ALA A O 1
ATOM 2415 N N . VAL A 1 309 ? 5.065 -14.791 7.949 1.00 92.56 309 VAL A N 1
ATOM 2416 C CA . VAL A 1 309 ? 4.250 -14.119 8.971 1.00 92.56 309 VAL A CA 1
ATOM 2417 C C . VAL A 1 309 ? 5.139 -13.349 9.947 1.00 92.56 309 VAL A C 1
ATOM 2419 O O . VAL A 1 309 ? 4.821 -12.209 10.279 1.00 92.56 309 VAL A O 1
ATOM 2422 N N . GLY A 1 310 ? 6.265 -13.929 10.370 1.00 92.12 310 GLY A N 1
ATOM 2423 C CA . GLY A 1 310 ? 7.241 -13.254 11.224 1.00 92.12 310 GLY A CA 1
ATOM 2424 C C . GLY A 1 310 ? 7.792 -11.984 10.578 1.00 92.12 310 GLY A C 1
ATOM 2425 O O . GLY A 1 310 ? 7.802 -10.931 11.213 1.00 92.12 310 GLY A O 1
ATOM 2426 N N . ALA A 1 311 ? 8.161 -12.054 9.297 1.00 91.44 311 ALA A N 1
ATOM 2427 C CA . ALA A 1 311 ? 8.635 -10.912 8.520 1.00 91.44 311 ALA A CA 1
ATOM 2428 C C . ALA A 1 311 ? 7.535 -9.857 8.285 1.00 91.44 311 ALA A C 1
ATOM 2430 O O . ALA A 1 311 ? 7.772 -8.668 8.500 1.00 91.44 311 ALA A O 1
ATOM 2431 N N . LEU A 1 312 ? 6.314 -10.281 7.931 1.00 89.81 312 LEU A N 1
ATOM 2432 C CA . LEU A 1 312 ? 5.139 -9.410 7.783 1.00 89.81 312 LEU A CA 1
ATOM 2433 C C . LEU A 1 312 ? 4.868 -8.606 9.061 1.00 89.81 312 LEU A C 1
ATOM 2435 O O . LEU A 1 312 ? 4.608 -7.405 9.006 1.00 89.81 312 LEU A O 1
ATOM 2439 N N . LEU A 1 313 ? 4.933 -9.273 10.212 1.00 87.94 313 LEU A N 1
ATOM 2440 C CA . LEU A 1 313 ? 4.648 -8.688 11.520 1.00 87.94 313 LEU A CA 1
ATOM 2441 C C . LEU A 1 313 ? 5.864 -8.038 12.185 1.00 87.94 313 LEU A C 1
ATOM 2443 O O . LEU A 1 313 ? 5.713 -7.434 13.247 1.00 87.94 313 LEU A O 1
ATOM 2447 N N . ARG A 1 314 ? 7.049 -8.130 11.566 1.00 87.75 314 ARG A N 1
ATOM 2448 C CA . ARG A 1 314 ? 8.330 -7.662 12.119 1.00 87.75 314 ARG A CA 1
ATOM 2449 C C . ARG A 1 314 ? 8.591 -8.212 13.528 1.00 87.75 314 ARG A C 1
ATOM 2451 O O . ARG A 1 314 ? 9.057 -7.486 14.407 1.00 87.75 314 ARG A O 1
ATOM 2458 N N . LEU A 1 315 ? 8.252 -9.484 13.739 1.00 87.00 315 LEU A N 1
ATOM 2459 C CA . LEU A 1 315 ? 8.450 -10.170 15.015 1.00 87.00 315 LEU A CA 1
ATOM 2460 C C . LEU A 1 315 ? 9.941 -10.306 15.324 1.00 87.00 315 LEU A C 1
ATOM 2462 O O . LEU A 1 315 ? 10.758 -10.526 14.425 1.00 87.00 315 LEU A O 1
ATOM 2466 N N . LYS A 1 316 ? 10.304 -10.200 16.604 1.00 85.25 316 LYS A N 1
ATOM 2467 C CA . LYS A 1 316 ? 11.680 -10.470 17.038 1.00 85.25 316 LYS A CA 1
ATOM 2468 C C . LYS A 1 316 ? 11.979 -11.963 16.948 1.00 85.25 316 LYS A C 1
ATOM 2470 O O . LYS A 1 316 ? 11.086 -12.805 17.005 1.00 85.25 316 LYS A O 1
ATOM 2475 N N . THR A 1 317 ? 13.261 -12.307 16.871 1.00 79.81 317 THR A N 1
ATOM 2476 C CA . THR A 1 317 ? 13.706 -13.704 16.890 1.00 79.81 317 THR A CA 1
ATOM 2477 C C . THR A 1 317 ? 13.142 -14.441 18.109 1.00 79.81 317 THR A C 1
ATOM 2479 O O . THR A 1 317 ? 13.384 -14.039 19.245 1.00 79.81 317 THR A O 1
ATOM 2482 N N . GLY A 1 318 ? 12.405 -15.526 17.866 1.00 78.88 318 GLY A N 1
ATOM 2483 C CA . GLY A 1 318 ? 11.762 -16.341 18.903 1.00 78.88 318 GLY A CA 1
ATOM 2484 C C . GLY A 1 318 ? 10.323 -15.938 19.245 1.00 78.88 318 GLY A C 1
ATOM 2485 O O . GLY A 1 318 ? 9.627 -16.714 19.897 1.00 78.88 318 GLY A O 1
ATOM 2486 N N . GLU A 1 319 ? 9.844 -14.781 18.782 1.00 87.25 319 GLU A N 1
ATOM 2487 C CA . GLU A 1 319 ? 8.426 -14.427 18.862 1.00 87.25 319 GLU A CA 1
ATOM 2488 C C . GLU A 1 319 ? 7.630 -15.182 17.787 1.00 87.25 319 GLU A C 1
ATOM 2490 O O . GLU A 1 319 ? 8.099 -15.413 16.672 1.00 87.25 319 GLU A O 1
ATOM 2495 N N . THR A 1 320 ? 6.401 -15.574 18.123 1.00 87.88 320 THR A N 1
ATOM 2496 C CA . THR A 1 320 ? 5.479 -16.232 17.192 1.00 87.88 320 THR A CA 1
ATOM 2497 C C . THR A 1 320 ? 4.104 -15.596 17.292 1.00 87.88 320 THR A C 1
ATOM 2499 O O . THR A 1 320 ? 3.715 -15.078 18.340 1.00 87.88 320 THR A O 1
ATOM 2502 N N . TRP A 1 321 ? 3.367 -15.631 16.187 1.00 92.94 321 TRP A N 1
ATOM 2503 C CA . TRP A 1 321 ? 1.977 -15.205 16.144 1.00 92.94 321 TRP A CA 1
ATOM 2504 C C . TRP A 1 321 ? 1.068 -16.422 15.993 1.00 92.94 321 TRP A C 1
ATOM 2506 O O . TRP A 1 321 ? 1.253 -17.226 15.077 1.00 92.94 321 TRP A O 1
ATOM 2516 N N . ASP A 1 322 ? 0.084 -16.545 16.885 1.00 94.12 322 ASP A N 1
ATOM 2517 C CA . ASP A 1 322 ? -0.927 -17.598 16.827 1.00 94.12 322 ASP A CA 1
ATOM 2518 C C . ASP A 1 322 ? -2.250 -17.042 16.263 1.00 94.12 322 ASP A C 1
ATOM 2520 O O . ASP A 1 322 ? -2.878 -16.186 16.907 1.00 94.12 322 ASP A O 1
ATOM 2524 N N . PRO A 1 323 ? -2.722 -17.543 15.101 1.00 95.38 323 PRO A N 1
ATOM 2525 C CA . PRO A 1 323 ? -3.973 -17.097 14.493 1.00 95.38 323 PRO A CA 1
ATOM 2526 C C . PRO A 1 323 ? -5.215 -17.392 15.344 1.00 95.38 323 PRO A C 1
ATOM 2528 O O . PRO A 1 323 ? -6.269 -16.817 15.071 1.00 95.38 323 PRO A O 1
ATOM 2531 N N . ARG A 1 324 ? -5.124 -18.275 16.348 1.00 96.62 324 ARG A N 1
ATOM 2532 C CA . ARG A 1 324 ? -6.226 -18.632 17.261 1.00 96.62 324 ARG A CA 1
ATOM 2533 C C . ARG A 1 324 ? -6.382 -17.658 18.427 1.00 96.62 324 ARG A C 1
ATOM 2535 O O . ARG A 1 324 ? -7.425 -17.647 19.078 1.00 96.62 324 ARG A O 1
ATOM 2542 N N . GLU A 1 325 ? -5.351 -16.866 18.708 1.00 94.75 325 GLU A N 1
ATOM 2543 C CA . GLU A 1 325 ? -5.285 -16.032 19.911 1.00 94.75 325 GLU A CA 1
ATOM 2544 C C . GLU A 1 325 ? -5.515 -14.553 19.611 1.00 94.75 325 GLU A C 1
ATOM 2546 O O . GLU A 1 325 ? -6.175 -13.863 20.384 1.00 94.75 325 GLU A O 1
ATOM 2551 N N . THR A 1 326 ? -4.993 -14.051 18.488 1.00 92.44 326 THR A N 1
ATOM 2552 C CA . THR A 1 326 ? -5.031 -12.614 18.179 1.00 92.44 326 THR A CA 1
ATOM 2553 C C . THR A 1 326 ? -5.393 -12.357 16.724 1.00 92.44 326 THR A C 1
ATOM 2555 O O . THR A 1 326 ? -4.918 -13.045 15.824 1.00 92.44 326 THR A O 1
ATOM 2558 N N . LEU A 1 327 ? -6.231 -11.348 16.471 1.00 90.12 327 LEU A N 1
ATOM 2559 C CA . LEU A 1 327 ? -6.569 -10.937 15.108 1.00 90.12 327 LEU A CA 1
ATOM 2560 C C . LEU A 1 327 ? -5.406 -10.197 14.453 1.00 90.12 327 LEU A C 1
ATOM 2562 O O . LEU A 1 327 ? -4.905 -9.224 15.012 1.00 90.12 327 LEU A O 1
ATOM 2566 N N . LEU A 1 328 ? -5.047 -10.606 13.235 1.00 89.19 328 LEU A N 1
ATOM 2567 C CA . LEU A 1 328 ? -3.955 -10.004 12.471 1.00 89.19 328 LEU A CA 1
ATOM 2568 C C . LEU A 1 328 ? -4.191 -8.499 12.276 1.00 89.19 328 LEU A C 1
ATOM 2570 O O . LEU A 1 328 ? -3.333 -7.680 12.587 1.00 89.19 328 LEU A O 1
ATOM 2574 N N . ILE A 1 329 ? -5.397 -8.133 11.838 1.00 85.75 329 ILE A N 1
ATOM 2575 C CA . ILE A 1 329 ? -5.795 -6.740 11.582 1.00 85.75 329 ILE A CA 1
ATOM 2576 C C . ILE A 1 329 ? -5.833 -5.864 12.841 1.00 85.75 329 ILE A C 1
ATOM 2578 O O . ILE A 1 329 ? -5.797 -4.642 12.750 1.00 85.75 329 ILE A O 1
ATOM 2582 N N . ALA A 1 330 ? -5.902 -6.474 14.028 1.00 83.44 330 ALA A N 1
ATOM 2583 C CA . ALA A 1 330 ? -5.895 -5.737 15.282 1.00 83.44 330 ALA A CA 1
ATOM 2584 C C . ALA A 1 330 ? -4.469 -5.364 15.720 1.00 83.44 330 ALA A C 1
ATOM 2586 O O . ALA A 1 330 ? -4.312 -4.617 16.683 1.00 83.44 330 ALA A O 1
ATOM 2587 N N . LEU A 1 331 ? -3.420 -5.833 15.037 1.00 81.19 331 LEU A N 1
ATOM 2588 C CA . LEU A 1 331 ? -2.041 -5.522 15.406 1.00 81.19 331 LEU A CA 1
ATOM 2589 C C . LEU A 1 331 ? -1.655 -4.096 14.962 1.00 81.19 331 LEU A C 1
ATOM 2591 O O . LEU A 1 331 ? -1.805 -3.767 13.784 1.00 81.19 331 LEU A O 1
ATOM 2595 N N . PRO A 1 332 ? -1.112 -3.244 15.860 1.00 68.31 332 PRO A N 1
ATOM 2596 C CA . PRO A 1 332 ? -0.832 -1.832 15.568 1.00 68.31 332 PRO A CA 1
ATOM 2597 C C . PRO A 1 332 ? 0.034 -1.588 14.324 1.00 68.31 332 PRO A C 1
ATOM 2599 O O . PRO A 1 332 ? -0.209 -0.636 13.587 1.00 68.31 332 PRO A O 1
ATOM 2602 N N . GLY A 1 333 ? 1.010 -2.465 14.057 1.00 65.00 333 GLY A N 1
ATOM 2603 C CA . GLY A 1 333 ? 1.923 -2.347 12.913 1.00 65.00 333 GLY A CA 1
ATOM 2604 C C . GLY A 1 333 ? 1.260 -2.488 11.538 1.00 65.00 333 GLY A C 1
ATOM 2605 O O . GLY A 1 333 ? 1.862 -2.098 10.540 1.00 65.00 333 GLY A O 1
ATOM 2606 N N . LEU A 1 334 ? 0.030 -3.009 11.482 1.00 65.50 334 LEU A N 1
ATOM 2607 C CA . LEU A 1 334 ? -0.723 -3.227 10.245 1.00 65.50 334 LEU A CA 1
ATOM 2608 C C . LEU A 1 334 ? -1.830 -2.185 10.006 1.00 65.50 334 LEU A C 1
ATOM 2610 O O . LEU A 1 334 ? -2.376 -2.130 8.909 1.00 65.50 334 LEU A O 1
ATOM 2614 N N . ARG A 1 335 ? -2.134 -1.320 10.984 1.00 61.84 335 ARG A N 1
ATOM 2615 C CA . ARG A 1 335 ? -3.270 -0.378 10.904 1.00 61.84 335 ARG A CA 1
ATOM 2616 C C . ARG A 1 335 ? -3.046 0.810 9.970 1.00 61.84 335 ARG A C 1
ATOM 2618 O O . ARG A 1 335 ? -4.001 1.337 9.422 1.00 61.84 335 ARG A O 1
ATOM 2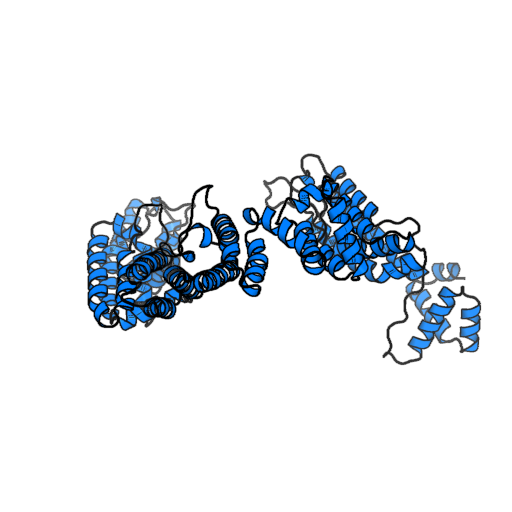625 N N . SER A 1 336 ? -1.799 1.240 9.771 1.00 52.97 336 SER A N 1
ATOM 2626 C CA . SER A 1 336 ? -1.490 2.467 9.018 1.00 52.97 336 SER A CA 1
ATOM 2627 C C . SER A 1 336 ? -1.233 2.248 7.520 1.00 52.97 336 SER A C 1
ATOM 2629 O O . SER A 1 336 ? -0.790 3.177 6.848 1.00 52.97 336 SER A O 1
ATOM 2631 N N . ARG A 1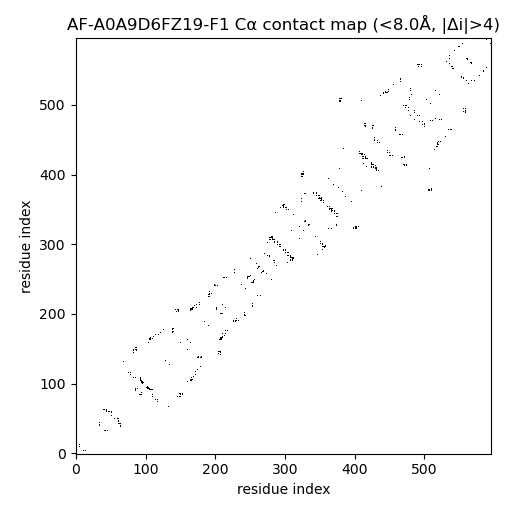 337 ? -1.398 1.024 6.997 1.00 54.19 337 ARG A N 1
ATOM 2632 C CA . ARG A 1 337 ? -0.941 0.648 5.646 1.00 54.19 337 ARG A CA 1
ATOM 2633 C C . ARG A 1 337 ? -2.068 -0.029 4.869 1.00 54.19 337 ARG A C 1
ATOM 2635 O O . ARG A 1 337 ? -2.212 -1.249 4.887 1.00 54.19 337 ARG A O 1
ATOM 2642 N N . TYR A 1 338 ? -2.881 0.783 4.199 1.00 48.00 338 TYR A N 1
ATOM 2643 C CA . TYR A 1 338 ? -4.073 0.338 3.472 1.00 48.00 338 TYR A CA 1
ATOM 2644 C C . TYR A 1 338 ? -3.760 -0.692 2.364 1.00 48.00 338 TYR A C 1
ATOM 2646 O O . TYR A 1 338 ? -4.524 -1.644 2.199 1.00 48.00 338 TYR A O 1
ATOM 2654 N N . ASP A 1 339 ? -2.587 -0.626 1.726 1.00 49.62 339 ASP A N 1
ATOM 2655 C CA . ASP A 1 339 ? -2.259 -1.449 0.547 1.00 49.62 339 ASP A CA 1
ATOM 2656 C C . ASP A 1 339 ? -1.783 -2.885 0.847 1.00 49.62 339 ASP A C 1
ATOM 2658 O O . ASP A 1 339 ? -1.735 -3.734 -0.043 1.00 49.62 339 ASP A O 1
ATOM 2662 N N . TRP A 1 340 ? -1.468 -3.219 2.104 1.00 59.41 340 TRP A N 1
ATOM 2663 C CA . TRP A 1 340 ? -0.855 -4.516 2.455 1.00 59.41 340 TRP A CA 1
ATOM 2664 C C . TRP A 1 340 ? -1.859 -5.658 2.673 1.00 59.41 340 TRP A C 1
ATOM 2666 O O . TRP A 1 340 ? -1.488 -6.837 2.717 1.00 59.41 340 TRP A O 1
ATOM 2676 N N . HIS A 1 341 ? -3.148 -5.337 2.789 1.00 71.62 341 HIS A N 1
ATOM 2677 C CA . HIS A 1 341 ? -4.160 -6.289 3.245 1.00 71.62 341 HIS A CA 1
ATOM 2678 C C . HIS A 1 341 ? -4.371 -7.445 2.264 1.00 71.62 341 HIS A C 1
ATOM 2680 O O . HIS A 1 341 ? -4.426 -8.603 2.677 1.00 71.62 341 HIS A O 1
ATOM 2686 N N . ALA A 1 342 ? -4.449 -7.180 0.957 1.00 84.38 342 ALA A N 1
ATOM 2687 C CA . ALA A 1 342 ? -4.799 -8.219 -0.012 1.00 84.38 342 ALA A CA 1
ATOM 2688 C C . ALA A 1 342 ? -3.773 -9.363 -0.037 1.00 84.38 342 ALA A C 1
ATOM 2690 O O . ALA A 1 342 ? -4.146 -10.538 -0.036 1.00 84.38 342 ALA A O 1
ATOM 2691 N N . ALA A 1 343 ? -2.481 -9.035 -0.028 1.00 88.62 343 ALA A N 1
ATOM 2692 C CA . ALA A 1 343 ? -1.415 -10.025 -0.044 1.00 88.62 343 ALA A CA 1
ATOM 2693 C C . ALA A 1 343 ? -1.347 -10.809 1.281 1.00 88.62 343 ALA A C 1
ATOM 2695 O O . ALA A 1 343 ? -1.214 -12.036 1.251 1.00 88.62 343 ALA A O 1
ATOM 2696 N N . ALA A 1 344 ? -1.503 -10.138 2.429 1.00 90.06 344 ALA A N 1
ATOM 2697 C CA . ALA A 1 344 ? -1.481 -10.792 3.738 1.00 90.06 344 ALA A CA 1
ATOM 2698 C C . ALA A 1 344 ? -2.649 -11.782 3.879 1.00 90.06 344 ALA A C 1
ATOM 2700 O O . ALA A 1 344 ? -2.469 -12.923 4.307 1.00 90.06 344 ALA A O 1
ATOM 2701 N N . LEU A 1 345 ? -3.840 -11.401 3.409 1.00 91.00 345 LEU A N 1
ATOM 2702 C CA . LEU A 1 345 ? -5.005 -12.286 3.375 1.00 91.00 345 LEU A CA 1
ATOM 2703 C C . LEU A 1 345 ? -4.800 -13.492 2.443 1.00 91.00 345 LEU A C 1
ATOM 2705 O O . LEU A 1 345 ? -5.286 -14.580 2.750 1.00 91.00 345 LEU A O 1
ATOM 2709 N N . ARG A 1 346 ? -4.057 -13.347 1.333 1.00 93.56 346 ARG A N 1
ATOM 2710 C CA . ARG A 1 346 ? -3.661 -14.493 0.486 1.00 93.56 346 ARG A CA 1
ATOM 2711 C C . ARG A 1 346 ? -2.715 -15.448 1.215 1.00 93.56 346 ARG A C 1
ATOM 2713 O O . ARG A 1 346 ? -2.838 -16.661 1.031 1.00 93.56 346 ARG A O 1
ATOM 2720 N N . LEU A 1 347 ? -1.796 -14.930 2.034 1.00 95.12 347 LEU A N 1
ATOM 2721 C CA . LEU A 1 347 ? -0.919 -15.761 2.863 1.00 95.12 347 LEU A CA 1
ATOM 2722 C C . LEU A 1 347 ? -1.737 -16.549 3.894 1.00 95.12 347 LEU A C 1
ATOM 2724 O O . LEU A 1 347 ? -1.575 -17.765 3.987 1.00 95.12 347 LEU A O 1
ATOM 2728 N N . LEU A 1 348 ? -2.671 -15.893 4.594 1.00 95.44 348 LEU A N 1
ATOM 2729 C CA . LEU A 1 348 ? -3.562 -16.560 5.551 1.00 95.44 348 LEU A CA 1
ATOM 2730 C C . LEU A 1 348 ? -4.469 -17.605 4.884 1.00 95.44 348 LEU A C 1
ATOM 2732 O O . LEU A 1 348 ? -4.632 -18.700 5.417 1.00 95.44 348 LEU A O 1
ATOM 2736 N N . ASP A 1 349 ? -5.020 -17.320 3.699 1.00 95.94 349 ASP A N 1
ATOM 2737 C CA . ASP A 1 349 ? -5.813 -18.300 2.942 1.00 95.94 349 ASP A CA 1
ATOM 2738 C C . ASP A 1 349 ? -4.972 -19.507 2.498 1.00 95.94 349 ASP A C 1
ATOM 2740 O O . ASP A 1 349 ? -5.433 -20.651 2.531 1.00 95.94 349 ASP A O 1
ATOM 2744 N N . SER A 1 350 ? -3.716 -19.267 2.117 1.00 97.12 350 SER A N 1
ATOM 2745 C CA . SER A 1 350 ? -2.774 -20.338 1.788 1.00 97.12 350 SER A CA 1
ATOM 2746 C C . SER A 1 350 ? -2.468 -21.187 3.021 1.00 97.12 350 SER A C 1
ATOM 2748 O O . SER A 1 350 ? -2.519 -22.414 2.946 1.00 97.12 350 SER A O 1
ATOM 2750 N N . TRP A 1 351 ? -2.250 -20.553 4.177 1.00 97.75 351 TRP A N 1
ATOM 2751 C CA . TRP A 1 351 ? -2.069 -21.250 5.447 1.00 97.75 351 TRP A CA 1
ATOM 2752 C C . TRP A 1 351 ? -3.310 -22.054 5.839 1.00 97.75 351 TRP A C 1
ATOM 2754 O O . TRP A 1 351 ? -3.184 -23.215 6.219 1.00 97.75 351 TRP A O 1
ATOM 2764 N N . ARG A 1 352 ? -4.519 -21.519 5.641 1.00 97.94 352 ARG A N 1
ATOM 2765 C CA . ARG A 1 352 ? -5.769 -22.252 5.885 1.00 97.94 352 ARG A CA 1
ATOM 2766 C C . ARG A 1 352 ? -5.805 -23.558 5.093 1.00 97.94 352 ARG A C 1
ATOM 2768 O O . ARG A 1 352 ? -6.102 -24.607 5.655 1.00 97.94 352 ARG A O 1
ATOM 2775 N N . LYS A 1 353 ? -5.471 -23.514 3.799 1.00 97.94 353 LYS A N 1
ATOM 2776 C CA . LYS A 1 353 ? -5.433 -24.707 2.933 1.00 97.94 353 LYS A CA 1
ATOM 2777 C C . LYS A 1 353 ? -4.400 -25.732 3.408 1.00 97.94 353 LYS A C 1
ATOM 2779 O O . LYS A 1 353 ? -4.690 -26.925 3.392 1.00 97.94 353 LYS A O 1
ATOM 2784 N N . VAL A 1 354 ? -3.231 -25.274 3.864 1.00 97.81 354 VAL A N 1
ATOM 2785 C CA . VAL A 1 354 ? -2.214 -26.141 4.485 1.00 97.81 354 VAL A CA 1
ATOM 2786 C C . VAL A 1 354 ? -2.757 -26.784 5.763 1.00 97.81 354 VAL A C 1
ATOM 2788 O O . VAL A 1 354 ? -2.666 -27.997 5.909 1.00 97.81 354 VAL A O 1
ATOM 2791 N N . ALA A 1 355 ? -3.372 -26.003 6.654 1.00 97.75 355 ALA A N 1
ATOM 2792 C CA . ALA A 1 355 ? -3.935 -26.491 7.910 1.00 97.75 355 ALA A CA 1
ATOM 2793 C C . ALA A 1 355 ? -5.024 -27.553 7.679 1.00 97.75 355 ALA A C 1
ATOM 2795 O O . ALA A 1 355 ? -5.017 -28.585 8.345 1.00 97.75 355 ALA A O 1
ATOM 2796 N N . VAL A 1 356 ? -5.899 -27.358 6.683 1.00 97.62 356 VAL A N 1
ATOM 2797 C CA . VAL A 1 356 ? -6.879 -28.375 6.256 1.00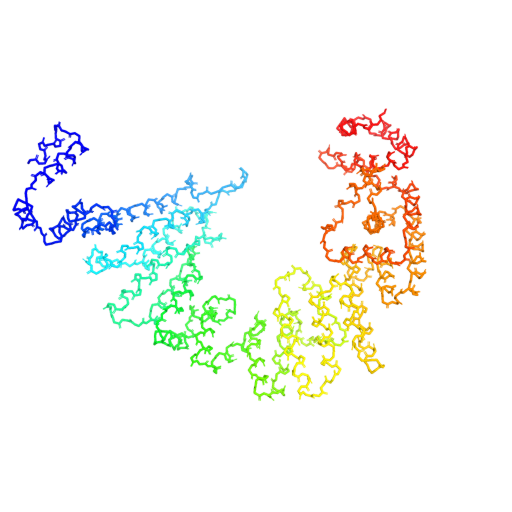 97.62 356 VAL A CA 1
ATOM 2798 C C . VAL A 1 356 ? -6.178 -29.650 5.782 1.00 97.62 356 VAL A C 1
ATOM 2800 O O . VAL A 1 356 ? -6.532 -30.739 6.225 1.00 97.62 356 VAL A O 1
ATOM 2803 N N . GLY A 1 357 ? -5.159 -29.526 4.925 1.00 96.00 357 GLY A N 1
ATOM 2804 C CA . GLY A 1 357 ? -4.380 -30.668 4.433 1.00 96.00 357 GLY A CA 1
ATOM 2805 C C . GLY A 1 357 ? -3.634 -31.439 5.529 1.00 96.00 357 GLY A C 1
ATOM 2806 O O . GLY A 1 357 ? -3.399 -32.634 5.376 1.00 96.00 357 GLY A O 1
ATOM 2807 N N . LEU A 1 358 ? -3.306 -30.776 6.642 1.00 97.06 358 LEU A N 1
ATOM 2808 C CA . LEU A 1 358 ? -2.666 -31.364 7.824 1.00 97.06 358 LEU A CA 1
ATOM 2809 C C . LEU A 1 358 ? -3.659 -31.832 8.905 1.00 97.06 358 LEU A C 1
ATOM 2811 O O . LEU A 1 358 ? -3.227 -32.294 9.958 1.00 97.06 358 LEU A O 1
ATOM 2815 N N . GLY A 1 359 ? -4.973 -31.690 8.695 1.00 96.75 359 GLY A N 1
ATOM 2816 C CA . GLY A 1 359 ? -5.986 -32.041 9.701 1.00 96.75 359 GLY A CA 1
ATOM 2817 C C . GLY A 1 359 ? -6.017 -31.115 10.927 1.00 96.75 359 GLY A C 1
ATOM 2818 O O . GLY A 1 359 ? -6.553 -31.478 11.971 1.00 96.75 359 GLY A O 1
ATOM 2819 N N . GLN A 1 360 ? -5.455 -29.908 10.830 1.00 97.19 360 GLN A N 1
ATOM 2820 C CA . GLN A 1 360 ? -5.421 -28.911 11.904 1.00 97.19 360 GLN A CA 1
ATOM 2821 C C . GLN A 1 360 ? -6.704 -28.067 11.906 1.00 97.19 360 GLN A C 1
ATOM 2823 O O . GLN A 1 360 ? -6.699 -26.885 11.557 1.00 97.19 360 GLN A O 1
ATOM 2828 N N . GLU A 1 361 ? -7.823 -28.684 12.284 1.00 96.81 361 GLU A N 1
ATOM 2829 C CA . GLU A 1 361 ? -9.162 -28.096 12.126 1.00 96.81 361 GLU A CA 1
ATOM 2830 C C . GLU A 1 361 ? -9.352 -26.742 12.833 1.00 96.81 361 GLU A C 1
ATOM 2832 O O . GLU A 1 361 ? -9.918 -25.820 12.246 1.00 96.81 361 GLU A O 1
ATOM 2837 N N . GLU A 1 362 ? -8.864 -26.585 14.070 1.00 97.06 362 GLU A N 1
ATOM 2838 C CA . GLU A 1 362 ? -9.012 -25.324 14.815 1.00 97.06 362 GLU A CA 1
ATOM 2839 C C . GLU A 1 362 ? -8.218 -24.180 14.164 1.00 97.06 362 GLU A C 1
ATOM 2841 O O . GLU A 1 362 ? -8.729 -23.069 14.038 1.00 97.06 362 GLU A O 1
ATOM 2846 N N . ILE A 1 363 ? -6.995 -24.458 13.692 1.00 97.38 363 ILE A N 1
ATOM 2847 C CA . ILE A 1 363 ? -6.154 -23.477 12.986 1.00 97.38 363 ILE A CA 1
ATOM 2848 C C . ILE A 1 363 ? -6.808 -23.084 11.661 1.00 97.38 363 ILE A C 1
ATOM 2850 O O . ILE A 1 363 ? -6.888 -21.898 11.345 1.00 97.38 363 ILE A O 1
ATOM 2854 N N . ALA A 1 364 ? -7.314 -24.057 10.898 1.00 97.81 364 ALA A N 1
ATOM 2855 C CA . ALA A 1 364 ? -8.026 -23.785 9.654 1.00 97.81 364 ALA A CA 1
ATOM 2856 C C . ALA A 1 364 ? -9.256 -22.892 9.891 1.00 97.81 364 ALA A C 1
ATOM 2858 O O . ALA A 1 364 ? -9.449 -21.914 9.168 1.00 97.81 364 ALA A O 1
ATOM 2859 N N . CYS A 1 365 ? -10.041 -23.182 10.933 1.00 97.94 365 CYS A N 1
ATOM 2860 C CA . CYS A 1 365 ? -11.206 -22.385 11.306 1.00 97.94 365 CYS A CA 1
ATOM 2861 C C . CYS A 1 365 ? -10.820 -20.961 11.742 1.00 97.94 365 CYS A C 1
ATOM 2863 O O . CYS A 1 365 ? -11.437 -19.992 11.298 1.00 97.94 365 CYS A O 1
ATOM 2865 N N . ALA A 1 366 ? -9.766 -20.816 12.550 1.00 98.00 366 ALA A N 1
ATOM 2866 C CA . ALA A 1 366 ? -9.258 -19.511 12.961 1.00 98.00 366 ALA A CA 1
ATOM 2867 C C . ALA A 1 366 ? -8.784 -18.681 11.757 1.00 98.00 366 ALA A C 1
ATOM 2869 O O . ALA A 1 366 ? -9.154 -17.519 11.627 1.00 98.00 366 ALA A O 1
ATOM 2870 N N . LEU A 1 367 ? -8.023 -19.277 10.833 1.00 97.88 367 LEU A N 1
ATOM 2871 C CA . LEU A 1 367 ? -7.551 -18.601 9.620 1.00 97.88 367 LEU A CA 1
ATOM 2872 C C . LEU A 1 367 ? -8.698 -18.222 8.676 1.00 97.88 367 LEU A C 1
ATOM 2874 O O . LEU A 1 367 ? -8.659 -17.158 8.062 1.00 97.88 367 LEU A O 1
ATOM 2878 N N . GLU A 1 368 ? -9.736 -19.052 8.574 1.00 97.50 368 GLU A N 1
ATOM 2879 C CA . GLU A 1 368 ? -10.947 -18.708 7.826 1.00 97.50 368 GLU A CA 1
ATOM 2880 C C . GLU A 1 368 ? -11.653 -17.485 8.419 1.00 97.50 368 GLU A C 1
ATOM 2882 O O . GLU A 1 368 ? -11.979 -16.549 7.685 1.00 97.50 368 GLU A O 1
ATOM 2887 N N . LEU A 1 369 ? -11.818 -17.454 9.744 1.00 97.38 369 LEU A N 1
ATOM 2888 C CA . LEU A 1 369 ? -12.384 -16.310 10.452 1.00 97.38 369 LEU A CA 1
ATOM 2889 C C . LEU A 1 369 ? -11.523 -15.049 10.268 1.00 97.38 369 LEU A C 1
ATOM 2891 O O . LEU A 1 369 ? -12.059 -13.986 9.962 1.00 97.38 369 LEU A O 1
ATOM 2895 N N . GLN A 1 370 ? -10.197 -15.167 10.387 1.00 94.88 370 GLN A N 1
ATOM 2896 C CA . GLN A 1 370 ? -9.248 -14.067 10.166 1.00 94.88 370 GLN A CA 1
ATOM 2897 C C . GLN A 1 370 ? -9.380 -13.481 8.758 1.00 94.88 370 GLN A C 1
ATOM 2899 O O . GLN A 1 370 ? -9.405 -12.263 8.599 1.00 94.88 370 GLN A O 1
ATOM 2904 N N . VAL A 1 371 ? -9.499 -14.332 7.732 1.00 94.31 371 VAL A N 1
ATOM 2905 C CA . VAL A 1 371 ? -9.667 -13.879 6.345 1.00 94.31 371 VAL A CA 1
ATOM 2906 C C . VAL A 1 371 ? -11.023 -13.206 6.140 1.00 94.31 371 VAL A C 1
ATOM 2908 O O . VAL A 1 371 ? -11.089 -12.165 5.487 1.00 94.31 371 VAL A O 1
ATOM 2911 N N . ALA A 1 372 ? -12.099 -13.775 6.687 1.00 94.00 372 ALA A N 1
ATOM 2912 C CA . ALA A 1 372 ? -13.444 -13.221 6.561 1.00 94.00 372 ALA A CA 1
ATOM 2913 C C . ALA A 1 372 ? -13.559 -11.847 7.238 1.00 94.00 372 ALA A C 1
ATOM 2915 O O . ALA A 1 372 ? -13.977 -10.884 6.598 1.00 94.00 372 ALA A O 1
ATOM 2916 N N . VAL A 1 373 ? -13.115 -11.739 8.495 1.00 93.00 373 VAL A N 1
ATOM 2917 C CA . VAL A 1 373 ? -13.098 -10.470 9.231 1.00 93.00 373 VAL A CA 1
ATOM 2918 C C . VAL A 1 373 ? -12.129 -9.496 8.567 1.00 93.00 373 VAL A C 1
ATOM 2920 O O . VAL A 1 373 ? -12.504 -8.365 8.304 1.00 93.00 373 VAL A O 1
ATOM 2923 N N . GLY A 1 374 ? -10.921 -9.923 8.196 1.00 89.62 374 GLY A N 1
ATOM 2924 C CA . GLY A 1 374 ? -9.910 -9.045 7.605 1.00 89.62 374 GLY A CA 1
ATOM 2925 C C . GLY A 1 374 ? -10.331 -8.349 6.306 1.00 89.62 374 GLY A C 1
ATOM 2926 O O . GLY A 1 374 ? -9.873 -7.242 6.042 1.00 89.62 374 GLY A O 1
ATOM 2927 N N . ARG A 1 375 ? -11.233 -8.946 5.514 1.00 88.50 375 ARG A N 1
ATOM 2928 C CA . ARG A 1 375 ? -11.769 -8.322 4.288 1.00 88.50 375 ARG A CA 1
ATOM 2929 C C . ARG A 1 375 ? -12.788 -7.218 4.555 1.00 88.50 375 ARG A C 1
ATOM 2931 O O . ARG A 1 375 ? -12.918 -6.318 3.734 1.00 88.50 375 ARG A O 1
ATOM 2938 N N . GLN A 1 376 ? -13.561 -7.337 5.630 1.00 87.56 376 GLN A N 1
ATOM 2939 C CA . GLN A 1 376 ? -14.771 -6.539 5.854 1.00 87.56 376 GLN A CA 1
ATOM 2940 C C . GLN A 1 376 ? -14.945 -6.168 7.330 1.00 87.56 376 GLN A C 1
ATOM 2942 O O . GLN A 1 376 ? -16.057 -6.106 7.835 1.00 87.56 376 GLN A O 1
ATOM 2947 N N . TRP A 1 377 ? -13.850 -5.917 8.048 1.00 89.62 377 TRP A N 1
ATOM 2948 C CA . TRP A 1 377 ? -13.897 -5.724 9.501 1.00 89.62 377 TRP A CA 1
ATOM 2949 C C . TRP A 1 377 ? -14.698 -4.485 9.922 1.00 89.62 377 TRP A C 1
ATOM 2951 O O . TRP A 1 377 ? -15.235 -4.471 11.030 1.00 89.62 377 TRP A O 1
ATOM 2961 N N . MET A 1 378 ? -14.775 -3.476 9.044 1.00 88.81 378 MET A N 1
ATOM 2962 C CA . MET A 1 378 ? -15.586 -2.268 9.222 1.00 88.81 378 MET A CA 1
ATOM 2963 C C . MET A 1 378 ? -17.078 -2.521 8.969 1.00 88.81 378 MET A C 1
ATOM 2965 O O . MET A 1 378 ? -17.916 -1.861 9.576 1.00 88.81 378 MET A O 1
ATOM 2969 N N . ASP A 1 379 ? -17.432 -3.499 8.125 1.00 90.62 379 ASP A N 1
ATOM 2970 C CA . ASP A 1 379 ? -18.816 -3.963 8.012 1.00 90.62 379 ASP A CA 1
ATOM 2971 C C . ASP A 1 379 ? -19.099 -4.935 9.157 1.00 90.62 379 ASP A C 1
ATOM 2973 O O . ASP A 1 379 ? -18.914 -6.153 9.062 1.00 90.62 379 ASP A O 1
ATOM 2977 N N . GLY A 1 380 ? -19.543 -4.384 10.283 1.00 91.69 380 GLY A N 1
ATOM 2978 C CA . GLY A 1 380 ? -19.757 -5.193 11.471 1.00 91.69 380 GLY A CA 1
ATOM 2979 C C . GLY A 1 380 ? -20.853 -6.252 11.320 1.00 91.69 380 GLY A C 1
ATOM 2980 O O . GLY A 1 380 ? -20.823 -7.232 12.057 1.00 91.69 380 GLY A O 1
ATOM 2981 N N . ASP A 1 381 ? -21.788 -6.133 10.365 1.00 93.25 381 ASP A N 1
ATOM 2982 C CA . ASP A 1 381 ? -22.760 -7.205 10.108 1.00 93.25 381 ASP A CA 1
ATOM 2983 C C . ASP A 1 381 ? -22.062 -8.408 9.446 1.00 93.25 381 ASP A C 1
ATOM 2985 O O . ASP A 1 381 ? -22.269 -9.550 9.870 1.00 93.25 381 ASP A O 1
ATOM 2989 N N . ALA A 1 382 ? -21.175 -8.156 8.476 1.00 93.50 382 ALA A N 1
ATOM 2990 C CA . ALA A 1 382 ? -20.351 -9.187 7.844 1.00 93.50 382 ALA A CA 1
ATOM 2991 C C . ALA A 1 382 ? -19.363 -9.830 8.833 1.00 93.50 382 ALA A C 1
ATOM 2993 O O . ALA A 1 382 ? -19.227 -11.058 8.865 1.00 93.50 382 ALA A O 1
ATOM 2994 N N . ALA A 1 383 ? -18.718 -9.026 9.686 1.00 94.69 383 ALA A N 1
ATOM 2995 C CA . ALA A 1 383 ? -17.817 -9.528 10.722 1.00 94.69 383 ALA A CA 1
ATOM 2996 C C . ALA A 1 383 ? -18.555 -10.414 11.741 1.00 94.69 383 ALA A C 1
ATOM 2998 O O . ALA A 1 383 ? -18.122 -11.534 12.019 1.00 94.69 383 ALA A O 1
ATOM 2999 N N . LEU A 1 384 ? -19.704 -9.965 12.262 1.00 95.50 384 LEU A N 1
ATOM 3000 C CA . LEU A 1 384 ? -20.524 -10.750 13.193 1.00 95.50 384 LEU A CA 1
ATOM 3001 C C . LEU A 1 384 ? -21.005 -12.061 12.570 1.00 95.50 384 LEU A C 1
ATOM 3003 O O . LEU A 1 384 ? -21.006 -13.096 13.237 1.00 95.50 384 LEU A O 1
ATOM 3007 N N . GLU A 1 385 ? -21.387 -12.038 11.297 1.00 95.88 385 GLU A N 1
ATOM 3008 C CA . GLU A 1 385 ? -21.768 -13.240 10.565 1.00 95.88 385 GLU A CA 1
ATOM 3009 C C . GLU A 1 385 ? -20.598 -14.229 10.426 1.00 95.88 385 GLU A C 1
ATOM 3011 O O . GLU A 1 385 ? -20.781 -15.431 10.625 1.00 95.88 385 GLU A O 1
ATOM 3016 N N . ALA A 1 386 ? -19.374 -13.748 10.188 1.00 96.50 386 ALA A N 1
ATOM 3017 C CA . ALA A 1 386 ? -18.184 -14.598 10.200 1.00 96.50 386 ALA A CA 1
ATOM 3018 C C . ALA A 1 386 ? -17.975 -15.277 11.568 1.00 96.50 386 ALA A C 1
ATOM 3020 O O . ALA A 1 386 ? -17.731 -16.483 11.624 1.00 96.50 386 ALA A O 1
ATOM 3021 N N . PHE A 1 387 ? -18.156 -14.548 12.677 1.00 96.88 387 PHE A N 1
ATOM 3022 C CA . PHE A 1 387 ? -18.093 -15.135 14.022 1.00 96.88 387 PHE A CA 1
ATOM 3023 C C . PHE A 1 387 ? -19.203 -16.168 14.278 1.00 96.88 387 PHE A C 1
ATOM 3025 O O . PHE A 1 387 ? -18.956 -17.164 14.962 1.00 96.88 387 PHE A O 1
ATOM 3032 N N . ARG A 1 388 ? -20.414 -15.974 13.736 1.00 95.56 388 ARG A N 1
ATOM 3033 C CA . ARG A 1 388 ? -21.528 -16.936 13.878 1.00 95.56 388 ARG A CA 1
ATOM 3034 C C . ARG A 1 388 ? -21.267 -18.260 13.163 1.00 95.56 388 ARG A C 1
ATOM 3036 O O . ARG A 1 388 ? -21.719 -19.292 13.650 1.00 95.56 388 ARG A O 1
ATOM 3043 N N . ARG A 1 389 ? -20.521 -18.246 12.055 1.00 95.88 389 ARG A N 1
ATOM 3044 C CA . ARG A 1 389 ? -20.176 -19.453 11.282 1.00 95.88 389 ARG A CA 1
ATOM 3045 C C . ARG A 1 389 ? -19.168 -20.367 11.974 1.00 95.88 389 ARG A C 1
ATOM 3047 O O . ARG A 1 389 ? -19.047 -21.524 11.583 1.00 95.88 389 ARG A O 1
ATOM 3054 N N . VAL A 1 390 ? -18.460 -19.882 12.996 1.00 96.44 390 VAL A N 1
ATOM 3055 C CA . VAL A 1 390 ? -17.511 -20.706 13.753 1.00 96.44 390 VAL A CA 1
ATOM 3056 C C . VAL A 1 390 ? -18.258 -21.821 14.506 1.00 96.44 390 VAL A C 1
ATOM 3058 O O . VAL A 1 390 ? -19.134 -21.513 15.323 1.00 96.44 390 VAL A O 1
ATOM 3061 N N . PRO A 1 391 ? -17.901 -23.107 14.297 1.00 94.81 391 PRO A N 1
ATOM 3062 C CA . PRO A 1 391 ? -18.559 -24.237 14.947 1.00 94.81 391 PRO A CA 1
ATOM 3063 C C . PRO A 1 391 ? -18.597 -24.128 16.477 1.00 94.81 391 PRO A C 1
ATOM 3065 O O . PRO A 1 391 ? -17.568 -24.058 17.154 1.00 94.81 391 PRO A O 1
ATOM 3068 N N . SER A 1 392 ? -19.807 -24.173 17.033 1.00 89.62 392 SER A N 1
ATOM 3069 C CA . SER A 1 392 ? -20.075 -24.125 18.471 1.00 89.62 392 SER A CA 1
ATOM 3070 C C . SER A 1 392 ? -20.731 -25.438 18.925 1.00 89.62 392 SER A C 1
ATOM 3072 O O . SER A 1 392 ? -21.577 -25.952 18.197 1.00 89.62 392 SER A O 1
ATOM 3074 N N . PRO A 1 393 ? -20.350 -26.018 20.083 1.00 91.94 393 PRO A N 1
ATOM 3075 C CA . PRO A 1 393 ? -19.435 -25.475 21.096 1.00 91.94 393 PRO A CA 1
ATOM 3076 C C . PRO A 1 393 ? -17.942 -25.695 20.805 1.00 91.94 393 PRO A C 1
ATOM 3078 O O . PRO A 1 393 ? -17.114 -25.123 21.508 1.00 91.94 393 PRO A O 1
ATOM 3081 N N . ARG A 1 394 ? -17.596 -26.487 19.779 1.00 95.38 394 ARG A N 1
ATOM 3082 C CA . ARG A 1 394 ? -16.243 -27.024 19.544 1.00 95.38 394 ARG A CA 1
ATOM 3083 C C . ARG A 1 394 ? -15.117 -25.982 19.573 1.00 95.38 394 ARG A C 1
ATOM 3085 O O . ARG A 1 394 ? -14.092 -26.252 20.185 1.00 95.38 394 ARG A O 1
ATOM 3092 N N . PHE A 1 395 ? -15.303 -24.815 18.953 1.00 96.44 395 PHE A N 1
ATOM 3093 C CA . PHE A 1 395 ? -14.277 -23.763 18.872 1.00 96.44 395 PHE A CA 1
ATOM 3094 C C . PHE A 1 395 ? -14.713 -22.443 19.530 1.00 96.44 395 PHE A C 1
ATOM 3096 O O . PHE A 1 395 ? -14.295 -21.358 19.122 1.00 96.44 395 PHE A O 1
ATOM 3103 N N . SER A 1 396 ? -15.570 -22.513 20.555 1.00 94.50 396 SER A N 1
ATOM 3104 C CA . SER A 1 396 ? -16.090 -21.325 21.246 1.00 94.50 396 SER A CA 1
ATOM 3105 C C . SER A 1 396 ? -14.982 -20.472 21.873 1.00 94.50 396 SER A C 1
ATOM 3107 O O . SER A 1 396 ? -14.994 -19.260 21.696 1.00 94.50 396 SER A O 1
ATOM 3109 N N . GLY A 1 397 ? -13.994 -21.085 22.533 1.00 96.19 397 GLY A N 1
ATOM 3110 C CA . GLY A 1 397 ? -12.889 -20.365 23.177 1.00 96.19 397 GLY A CA 1
ATOM 3111 C C . GLY A 1 397 ? -12.082 -19.503 22.200 1.00 96.19 397 GLY A C 1
ATOM 3112 O O . GLY A 1 397 ? -11.885 -18.317 22.454 1.00 96.19 397 GLY A O 1
ATOM 3113 N N . MET A 1 398 ? -11.689 -20.073 21.056 1.00 97.44 398 MET A N 1
ATOM 3114 C CA . MET A 1 398 ? -11.015 -19.348 19.970 1.00 97.44 398 MET A CA 1
ATOM 3115 C C . MET A 1 398 ? -11.891 -18.210 19.428 1.00 97.44 398 MET A C 1
ATOM 3117 O O . MET A 1 398 ? -11.435 -17.071 19.325 1.00 97.44 398 MET A O 1
ATOM 3121 N N . ARG A 1 399 ? -13.180 -18.485 19.169 1.00 97.06 399 ARG A N 1
ATOM 3122 C CA . ARG A 1 399 ? -14.141 -17.471 18.709 1.00 97.06 399 ARG A CA 1
ATOM 3123 C C . ARG A 1 399 ? -14.224 -16.285 19.670 1.00 97.06 399 ARG A C 1
ATOM 3125 O O . ARG A 1 399 ? -14.205 -15.148 19.211 1.00 97.06 399 ARG A O 1
ATOM 3132 N N . GLU A 1 400 ? -14.323 -16.533 20.978 1.00 96.38 400 GLU A N 1
ATOM 3133 C CA . GLU A 1 400 ? -14.424 -15.465 21.982 1.00 96.38 400 GLU A CA 1
ATOM 3134 C C . GLU A 1 400 ? -13.146 -14.620 22.062 1.00 96.38 400 GLU A C 1
ATOM 3136 O O . GLU A 1 400 ? -13.237 -13.394 22.145 1.00 96.38 400 GLU A O 1
ATOM 3141 N N . ARG A 1 401 ? -11.962 -15.244 21.981 1.00 96.06 401 ARG A N 1
ATOM 3142 C CA . ARG A 1 401 ? -10.679 -14.520 21.973 1.00 96.06 401 ARG A CA 1
ATOM 3143 C C . ARG A 1 401 ? -10.556 -13.596 20.764 1.00 96.06 401 ARG A C 1
ATOM 3145 O O . ARG A 1 401 ? -10.281 -12.406 20.921 1.00 96.06 401 ARG A O 1
ATOM 3152 N N . LEU A 1 402 ? -10.837 -14.109 19.567 1.00 96.56 402 LEU A N 1
ATOM 3153 C CA . LEU A 1 402 ? -10.785 -13.304 18.346 1.00 96.56 402 LEU A CA 1
ATOM 3154 C C . LEU A 1 402 ? -11.880 -12.228 18.317 1.00 96.56 402 LEU A C 1
ATOM 3156 O O . LEU A 1 402 ? -11.623 -11.108 17.880 1.00 96.56 402 LEU A O 1
ATOM 3160 N N . PHE A 1 403 ? -13.073 -12.519 18.843 1.00 96.50 403 PHE A N 1
ATOM 3161 C CA . PHE A 1 403 ? -14.140 -11.525 18.971 1.00 96.50 403 PHE A CA 1
ATOM 3162 C C . PHE A 1 403 ? -13.732 -10.366 19.884 1.00 96.50 403 PHE A C 1
ATOM 3164 O O . PHE A 1 403 ? -13.958 -9.209 19.532 1.00 96.50 403 PHE A O 1
ATOM 3171 N N . ALA A 1 404 ? -13.085 -10.650 21.018 1.00 93.94 404 ALA A N 1
ATOM 3172 C CA . ALA A 1 404 ? -12.560 -9.609 21.897 1.00 93.94 404 ALA A CA 1
ATOM 3173 C C . ALA A 1 404 ? -11.539 -8.717 21.170 1.00 93.94 404 ALA A C 1
ATOM 3175 O O . ALA A 1 404 ? -11.594 -7.496 21.310 1.00 93.94 404 ALA A O 1
ATOM 3176 N N . GLY A 1 405 ? -10.674 -9.304 20.335 1.00 92.00 405 GLY A N 1
ATOM 3177 C CA . GLY A 1 405 ? -9.752 -8.556 19.477 1.00 92.00 405 GLY A CA 1
ATOM 3178 C C . GLY A 1 405 ? -10.463 -7.633 18.480 1.00 92.00 405 GLY A C 1
ATOM 3179 O O . GLY A 1 405 ? -10.084 -6.471 18.346 1.00 92.00 405 GLY A O 1
ATOM 3180 N N . TRP A 1 406 ? -11.521 -8.114 17.817 1.00 94.06 406 TRP A N 1
ATOM 3181 C CA . TRP A 1 406 ? -12.296 -7.300 16.868 1.00 94.06 406 TRP A CA 1
ATOM 3182 C C . TRP A 1 406 ? -13.051 -6.175 17.580 1.00 94.06 406 TRP A C 1
ATOM 3184 O O . TRP A 1 406 ? -13.040 -5.036 17.121 1.00 94.06 406 TRP A O 1
ATOM 3194 N N . ARG A 1 407 ? -13.640 -6.465 18.746 1.00 93.81 407 ARG A N 1
ATOM 3195 C CA . ARG A 1 407 ? -14.302 -5.463 19.588 1.00 93.81 407 ARG A CA 1
ATOM 3196 C C . ARG A 1 407 ? -13.342 -4.340 19.983 1.00 93.81 407 ARG A C 1
ATOM 3198 O O . ARG A 1 407 ? -13.710 -3.174 19.882 1.00 93.81 407 ARG A O 1
ATOM 3205 N N . THR A 1 408 ? -12.118 -4.676 20.392 1.00 89.94 408 THR A N 1
ATOM 3206 C CA . THR A 1 408 ? -11.080 -3.683 20.712 1.00 89.94 408 THR A CA 1
ATOM 3207 C C . THR A 1 408 ? -10.693 -2.853 19.490 1.00 89.94 408 THR A C 1
ATOM 3209 O O . THR A 1 408 ? -10.609 -1.634 19.600 1.00 89.94 408 THR A O 1
ATOM 3212 N N . LEU A 1 409 ? -10.537 -3.479 18.319 1.00 88.38 409 LEU A N 1
ATOM 3213 C CA . LEU A 1 409 ? -10.246 -2.766 17.072 1.00 88.38 409 LEU A CA 1
ATOM 3214 C C . LEU A 1 409 ? -11.343 -1.742 16.728 1.00 88.38 409 LEU A C 1
ATOM 3216 O O . LEU A 1 409 ? -11.036 -0.588 16.448 1.00 88.38 409 LEU A O 1
ATOM 3220 N N . VAL A 1 410 ? -12.618 -2.136 16.809 1.00 90.50 410 VAL A N 1
ATOM 3221 C CA . VAL A 1 410 ? -13.763 -1.240 16.561 1.00 90.50 410 VAL A CA 1
ATOM 3222 C C . VAL A 1 410 ? -13.786 -0.066 17.541 1.00 90.50 410 VAL A C 1
ATOM 3224 O O . VAL A 1 410 ? -14.055 1.069 17.141 1.00 90.50 410 VAL A O 1
ATOM 3227 N N . VAL A 1 411 ? -13.493 -0.321 18.819 1.00 89.38 411 VAL A N 1
ATOM 3228 C CA . VAL A 1 411 ? -13.358 0.723 19.843 1.00 89.38 411 VAL A CA 1
ATOM 3229 C C . VAL A 1 411 ? -12.257 1.706 19.458 1.00 89.38 411 VAL A C 1
ATOM 3231 O O . VAL A 1 411 ? -12.507 2.906 19.390 1.00 89.38 411 VAL A O 1
ATOM 3234 N N . GLU A 1 412 ? -11.055 1.211 19.188 1.00 84.94 412 GLU A N 1
ATOM 3235 C CA . GLU A 1 412 ? -9.883 2.046 18.926 1.00 84.94 412 GLU A CA 1
ATOM 3236 C C . GLU A 1 412 ? -10.010 2.870 17.645 1.00 84.94 412 GLU A C 1
ATOM 3238 O O . GLU A 1 412 ? -9.572 4.018 17.638 1.00 84.94 412 GLU A O 1
ATOM 3243 N N . GLU A 1 413 ? -10.655 2.340 16.604 1.00 84.69 413 GLU A N 1
ATOM 3244 C CA . GLU A 1 413 ? -10.953 3.117 15.396 1.00 84.69 413 GLU A CA 1
ATOM 3245 C C . GLU A 1 413 ? -12.017 4.194 15.658 1.00 84.69 413 GLU A C 1
ATOM 3247 O O . GLU A 1 413 ? -11.944 5.302 15.139 1.00 84.69 413 GLU A O 1
ATOM 3252 N N . THR A 1 414 ? -13.010 3.896 16.502 1.00 86.00 414 THR A N 1
ATOM 3253 C CA . THR A 1 414 ? -14.138 4.808 16.752 1.00 86.00 414 THR A CA 1
ATOM 3254 C C . THR A 1 414 ? -13.777 5.969 17.680 1.00 86.00 414 THR A C 1
ATOM 3256 O O . THR A 1 414 ? -14.266 7.082 17.485 1.00 86.00 414 THR A O 1
ATOM 3259 N N . VAL A 1 415 ? -12.984 5.720 18.729 1.00 81.19 415 VAL A N 1
ATOM 3260 C CA . VAL A 1 415 ? -12.664 6.726 19.765 1.00 81.19 415 VAL A CA 1
ATOM 3261 C C . VAL A 1 415 ? -11.179 7.096 19.839 1.00 81.19 415 VAL A C 1
ATOM 3263 O O . VAL A 1 415 ? -10.792 7.895 20.692 1.00 81.19 415 VAL A O 1
ATOM 3266 N N . GLY A 1 416 ? -10.354 6.540 18.950 1.00 73.31 416 GLY A N 1
ATOM 3267 C CA . GLY A 1 416 ? -8.918 6.787 18.876 1.00 73.31 416 GLY A CA 1
ATOM 3268 C C . GLY A 1 416 ? -8.082 5.883 19.790 1.00 73.31 416 GLY A C 1
ATOM 3269 O O . GLY A 1 416 ? -8.491 5.478 20.883 1.00 73.31 416 GLY A O 1
ATOM 3270 N N . CYS A 1 417 ? -6.858 5.586 19.346 1.00 63.06 417 CYS A N 1
ATOM 3271 C CA . CYS A 1 417 ? -5.876 4.822 20.117 1.00 63.06 417 CYS A CA 1
ATOM 3272 C C . CYS A 1 417 ? -5.262 5.665 21.246 1.00 63.06 417 CYS A C 1
ATOM 3274 O O . CYS A 1 417 ? -4.931 6.839 21.068 1.00 63.06 417 CYS A O 1
ATOM 3276 N N . ARG A 1 418 ? -5.017 5.041 22.404 1.00 55.81 418 ARG A N 1
ATOM 3277 C CA . ARG A 1 418 ? -4.196 5.609 23.484 1.00 55.81 418 ARG A CA 1
ATOM 3278 C C . ARG A 1 418 ? -2.939 4.788 23.729 1.00 55.81 418 ARG A C 1
ATOM 3280 O O . ARG A 1 418 ? -2.822 3.658 23.271 1.00 55.81 418 ARG A O 1
ATOM 3287 N N . ALA A 1 419 ? -2.003 5.386 24.469 1.00 54.31 419 ALA A N 1
ATOM 3288 C CA . ALA A 1 419 ? -0.802 4.708 24.940 1.00 54.31 419 ALA A CA 1
ATOM 3289 C C . ALA A 1 419 ? -1.140 3.354 25.613 1.00 54.31 419 ALA A C 1
ATOM 3291 O O . ALA A 1 419 ? -2.190 3.249 26.259 1.00 54.31 419 ALA A O 1
ATOM 3292 N N . PRO A 1 420 ? -0.253 2.345 25.503 1.00 51.16 420 PRO A N 1
ATOM 3293 C CA . PRO A 1 420 ? -0.502 0.995 26.004 1.00 51.16 420 PRO A CA 1
ATOM 3294 C C . PRO A 1 420 ? -0.941 0.979 27.475 1.00 51.16 420 PRO A C 1
ATOM 3296 O O . PRO A 1 420 ? -0.352 1.659 28.315 1.00 51.16 420 PRO A O 1
ATOM 3299 N N . GLY A 1 421 ? -1.965 0.182 27.793 1.00 53.31 421 GLY A N 1
ATOM 3300 C CA . GLY A 1 421 ? -2.428 -0.041 29.170 1.00 53.31 421 GLY A CA 1
ATOM 3301 C C . GLY A 1 421 ? -3.469 0.953 29.700 1.00 53.31 421 GLY A C 1
ATOM 3302 O O . GLY A 1 421 ? -3.807 0.894 30.881 1.00 53.31 421 GLY A O 1
ATOM 3303 N N . ARG A 1 422 ? -4.004 1.855 28.865 1.00 59.25 422 ARG A N 1
ATOM 3304 C CA . ARG A 1 422 ? -5.164 2.691 29.220 1.00 59.25 422 ARG A CA 1
ATOM 3305 C C . ARG A 1 422 ? -6.295 2.502 28.223 1.00 59.25 422 ARG A C 1
ATOM 3307 O O . ARG A 1 422 ? -6.115 2.774 27.041 1.00 59.25 422 ARG A O 1
ATOM 3314 N N . GLU A 1 423 ? -7.470 2.122 28.718 1.00 64.06 423 GLU A N 1
ATOM 3315 C CA . GLU A 1 423 ? -8.678 2.096 27.896 1.00 64.06 423 GLU A CA 1
ATOM 3316 C C . GLU A 1 423 ? -8.987 3.505 27.354 1.00 64.06 423 GLU A C 1
ATOM 3318 O O . GLU A 1 423 ? -8.897 4.495 28.098 1.00 64.06 423 GLU A O 1
ATOM 3323 N N . PRO A 1 424 ? -9.338 3.631 26.061 1.00 66.94 424 PRO A N 1
ATOM 3324 C CA . PRO A 1 424 ? -9.823 4.884 25.506 1.00 66.94 424 PRO A CA 1
ATOM 3325 C C . PRO A 1 424 ? -11.050 5.386 26.271 1.00 66.94 424 PRO A C 1
ATOM 3327 O O . PRO A 1 424 ? -11.922 4.605 26.666 1.00 66.94 424 PRO A O 1
ATOM 3330 N N . PHE A 1 425 ? -11.153 6.700 26.469 1.00 68.62 425 PHE A N 1
ATOM 3331 C CA . PHE A 1 425 ? -12.360 7.274 27.059 1.00 68.62 425 PHE A CA 1
ATOM 3332 C C . PHE A 1 425 ? -13.534 7.111 26.095 1.00 68.62 425 PHE A C 1
ATOM 3334 O O . PHE A 1 425 ? -13.424 7.438 24.920 1.00 68.62 425 PHE A O 1
ATOM 3341 N N . GLY A 1 426 ? -14.653 6.582 26.593 1.00 69.94 426 GLY A N 1
ATOM 3342 C CA . GLY A 1 426 ? -15.801 6.230 25.753 1.00 69.94 426 GLY A CA 1
ATOM 3343 C C . GLY A 1 426 ? -15.716 4.866 25.070 1.00 69.94 426 GLY A C 1
ATOM 3344 O O . GLY A 1 426 ? -16.643 4.496 24.361 1.00 69.94 426 GLY A O 1
ATOM 3345 N N . SER A 1 427 ? -14.684 4.067 25.351 1.00 81.25 427 SER A N 1
ATOM 3346 C CA . SER A 1 427 ? -14.622 2.659 24.928 1.00 81.25 427 SER A CA 1
ATOM 3347 C C . SER A 1 427 ? -15.834 1.834 25.373 1.00 81.25 427 SER A C 1
ATOM 3349 O O . SER A 1 427 ? -16.295 0.967 24.634 1.00 81.25 427 SER A O 1
ATOM 3351 N N . ALA A 1 428 ? -16.392 2.143 26.548 1.00 86.88 428 ALA A N 1
ATOM 3352 C CA . ALA A 1 428 ? -17.499 1.405 27.146 1.00 86.88 428 ALA A CA 1
ATOM 3353 C C . ALA A 1 428 ? -18.772 1.389 26.282 1.00 86.88 428 ALA A C 1
ATOM 3355 O O . ALA A 1 428 ? -19.385 0.333 26.134 1.00 86.88 428 ALA A O 1
ATOM 3356 N N . TRP A 1 429 ? -19.175 2.524 25.692 1.00 91.69 429 TRP A N 1
ATOM 3357 C CA . TRP A 1 429 ? -20.400 2.558 24.883 1.00 91.69 429 TRP A CA 1
ATOM 3358 C C . TRP A 1 429 ? -20.209 1.849 23.542 1.00 91.69 429 TRP A C 1
ATOM 3360 O O . TRP A 1 429 ? -21.114 1.146 23.098 1.00 91.69 429 TRP A O 1
ATOM 3370 N N . VAL A 1 430 ? -19.029 1.982 22.924 1.00 92.56 430 VAL A N 1
ATOM 3371 C CA . VAL A 1 430 ? -18.721 1.305 21.658 1.00 92.56 430 VAL A CA 1
ATOM 3372 C C . VAL A 1 430 ? -18.670 -0.203 21.878 1.00 92.56 430 VAL A C 1
ATOM 3374 O O . VAL A 1 430 ? -19.351 -0.937 21.171 1.00 92.56 430 VAL A O 1
ATOM 3377 N N . ALA A 1 431 ? -17.950 -0.674 22.902 1.00 93.62 431 ALA A N 1
ATOM 3378 C CA . ALA A 1 431 ? -17.902 -2.091 23.255 1.00 93.62 431 ALA A CA 1
ATOM 3379 C C . ALA A 1 431 ? -19.307 -2.654 23.532 1.00 93.62 431 ALA A C 1
ATOM 3381 O O . ALA A 1 431 ? -19.659 -3.708 23.005 1.00 93.62 431 ALA A O 1
ATOM 3382 N N . ALA A 1 432 ? -20.139 -1.913 24.274 1.00 94.00 432 ALA A N 1
ATOM 3383 C CA . ALA A 1 432 ? -21.520 -2.301 24.537 1.00 94.00 432 ALA A CA 1
ATOM 3384 C C . ALA A 1 432 ? -22.390 -2.333 23.269 1.00 94.00 432 ALA A C 1
ATOM 3386 O O . ALA A 1 432 ? -23.283 -3.172 23.175 1.00 94.00 432 ALA A O 1
ATOM 3387 N N . LEU A 1 433 ? -22.137 -1.456 22.289 1.00 95.00 433 LEU A N 1
ATOM 3388 C CA . LEU A 1 433 ? -22.813 -1.493 20.991 1.00 95.00 433 LEU A CA 1
ATOM 3389 C C . LEU A 1 433 ? -22.433 -2.756 20.209 1.00 95.00 433 LEU A C 1
ATOM 3391 O O . LEU A 1 433 ? -23.318 -3.421 19.671 1.00 95.00 433 LEU A O 1
ATOM 3395 N N . VAL A 1 434 ? -21.144 -3.119 20.184 1.00 95.44 434 VAL A N 1
ATOM 3396 C CA . VAL A 1 434 ? -20.667 -4.363 19.552 1.00 95.44 434 VAL A CA 1
ATOM 3397 C C . VAL A 1 434 ? -21.297 -5.591 20.216 1.00 95.44 434 VAL A C 1
ATOM 3399 O O . VAL A 1 434 ? -21.820 -6.474 19.532 1.00 95.44 434 VAL A O 1
ATOM 3402 N N . ASP A 1 435 ? -21.289 -5.640 21.548 1.00 95.12 435 ASP A N 1
ATOM 3403 C CA . ASP A 1 435 ? -21.859 -6.749 22.315 1.00 95.12 435 ASP A CA 1
ATOM 3404 C C . ASP A 1 435 ? -23.382 -6.846 22.106 1.00 95.12 435 ASP A C 1
ATOM 3406 O O . ASP A 1 435 ? -23.922 -7.941 21.925 1.00 95.12 435 ASP A O 1
ATOM 3410 N N . ALA A 1 436 ? -24.078 -5.707 22.039 1.00 94.25 436 ALA A N 1
ATOM 3411 C CA . ALA A 1 436 ? -25.501 -5.673 21.727 1.00 94.25 436 ALA A CA 1
ATOM 3412 C C . ALA A 1 436 ? -25.794 -6.146 20.298 1.00 94.25 436 ALA A C 1
ATOM 3414 O O . ALA A 1 436 ? -26.717 -6.933 20.093 1.00 94.25 436 ALA A O 1
ATOM 3415 N N . ALA A 1 437 ? -24.982 -5.737 19.321 1.00 94.00 437 ALA A N 1
ATOM 3416 C CA . ALA A 1 437 ? -25.116 -6.183 17.939 1.00 94.00 437 ALA A CA 1
ATOM 3417 C C . ALA A 1 437 ? -24.943 -7.703 17.800 1.00 94.00 437 ALA A C 1
ATOM 3419 O O . ALA A 1 437 ? -25.655 -8.366 17.038 1.00 94.00 437 ALA A O 1
ATOM 3420 N N . ARG A 1 438 ? -24.038 -8.282 18.593 1.00 94.25 438 ARG A N 1
ATOM 3421 C CA . ARG A 1 438 ? -23.855 -9.730 18.670 1.00 94.25 438 ARG A CA 1
ATOM 3422 C C . ARG A 1 438 ? -25.058 -10.443 19.289 1.00 94.25 438 ARG A C 1
ATOM 3424 O O . ARG A 1 438 ? -25.466 -11.477 18.761 1.00 94.25 438 ARG A O 1
ATOM 3431 N N . ALA A 1 439 ? -25.601 -9.905 20.381 1.00 91.75 439 ALA A N 1
ATOM 3432 C CA . ALA A 1 439 ? -26.755 -10.461 21.090 1.00 91.75 439 ALA A CA 1
ATOM 3433 C C . ALA A 1 439 ? -28.094 -10.250 20.352 1.00 91.75 439 ALA A C 1
ATOM 3435 O O . ALA A 1 439 ? -29.078 -10.915 20.662 1.00 91.75 439 ALA A O 1
ATOM 3436 N N . GLY A 1 440 ? -28.148 -9.347 19.369 1.00 87.56 440 GLY A N 1
ATOM 3437 C CA . GLY A 1 440 ? -29.375 -9.026 18.644 1.00 87.56 440 GLY A CA 1
ATOM 3438 C C . GLY A 1 440 ? -30.344 -8.195 19.490 1.00 87.56 440 GLY A C 1
ATOM 3439 O O . GLY A 1 440 ? -29.929 -7.302 20.229 1.00 87.56 440 GLY A O 1
ATOM 3440 N N . ALA A 1 441 ? -31.648 -8.466 19.375 1.00 81.19 441 ALA A N 1
ATOM 3441 C CA . ALA A 1 441 ? -32.691 -7.686 20.056 1.00 81.19 441 ALA A CA 1
ATOM 3442 C C . ALA A 1 441 ? -32.526 -7.666 21.590 1.00 81.19 441 ALA A C 1
ATOM 3444 O O . ALA A 1 441 ? -32.770 -6.638 22.225 1.00 81.19 441 ALA A O 1
ATOM 3445 N N . ASP A 1 442 ? -32.024 -8.759 22.170 1.00 87.56 442 ASP A N 1
ATOM 3446 C CA . ASP A 1 442 ? -31.822 -8.905 23.616 1.00 87.56 442 ASP A CA 1
ATOM 3447 C C . ASP A 1 442 ? -30.674 -8.034 24.158 1.00 87.56 442 ASP A C 1
ATOM 3449 O O . ASP A 1 442 ? -30.595 -7.764 25.358 1.00 87.56 442 ASP A O 1
ATOM 3453 N N . GLY A 1 443 ? -29.789 -7.547 23.281 1.00 89.25 443 GLY A N 1
ATOM 3454 C CA . GLY A 1 443 ? -28.653 -6.701 23.645 1.00 89.25 443 GLY A CA 1
ATOM 3455 C C . GLY A 1 443 ? -29.003 -5.228 23.877 1.00 89.25 443 GLY A C 1
ATOM 3456 O O . GLY A 1 443 ? -28.282 -4.517 24.582 1.00 89.25 443 GLY A O 1
ATOM 3457 N N . ALA A 1 444 ? -30.121 -4.752 23.325 1.00 90.56 444 ALA A N 1
ATOM 3458 C CA . ALA A 1 444 ? -30.494 -3.337 23.349 1.00 90.56 444 ALA A CA 1
ATOM 3459 C C . ALA A 1 444 ? -30.625 -2.730 24.768 1.00 90.56 444 ALA A C 1
ATOM 3461 O O . ALA A 1 444 ? -30.104 -1.633 25.001 1.00 90.56 444 ALA A O 1
ATOM 3462 N N . PRO A 1 445 ? -31.251 -3.403 25.760 1.00 92.19 445 PRO A N 1
ATOM 3463 C CA . PRO A 1 445 ? -31.315 -2.882 27.127 1.00 92.19 445 PRO A CA 1
ATOM 3464 C C . PRO A 1 445 ? -29.939 -2.755 27.793 1.00 92.19 445 PRO A C 1
ATOM 3466 O O . PRO A 1 445 ? -29.716 -1.811 28.554 1.00 92.19 445 PRO A O 1
ATOM 3469 N N . ALA A 1 446 ? -29.019 -3.683 27.508 1.00 91.94 446 ALA A N 1
ATOM 3470 C CA . ALA A 1 446 ? -27.661 -3.649 28.042 1.00 91.94 446 ALA A C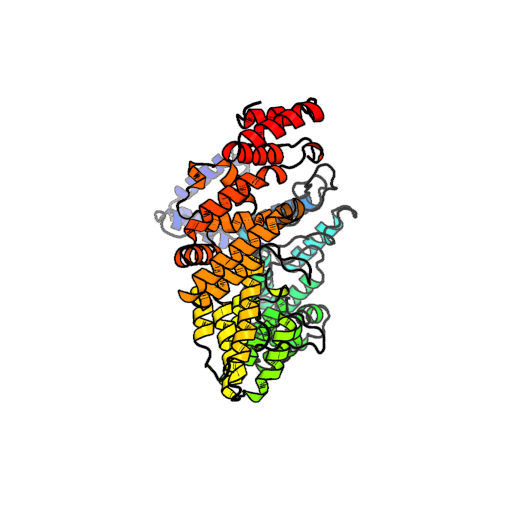A 1
ATOM 3471 C C . ALA A 1 446 ? -26.866 -2.472 27.460 1.00 91.94 446 ALA A C 1
ATOM 3473 O O . ALA A 1 446 ? -26.223 -1.748 28.219 1.00 91.94 446 ALA A O 1
ATOM 3474 N N . PHE A 1 447 ? -26.998 -2.214 26.153 1.00 94.00 447 PHE A N 1
ATOM 3475 C CA . PHE A 1 447 ? -26.400 -1.044 25.505 1.00 94.00 447 PHE A CA 1
ATOM 3476 C C . PHE A 1 447 ? -26.879 0.272 26.131 1.00 94.00 447 PHE A C 1
ATOM 3478 O O . PHE A 1 447 ? -26.058 1.070 26.583 1.00 94.00 447 PHE A O 1
ATOM 3485 N N . ARG A 1 448 ? -28.201 0.478 26.253 1.00 92.44 448 ARG A N 1
ATOM 3486 C CA . ARG A 1 448 ? -28.755 1.699 26.874 1.00 92.44 448 ARG A CA 1
ATOM 3487 C C . ARG A 1 448 ? -28.250 1.902 28.303 1.00 92.44 448 ARG A C 1
ATOM 3489 O O . ARG A 1 448 ? -27.912 3.017 28.692 1.00 92.44 448 ARG A O 1
ATOM 3496 N N . ARG A 1 449 ? -28.174 0.824 29.090 1.00 92.69 449 ARG A N 1
ATOM 3497 C CA . ARG A 1 449 ? -27.639 0.871 30.458 1.00 92.69 449 ARG A CA 1
ATOM 3498 C C . ARG A 1 449 ? -26.166 1.282 30.475 1.00 92.69 449 ARG A C 1
ATOM 3500 O O . ARG A 1 449 ? -25.801 2.133 31.281 1.00 92.69 449 ARG A O 1
ATOM 3507 N N . ALA A 1 450 ? -25.348 0.711 29.593 1.00 93.19 450 ALA A N 1
ATOM 3508 C CA . ALA A 1 450 ? -23.927 1.031 29.499 1.00 93.19 450 ALA A CA 1
ATOM 3509 C C . ALA A 1 450 ? -23.694 2.500 29.113 1.00 93.19 450 ALA A C 1
ATOM 3511 O O . ALA A 1 450 ? -22.850 3.156 29.719 1.00 93.19 450 ALA A O 1
ATOM 3512 N N . VAL A 1 451 ? -24.482 3.043 28.173 1.00 93.69 451 VAL A N 1
ATOM 3513 C CA . VAL A 1 451 ? -24.417 4.469 27.809 1.00 93.69 451 VAL A CA 1
ATOM 3514 C C . VAL A 1 451 ? -24.721 5.355 29.016 1.00 93.69 451 VAL A C 1
ATOM 3516 O O . VAL A 1 451 ? -23.929 6.240 29.324 1.00 93.69 451 VAL A O 1
ATOM 3519 N N . ARG A 1 452 ? -25.814 5.098 29.748 1.00 93.88 452 ARG A N 1
ATOM 3520 C CA . ARG A 1 452 ? -26.180 5.902 30.930 1.00 93.88 452 ARG A CA 1
ATOM 3521 C C . ARG A 1 452 ? -25.116 5.848 32.026 1.00 93.88 452 ARG A C 1
ATOM 3523 O O . ARG A 1 452 ? -24.706 6.889 32.527 1.00 93.88 452 ARG A O 1
ATOM 3530 N N . GLN A 1 453 ? -24.604 4.656 32.337 1.00 92.69 453 GLN A N 1
ATOM 3531 C CA . GLN A 1 453 ? -23.518 4.486 33.310 1.00 92.69 453 GLN A CA 1
ATOM 3532 C C . GLN A 1 453 ? -22.244 5.227 32.888 1.00 92.69 453 GLN A C 1
ATOM 3534 O O . GLN A 1 453 ? -21.559 5.825 33.721 1.00 92.69 453 GLN A O 1
ATOM 3539 N N . TRP A 1 454 ? -21.929 5.212 31.592 1.00 92.44 454 TRP A N 1
ATOM 3540 C CA . TRP A 1 454 ? -20.799 5.955 31.055 1.00 92.44 454 TRP A CA 1
ATOM 3541 C C . TRP A 1 454 ? -21.004 7.473 31.163 1.00 92.44 454 TRP A C 1
ATOM 3543 O O . TRP A 1 454 ? -20.101 8.159 31.638 1.00 92.44 454 TRP A O 1
ATOM 3553 N N . LEU A 1 455 ? -22.186 7.995 30.816 1.00 92.44 455 LEU A N 1
ATOM 3554 C CA . LEU A 1 455 ? -22.518 9.419 30.971 1.00 92.44 455 LEU A CA 1
ATOM 3555 C C . LEU A 1 455 ? -22.404 9.870 32.433 1.00 92.44 455 LEU A C 1
ATOM 3557 O O . LEU A 1 455 ? -21.763 10.884 32.715 1.00 92.44 455 LEU A O 1
ATOM 3561 N N . GLU A 1 456 ? -22.948 9.092 33.372 1.00 91.81 456 GLU A N 1
ATOM 3562 C CA . GLU A 1 456 ? -22.830 9.362 34.810 1.00 91.81 456 GLU A CA 1
ATOM 3563 C C . GLU A 1 456 ? -21.369 9.413 35.272 1.00 91.81 456 GLU A C 1
ATOM 3565 O O . GLU A 1 456 ? -20.995 10.293 36.047 1.00 91.81 456 GLU A O 1
ATOM 3570 N N . ALA A 1 457 ? -20.524 8.488 34.805 1.00 89.75 457 ALA A N 1
ATOM 3571 C CA . ALA A 1 457 ? -19.104 8.466 35.146 1.00 89.75 457 ALA A CA 1
ATOM 3572 C C . ALA A 1 457 ? -18.346 9.655 34.532 1.00 89.75 457 ALA A C 1
ATOM 3574 O O . ALA A 1 457 ? -17.548 10.301 35.220 1.00 89.75 457 ALA A O 1
ATOM 3575 N N . THR A 1 458 ? -18.618 9.976 33.266 1.00 89.88 458 THR A N 1
ATOM 3576 C CA . THR A 1 458 ? -17.980 11.079 32.541 1.00 89.88 458 THR A CA 1
ATOM 3577 C C . THR A 1 458 ? -18.372 12.442 33.110 1.00 89.88 458 THR A C 1
ATOM 3579 O O . THR A 1 458 ? -17.516 13.320 33.198 1.00 89.88 458 THR A O 1
ATOM 3582 N N . GLY A 1 459 ? -19.612 12.617 33.574 1.00 89.50 459 GLY A N 1
ATOM 3583 C CA . GLY A 1 459 ? -20.098 13.869 34.166 1.00 89.50 459 GLY A CA 1
ATOM 3584 C C . GLY A 1 459 ? -19.478 14.239 35.520 1.00 89.50 459 GLY A C 1
ATOM 3585 O O . GLY A 1 459 ? -19.610 15.376 35.964 1.00 89.50 459 GLY A O 1
ATOM 3586 N N . ARG A 1 460 ? -18.757 13.326 36.191 1.00 89.12 460 ARG A N 1
ATOM 3587 C CA . ARG A 1 460 ? -18.241 13.568 37.557 1.00 89.12 460 ARG A CA 1
ATOM 3588 C C . ARG A 1 460 ? -17.185 14.663 37.645 1.00 89.12 460 ARG A C 1
ATOM 3590 O O . ARG A 1 460 ? -17.026 15.262 38.705 1.00 89.12 460 ARG A O 1
ATOM 3597 N N . THR A 1 461 ? -16.411 14.892 36.581 1.00 87.81 461 THR A N 1
ATOM 3598 C CA . THR A 1 461 ? -15.334 15.892 36.599 1.00 87.81 461 THR A CA 1
ATOM 3599 C C . THR A 1 461 ? -15.181 16.600 35.250 1.00 87.81 461 THR A C 1
ATOM 3601 O O . THR A 1 461 ? -15.269 15.954 34.206 1.00 87.81 461 THR A O 1
ATOM 3604 N N . PRO A 1 462 ? -14.815 17.897 35.229 1.00 85.50 462 PRO A N 1
ATOM 3605 C CA . PRO A 1 462 ? -14.492 18.606 33.986 1.00 85.50 462 PRO A CA 1
ATOM 3606 C C . PRO A 1 462 ? -13.372 17.950 33.165 1.00 85.50 462 PRO A C 1
ATOM 3608 O O . PRO A 1 462 ? -13.350 18.049 31.940 1.00 85.50 462 PRO A O 1
ATOM 3611 N N . ALA A 1 463 ? -12.428 17.279 33.833 1.00 87.00 463 ALA A N 1
ATOM 3612 C CA . ALA A 1 463 ? -11.343 16.565 33.169 1.00 87.00 463 ALA A CA 1
ATOM 3613 C C . ALA A 1 463 ? -11.855 15.349 32.381 1.00 87.00 463 ALA A C 1
ATOM 3615 O O . ALA A 1 463 ? -11.477 15.192 31.222 1.00 87.00 463 ALA A O 1
ATOM 3616 N N . ALA A 1 464 ? -12.744 14.541 32.969 1.00 86.94 464 ALA A N 1
ATOM 3617 C CA . ALA A 1 464 ? -13.329 13.377 32.304 1.00 86.94 464 ALA A CA 1
ATOM 3618 C C . ALA A 1 464 ? -14.159 13.773 31.070 1.00 86.94 464 ALA A C 1
ATOM 3620 O O . ALA A 1 464 ? -14.065 13.118 30.032 1.00 86.94 464 ALA A O 1
ATOM 3621 N N . ILE A 1 465 ? -14.893 14.887 31.144 1.00 88.19 465 ILE A N 1
ATOM 3622 C CA . ILE A 1 465 ? -15.674 15.431 30.020 1.00 88.19 465 ILE A CA 1
ATOM 3623 C C . ILE A 1 465 ? -14.742 15.864 28.886 1.00 88.19 465 ILE A C 1
ATOM 3625 O O . ILE A 1 465 ? -14.930 15.446 27.747 1.00 88.19 465 ILE A O 1
ATOM 3629 N N . ARG A 1 466 ? -13.688 16.640 29.190 1.00 86.44 466 ARG A N 1
ATOM 3630 C CA . ARG A 1 466 ? -12.682 17.040 28.187 1.00 86.44 466 ARG A CA 1
ATOM 3631 C C . ARG A 1 466 ? -12.036 15.838 27.513 1.00 86.44 466 ARG A C 1
ATOM 3633 O O . ARG A 1 466 ? -11.839 15.847 26.305 1.00 86.44 466 ARG A O 1
ATOM 3640 N N . GLN A 1 467 ? -11.720 14.812 28.292 1.00 85.75 467 GLN A N 1
ATOM 3641 C CA . GLN A 1 467 ? -11.077 13.606 27.794 1.00 85.75 467 GLN A CA 1
ATOM 3642 C C . GLN A 1 467 ? -12.021 12.688 26.999 1.00 85.75 467 GLN A C 1
ATOM 3644 O O . GLN A 1 467 ? -11.543 11.935 26.160 1.00 85.75 467 GLN A O 1
ATOM 3649 N N . SER A 1 468 ? -13.334 12.763 27.241 1.00 87.75 468 SER A N 1
ATOM 3650 C CA . SER A 1 468 ? -14.368 11.987 26.535 1.00 87.75 468 SER A CA 1
ATOM 3651 C C . SER A 1 468 ? -15.023 12.760 25.386 1.00 87.75 468 SER A C 1
ATOM 3653 O O . SER A 1 468 ? -15.954 12.253 24.769 1.00 87.75 468 SER A O 1
ATOM 3655 N N . ARG A 1 469 ? -14.576 13.993 25.115 1.00 87.31 469 ARG A N 1
ATOM 3656 C CA . ARG A 1 469 ? -15.217 14.935 24.185 1.00 87.31 469 ARG A CA 1
ATOM 3657 C C . ARG A 1 469 ? -15.477 14.330 22.808 1.00 87.31 469 ARG A C 1
ATOM 3659 O O . ARG A 1 469 ? -16.571 14.488 22.280 1.00 87.31 469 ARG A O 1
ATOM 3666 N N . GLU A 1 470 ? -14.478 13.663 22.240 1.00 85.81 470 GLU A N 1
ATOM 3667 C CA . GLU A 1 470 ? -14.567 13.072 20.899 1.00 85.81 470 GLU A CA 1
ATOM 3668 C C . GLU A 1 470 ? -15.529 11.888 20.887 1.00 85.81 470 GLU A C 1
ATOM 3670 O O . GLU A 1 470 ? -16.470 11.889 20.103 1.00 85.81 470 GLU A O 1
ATOM 3675 N N . ALA A 1 471 ? -15.406 10.962 21.840 1.00 88.75 471 ALA A N 1
ATOM 3676 C CA . ALA A 1 471 ? -16.330 9.839 21.969 1.00 88.75 471 ALA A CA 1
ATOM 3677 C C . ALA A 1 471 ? -17.789 10.275 22.207 1.00 88.75 471 ALA A C 1
ATOM 3679 O O . ALA A 1 471 ? -18.708 9.667 21.659 1.00 88.75 471 ALA A O 1
ATOM 3680 N N . LEU A 1 472 ? -18.014 11.326 23.008 1.00 90.00 472 LEU A N 1
ATOM 3681 C CA . LEU A 1 472 ? -19.341 11.918 23.212 1.00 90.00 472 LEU A CA 1
ATOM 3682 C C . LEU A 1 472 ? -19.867 12.538 21.917 1.00 90.00 472 LEU A C 1
ATOM 3684 O O . LEU A 1 472 ? -21.040 12.364 21.588 1.00 90.00 472 LEU A O 1
ATOM 3688 N N . GLY A 1 473 ? -19.010 13.245 21.177 1.00 90.38 473 GLY A N 1
ATOM 3689 C CA . GLY A 1 473 ? -19.350 13.803 19.873 1.00 90.38 473 GLY A CA 1
ATOM 3690 C C . GLY A 1 473 ? -19.749 12.719 18.878 1.00 90.38 473 GLY A C 1
ATOM 3691 O O . GLY A 1 473 ? -20.829 12.812 18.303 1.00 90.38 473 GLY A O 1
ATOM 3692 N N . THR A 1 474 ? -18.952 11.656 18.754 1.00 90.12 474 THR A N 1
ATOM 3693 C CA . THR A 1 474 ? -19.244 10.507 17.887 1.00 90.12 474 THR A CA 1
ATOM 3694 C C . THR A 1 474 ? -20.578 9.855 18.239 1.00 90.12 474 THR A C 1
ATOM 3696 O O . THR A 1 474 ? -21.419 9.708 17.359 1.00 90.12 474 THR A O 1
ATOM 3699 N N . LEU A 1 475 ? -20.835 9.546 19.519 1.00 92.12 475 LEU A N 1
ATOM 3700 C CA . LEU A 1 475 ? -22.122 8.974 19.934 1.00 92.12 475 LEU A CA 1
ATOM 3701 C C . LEU A 1 475 ? -23.299 9.910 19.610 1.00 92.12 475 LEU A C 1
ATOM 3703 O O . LEU A 1 475 ? -24.343 9.458 19.149 1.00 92.12 475 LEU A O 1
ATOM 3707 N N . THR A 1 476 ? -23.130 11.216 19.833 1.00 92.00 476 THR A N 1
ATOM 3708 C CA . THR A 1 476 ? -24.166 12.221 19.545 1.00 92.00 476 THR A CA 1
ATOM 3709 C C . THR A 1 476 ? -24.491 12.269 18.052 1.00 92.00 476 THR A C 1
ATOM 3711 O O . THR A 1 476 ? -25.661 12.295 17.679 1.00 92.00 476 THR A O 1
ATOM 3714 N N . LEU A 1 477 ? -23.466 12.237 17.195 1.00 90.12 477 LEU A N 1
ATOM 3715 C CA . LEU A 1 477 ? -23.625 12.195 15.740 1.00 90.12 477 LEU A CA 1
ATOM 3716 C C . LEU A 1 477 ? -24.247 10.874 15.268 1.00 90.12 477 LEU A C 1
ATOM 3718 O O . LEU A 1 477 ? -25.072 10.888 14.358 1.00 90.12 477 LEU A O 1
ATOM 3722 N N . ASP A 1 478 ? -23.889 9.747 15.888 1.00 90.50 478 ASP A N 1
ATOM 3723 C CA . ASP A 1 478 ? -24.447 8.435 15.546 1.00 90.50 478 ASP A CA 1
ATOM 3724 C C . ASP A 1 478 ? -25.928 8.302 15.951 1.00 90.50 478 ASP A C 1
ATOM 3726 O O . ASP A 1 478 ? -26.680 7.551 15.326 1.00 90.50 478 ASP A O 1
ATOM 3730 N N . LEU A 1 479 ? -26.360 9.058 16.966 1.00 90.50 479 LEU A N 1
ATOM 3731 C CA . LEU A 1 479 ? -27.752 9.151 17.411 1.00 90.50 479 LEU A CA 1
ATOM 3732 C C . LEU A 1 479 ? -28.587 10.176 16.629 1.00 90.50 479 LEU A C 1
ATOM 3734 O O . LEU A 1 479 ? -29.806 10.010 16.544 1.00 90.50 479 LEU A O 1
ATOM 3738 N N . ASP A 1 480 ? -27.971 11.202 16.032 1.00 88.12 480 ASP A N 1
ATOM 3739 C CA . ASP A 1 480 ? -28.659 12.247 15.255 1.00 88.12 480 ASP A CA 1
ATOM 3740 C C . ASP A 1 480 ? -29.034 11.796 13.827 1.00 88.12 480 ASP A C 1
ATOM 3742 O O . ASP A 1 480 ? -28.762 12.464 12.828 1.00 88.12 480 ASP A O 1
ATOM 3746 N N . VAL A 1 481 ? -29.692 10.640 13.716 1.00 72.94 481 VAL A N 1
ATOM 3747 C CA . VAL A 1 481 ? -30.025 9.987 12.437 1.00 72.94 481 VAL A CA 1
ATOM 3748 C C . VAL A 1 481 ? -30.896 10.871 11.529 1.00 72.94 481 VAL A C 1
ATOM 3750 O O . VAL A 1 481 ? -30.799 10.795 10.307 1.00 72.94 481 VAL A O 1
ATOM 3753 N N . GLU A 1 482 ? -31.729 11.743 12.103 1.00 73.62 482 GLU A N 1
ATOM 3754 C CA . GLU A 1 482 ? -32.630 12.641 11.361 1.00 73.62 482 GLU A CA 1
ATOM 3755 C C . GLU A 1 482 ? -32.042 14.041 11.112 1.00 73.62 482 GLU A C 1
ATOM 3757 O O . GLU A 1 482 ? -32.758 14.955 10.682 1.00 73.62 482 GLU A O 1
ATOM 3762 N N . SER A 1 483 ? -30.745 14.238 11.387 1.00 80.12 483 SER A N 1
ATOM 3763 C CA . SER A 1 483 ? -30.070 15.537 11.249 1.00 80.12 483 SER A CA 1
ATOM 3764 C C . SER A 1 483 ? -30.798 16.665 11.996 1.00 80.12 483 SER A C 1
ATOM 3766 O O . SER A 1 483 ? -30.952 17.789 11.498 1.00 80.12 483 SER A O 1
ATOM 3768 N N . THR A 1 484 ? -31.305 16.370 13.193 1.00 82.75 484 THR A N 1
ATOM 3769 C CA . THR A 1 484 ? -32.005 17.337 14.041 1.00 82.75 484 THR A CA 1
ATOM 3770 C C . THR A 1 484 ? -31.066 18.456 14.487 1.00 82.75 484 THR A C 1
ATOM 3772 O O . THR A 1 484 ? -31.474 19.624 14.494 1.00 82.75 484 THR A O 1
ATOM 3775 N N . LEU A 1 485 ? -29.790 18.144 14.744 1.00 86.81 485 LEU A N 1
ATOM 3776 C CA . LEU A 1 485 ? -28.778 19.124 15.141 1.00 86.81 485 LEU A CA 1
ATOM 3777 C C . LEU A 1 485 ? -28.472 20.110 14.023 1.00 86.81 485 LEU A C 1
ATOM 3779 O O . LEU A 1 485 ? -28.307 21.297 14.286 1.00 86.81 485 LEU A O 1
ATOM 3783 N N . ARG A 1 486 ? -28.494 19.665 12.762 1.00 87.19 486 ARG A N 1
ATOM 3784 C CA . ARG A 1 486 ? -28.277 20.552 11.610 1.00 87.19 486 ARG A CA 1
ATOM 3785 C C . ARG A 1 486 ? -29.286 21.701 11.564 1.00 87.19 486 ARG A C 1
ATOM 3787 O O . ARG A 1 486 ? -28.942 22.791 11.116 1.00 87.19 486 ARG A O 1
ATOM 3794 N N . ARG A 1 487 ? -30.521 21.456 12.017 1.00 85.12 487 ARG A N 1
ATOM 3795 C CA . ARG A 1 487 ? -31.597 22.458 12.064 1.00 85.12 487 ARG A CA 1
ATOM 3796 C C . ARG A 1 487 ? -31.596 23.270 13.358 1.00 85.12 487 ARG A C 1
ATOM 3798 O O . ARG A 1 487 ? -31.819 24.472 13.298 1.00 85.12 487 ARG A O 1
ATOM 3805 N N . ARG A 1 488 ? -31.393 22.625 14.512 1.00 87.62 488 ARG A N 1
ATOM 3806 C CA . ARG A 1 488 ? -31.567 23.264 15.832 1.00 87.62 488 ARG A CA 1
ATOM 3807 C C . ARG A 1 488 ? -30.290 23.892 16.390 1.00 87.62 488 ARG A C 1
ATOM 3809 O O . ARG A 1 488 ? -30.380 24.909 17.068 1.00 87.62 488 ARG A O 1
ATOM 3816 N N . SER A 1 489 ? -29.130 23.305 16.107 1.00 90.81 489 SER A N 1
ATOM 3817 C CA . SER A 1 489 ? -27.841 23.701 16.687 1.00 90.81 489 SER A CA 1
ATOM 3818 C C . SER A 1 489 ? -26.690 23.484 15.682 1.00 90.81 489 SER A C 1
ATOM 3820 O O . SER A 1 489 ? -25.848 22.597 15.860 1.00 90.81 489 SER A O 1
ATOM 3822 N N . PRO A 1 490 ? -26.661 24.244 14.568 1.00 90.88 490 PRO A N 1
ATOM 3823 C CA . PRO A 1 490 ? -25.694 24.047 13.488 1.00 90.88 490 PRO A CA 1
ATOM 3824 C C . PRO A 1 490 ? -24.239 24.341 13.892 1.00 90.88 490 PRO A C 1
ATOM 3826 O O . PRO A 1 490 ? -23.316 23.753 13.319 1.00 90.88 490 PRO A O 1
ATOM 3829 N N . SER A 1 491 ? -24.003 25.242 14.850 1.00 91.81 491 SER A N 1
ATOM 3830 C CA . SER A 1 491 ? -22.656 25.514 15.370 1.00 91.81 491 SER A CA 1
ATOM 3831 C C . SER A 1 491 ? -22.205 24.399 16.308 1.00 91.81 491 SER A C 1
ATOM 3833 O O . SER A 1 491 ? -21.039 24.006 16.250 1.00 91.81 491 SER A O 1
ATOM 3835 N N . PHE A 1 492 ? -23.124 23.839 17.106 1.00 91.88 492 PHE A N 1
ATOM 3836 C CA . PHE A 1 492 ? -22.852 22.645 17.908 1.00 91.88 492 PHE A CA 1
ATOM 3837 C C . PHE A 1 492 ? -22.503 21.434 17.033 1.00 91.88 492 PHE A C 1
ATOM 3839 O O . PHE A 1 492 ? -21.466 20.809 17.243 1.00 91.88 492 PHE A O 1
ATOM 3846 N N . LEU A 1 493 ? -23.284 21.163 15.981 1.00 90.56 493 LEU A N 1
ATOM 3847 C CA . LEU A 1 493 ? -22.968 20.108 15.011 1.00 90.56 493 LEU A CA 1
ATOM 3848 C C . LEU A 1 493 ? -21.541 20.263 14.460 1.00 90.56 493 LEU A C 1
ATOM 3850 O O . LEU A 1 493 ? -20.769 19.309 14.439 1.00 90.56 493 LEU A O 1
ATOM 3854 N N . ARG A 1 494 ? -21.160 21.488 14.076 1.00 88.88 494 ARG A N 1
ATOM 3855 C CA . ARG A 1 494 ? -19.839 21.778 13.504 1.00 88.88 494 ARG A CA 1
ATOM 3856 C C . ARG A 1 494 ? -18.688 21.463 14.459 1.00 88.88 494 ARG A C 1
ATOM 3858 O O . ARG A 1 494 ? -17.669 20.942 14.008 1.00 88.88 494 ARG A O 1
ATOM 3865 N N . VAL A 1 495 ? -18.819 21.785 15.749 1.00 89.62 495 VAL A N 1
ATOM 3866 C CA . VAL A 1 495 ? -17.756 21.483 16.725 1.00 89.62 495 VAL A CA 1
ATOM 3867 C C . VAL A 1 495 ? -17.648 19.989 17.018 1.00 89.62 495 VAL A C 1
ATOM 3869 O O . VAL A 1 495 ? -16.534 19.518 17.238 1.00 89.62 495 VAL A O 1
ATOM 3872 N N . LEU A 1 496 ? -18.752 19.234 16.954 1.00 88.44 496 LEU A N 1
ATOM 3873 C CA . LEU A 1 496 ? -18.717 17.773 17.074 1.00 88.44 496 LEU A CA 1
ATOM 3874 C C . LEU A 1 496 ? -18.058 17.116 15.854 1.00 88.44 496 LEU A C 1
ATOM 3876 O O . LEU A 1 496 ? -17.230 16.223 16.007 1.00 88.44 496 LEU A O 1
ATOM 3880 N N . SER A 1 497 ? -18.368 17.591 14.643 1.00 82.81 497 SER A N 1
ATOM 3881 C CA . SER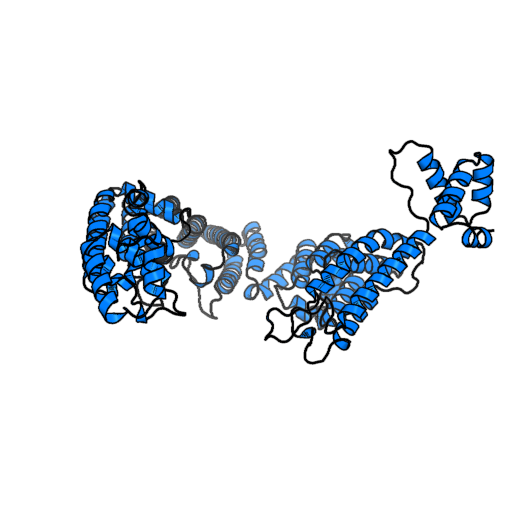 A 1 497 ? -17.831 17.022 13.400 1.00 82.81 497 SER A CA 1
ATOM 3882 C C . SER A 1 497 ? -16.332 17.260 13.194 1.00 82.81 497 SER A C 1
ATOM 3884 O O . SER A 1 497 ? -15.723 16.561 12.398 1.00 82.81 497 SER A O 1
ATOM 3886 N N . ARG A 1 498 ? -15.705 18.210 13.904 1.00 75.31 498 ARG A N 1
ATOM 3887 C CA . ARG A 1 498 ? -14.260 18.489 13.775 1.00 75.31 498 ARG A CA 1
ATOM 3888 C C . ARG A 1 498 ? -13.346 17.346 14.222 1.00 75.31 498 ARG A C 1
ATOM 3890 O O . ARG A 1 498 ? -12.187 17.339 13.826 1.00 75.31 498 ARG A O 1
ATOM 3897 N N . GLY A 1 499 ? -13.843 16.449 15.073 1.00 62.38 499 GLY A N 1
ATOM 3898 C CA . GLY A 1 499 ? -13.114 15.263 15.536 1.00 62.38 499 GLY A CA 1
ATOM 3899 C C . GLY A 1 499 ? -13.669 13.947 14.991 1.00 62.38 499 GLY A C 1
ATOM 3900 O O . GLY A 1 499 ? -13.133 12.895 15.318 1.00 62.38 499 GLY A O 1
ATOM 3901 N N . ALA A 1 500 ? -14.741 13.988 14.196 1.00 63.09 500 ALA A N 1
ATOM 3902 C CA . ALA A 1 500 ? -15.295 12.798 13.569 1.00 63.09 500 ALA A CA 1
ATOM 3903 C C . ALA A 1 500 ? -14.509 12.493 12.285 1.00 63.09 500 ALA A C 1
ATOM 3905 O O . ALA A 1 500 ? -14.210 13.406 11.514 1.00 63.09 500 ALA A O 1
ATOM 3906 N N . GLY A 1 501 ? -14.176 11.218 12.064 1.00 59.38 501 GLY A N 1
ATOM 3907 C CA . GLY A 1 501 ? -13.614 10.751 10.797 1.00 59.38 501 GLY A CA 1
ATOM 3908 C C . GLY A 1 501 ? -14.558 11.005 9.607 1.00 59.38 501 GLY A C 1
ATOM 3909 O O . GLY A 1 501 ? -15.669 11.516 9.792 1.00 59.38 501 GLY A O 1
ATOM 3910 N N . PRO A 1 502 ? -14.138 10.666 8.376 1.00 54.81 502 PRO A N 1
ATOM 3911 C CA . PRO A 1 502 ? -14.985 10.800 7.193 1.00 54.81 502 PRO A CA 1
ATOM 3912 C C . PRO A 1 502 ? -16.340 10.118 7.439 1.00 54.81 502 PRO A C 1
ATOM 3914 O O . PRO A 1 502 ? -16.392 8.933 7.738 1.00 54.81 502 PRO A O 1
ATOM 3917 N N . GLY A 1 503 ? -17.442 10.865 7.342 1.00 56.66 503 GLY A N 1
ATOM 3918 C CA . GLY A 1 503 ? -18.768 10.410 7.788 1.00 56.66 503 GLY A CA 1
ATOM 3919 C C . GLY A 1 503 ? -19.412 9.276 6.978 1.00 56.66 503 GLY A C 1
ATOM 3920 O O . GLY A 1 503 ? -20.520 8.871 7.334 1.00 56.66 503 GLY A O 1
ATOM 3921 N N . ASP A 1 504 ? -18.725 8.794 5.940 1.00 62.97 504 ASP A N 1
ATOM 3922 C CA . ASP A 1 504 ? -19.193 7.810 4.957 1.00 62.97 504 ASP A CA 1
ATOM 3923 C C . ASP A 1 504 ? -18.368 6.507 4.995 1.00 62.97 504 ASP A C 1
ATOM 3925 O O . ASP A 1 504 ? -18.394 5.713 4.055 1.00 62.97 504 ASP A O 1
ATOM 3929 N N . ASP A 1 505 ? -17.591 6.274 6.059 1.00 81.25 505 ASP A N 1
ATOM 3930 C CA . ASP A 1 505 ? -16.896 4.999 6.216 1.00 81.25 505 ASP A CA 1
ATOM 3931 C C . ASP A 1 505 ? -17.874 3.869 6.644 1.00 81.25 505 ASP A C 1
ATOM 3933 O O . ASP A 1 505 ? -18.842 4.121 7.379 1.00 81.25 505 ASP A O 1
ATOM 3937 N N . PRO A 1 506 ? -17.636 2.604 6.231 1.00 87.38 506 PRO A N 1
ATOM 3938 C CA . PRO A 1 506 ? -18.541 1.492 6.540 1.00 87.38 506 PRO A CA 1
ATOM 3939 C C . PRO A 1 506 ? -18.761 1.243 8.041 1.00 87.38 506 PRO A C 1
ATOM 3941 O O . PRO A 1 506 ? -19.824 0.751 8.430 1.00 87.38 506 PRO A O 1
ATOM 3944 N N . LEU A 1 507 ? -17.788 1.585 8.894 1.00 89.06 507 LEU A N 1
ATOM 3945 C CA . LEU A 1 507 ? -17.903 1.416 10.340 1.00 89.06 507 LEU A CA 1
ATOM 3946 C C . LEU A 1 507 ? -18.862 2.456 10.930 1.00 89.06 507 LEU A C 1
ATOM 3948 O O . LEU A 1 507 ? -19.713 2.104 11.749 1.00 89.06 507 LEU A O 1
ATOM 3952 N N . THR A 1 508 ? -18.784 3.712 10.489 1.00 88.81 508 THR A N 1
ATOM 3953 C CA . THR A 1 508 ? -19.730 4.770 10.876 1.00 88.81 508 THR A CA 1
ATOM 3954 C C . THR A 1 508 ? -21.158 4.432 10.451 1.00 88.81 508 THR A C 1
ATOM 3956 O O . THR A 1 508 ? -22.086 4.537 11.262 1.00 88.81 508 THR A O 1
ATOM 3959 N N . GLU A 1 509 ? -21.355 3.951 9.221 1.00 89.56 509 GLU A N 1
ATOM 3960 C CA . GLU A 1 509 ? -22.669 3.473 8.778 1.00 89.56 509 GLU A CA 1
ATOM 3961 C C . GLU A 1 509 ? -23.181 2.327 9.657 1.00 89.56 509 GLU A C 1
ATOM 3963 O O . GLU A 1 509 ? -24.330 2.345 10.112 1.00 89.56 509 GLU A O 1
ATOM 3968 N N . TRP A 1 510 ? -22.325 1.343 9.943 1.00 92.50 510 TRP A N 1
ATOM 3969 C CA . TRP A 1 510 ? -22.677 0.212 10.791 1.00 92.50 510 TRP A CA 1
ATOM 3970 C C . TRP A 1 510 ? -23.086 0.650 12.206 1.00 92.50 510 TRP A C 1
ATOM 3972 O O . TRP A 1 510 ? -24.144 0.220 12.684 1.00 92.50 510 TRP A O 1
ATOM 3982 N N . ARG A 1 511 ? -22.322 1.549 12.851 1.00 92.12 511 ARG A N 1
ATOM 3983 C CA . ARG A 1 511 ? -22.650 2.075 14.190 1.00 92.12 511 ARG A CA 1
ATOM 3984 C C . ARG A 1 511 ? -24.021 2.746 14.198 1.00 92.12 511 ARG A C 1
ATOM 3986 O O . ARG A 1 511 ? -24.869 2.377 15.011 1.00 92.12 511 ARG A O 1
ATOM 3993 N N . ARG A 1 512 ? -24.292 3.649 13.248 1.00 90.62 512 ARG A N 1
ATOM 3994 C CA . ARG A 1 512 ? -25.592 4.339 13.110 1.00 90.62 512 ARG A CA 1
ATOM 3995 C C . ARG A 1 512 ? -26.753 3.366 12.927 1.00 90.62 512 ARG A C 1
ATOM 3997 O O . ARG A 1 512 ? -27.792 3.500 13.582 1.00 90.62 512 ARG A O 1
ATOM 4004 N N . ARG A 1 513 ? -26.587 2.351 12.068 1.00 90.44 513 ARG A N 1
ATOM 4005 C CA . ARG A 1 513 ? -27.610 1.310 11.864 1.00 90.44 513 ARG A CA 1
ATOM 4006 C C . ARG A 1 513 ? -27.921 0.574 13.165 1.00 90.44 513 ARG A C 1
ATOM 4008 O O . ARG A 1 513 ? -29.095 0.354 13.464 1.00 90.44 513 ARG A O 1
ATOM 4015 N N . TRP A 1 514 ? -26.906 0.204 13.941 1.00 90.75 514 TRP A N 1
ATOM 4016 C CA . TRP A 1 514 ? -27.102 -0.553 15.178 1.00 90.75 514 TRP A CA 1
ATOM 4017 C C . TRP A 1 514 ? -27.608 0.285 16.344 1.00 90.75 514 TRP A C 1
ATOM 4019 O O . TRP A 1 514 ? -28.476 -0.186 17.074 1.00 90.75 514 TRP A O 1
ATOM 4029 N N . VAL A 1 515 ? -27.178 1.539 16.465 1.00 90.56 515 VAL A N 1
ATOM 4030 C CA . VAL A 1 515 ? -27.762 2.502 17.408 1.00 90.56 515 VAL A CA 1
ATOM 4031 C C . VAL A 1 515 ? -29.266 2.656 17.147 1.00 90.56 515 VAL A C 1
ATOM 4033 O O . VAL A 1 515 ? -30.075 2.570 18.075 1.00 90.56 515 VAL A O 1
ATOM 4036 N N . LYS A 1 516 ? -29.666 2.774 15.873 1.00 88.31 516 LYS A N 1
ATOM 4037 C CA . LYS A 1 516 ? -31.080 2.801 15.476 1.00 88.31 516 LYS A CA 1
ATOM 4038 C C . LYS A 1 516 ? -31.804 1.494 15.821 1.00 88.31 516 LYS A C 1
ATOM 4040 O O . LYS A 1 516 ? -32.878 1.536 16.417 1.00 88.31 516 LYS A O 1
ATOM 4045 N N . ARG A 1 517 ? -31.232 0.330 15.481 1.00 87.81 517 ARG A N 1
ATOM 4046 C CA . ARG A 1 517 ? -31.824 -0.994 15.779 1.00 87.81 517 ARG A CA 1
ATOM 4047 C C . ARG A 1 517 ? -31.964 -1.261 17.275 1.00 87.81 517 ARG A C 1
ATOM 4049 O O . ARG A 1 517 ? -32.934 -1.889 17.683 1.00 87.81 517 ARG A O 1
ATOM 4056 N N . ALA A 1 518 ? -31.037 -0.763 18.089 1.00 86.94 518 ALA A N 1
ATOM 4057 C CA . ALA A 1 518 ? -31.111 -0.862 19.540 1.00 86.94 518 ALA A CA 1
ATOM 4058 C C . ALA A 1 518 ? -32.257 -0.021 20.134 1.00 86.94 518 ALA A C 1
ATOM 4060 O O . ALA A 1 518 ? -32.496 -0.088 21.340 1.00 86.94 518 ALA A O 1
ATOM 4061 N N . GLY A 1 519 ? -32.973 0.769 19.321 1.00 79.25 519 GLY A N 1
ATOM 4062 C CA . GLY A 1 519 ? -34.026 1.662 19.794 1.00 79.25 519 GLY A CA 1
ATOM 4063 C C . GLY A 1 519 ? -33.471 2.641 20.820 1.00 79.25 519 GLY A C 1
ATOM 4064 O O . GLY A 1 519 ? -34.044 2.779 21.894 1.00 79.25 519 GLY A O 1
ATOM 4065 N N . ALA A 1 520 ? -32.297 3.204 20.526 1.00 79.88 520 ALA A N 1
ATOM 4066 C CA . ALA A 1 520 ? -31.578 4.121 21.401 1.00 79.88 520 ALA A CA 1
ATOM 4067 C C . ALA A 1 520 ? -31.804 5.593 21.024 1.00 79.88 520 ALA A C 1
ATOM 4069 O O . ALA A 1 520 ? -31.142 6.470 21.564 1.00 79.88 520 ALA A O 1
ATOM 4070 N N . SER A 1 521 ? -32.713 5.887 20.089 1.00 74.06 521 SER A N 1
ATOM 4071 C CA . SER A 1 521 ? -33.023 7.258 19.661 1.00 74.06 521 SER A CA 1
ATOM 4072 C C . SER A 1 521 ? -33.551 8.137 20.801 1.00 74.06 521 SER A C 1
ATOM 4074 O O . SER A 1 521 ? -33.375 9.350 20.769 1.00 74.06 521 SER A O 1
ATOM 4076 N N . ASP A 1 522 ? -34.148 7.531 21.830 1.00 80.12 522 ASP A N 1
ATOM 4077 C CA . ASP A 1 522 ? -34.534 8.184 23.083 1.00 80.12 522 ASP A CA 1
ATOM 4078 C C . ASP A 1 522 ? -33.324 8.712 23.877 1.00 80.12 522 ASP A C 1
ATOM 4080 O O . ASP A 1 522 ? -33.423 9.760 24.516 1.00 80.12 522 ASP A O 1
ATOM 4084 N N . LEU A 1 523 ? -32.154 8.069 23.757 1.00 88.94 523 LEU A N 1
ATOM 4085 C CA . LEU A 1 523 ? -30.911 8.537 24.382 1.00 88.94 523 LEU A CA 1
ATOM 4086 C C . LEU A 1 523 ? -30.429 9.876 23.819 1.00 88.94 523 LEU A C 1
ATOM 4088 O O . LEU A 1 523 ? -29.664 10.559 24.496 1.00 88.94 523 LEU A O 1
ATOM 4092 N N . LEU A 1 524 ? -30.849 10.275 22.609 1.00 89.88 524 LEU A N 1
ATOM 4093 C CA . LEU A 1 524 ? -30.438 11.564 22.050 1.00 89.88 524 LEU A CA 1
ATOM 4094 C C . LEU A 1 524 ? -30.887 12.710 22.961 1.00 89.88 524 LEU A C 1
ATOM 4096 O O . LEU A 1 524 ? -30.094 13.600 23.245 1.00 89.88 524 LEU A O 1
ATOM 4100 N N . ALA A 1 525 ? -32.119 12.666 23.478 1.00 89.31 525 ALA A N 1
ATOM 4101 C CA . ALA A 1 525 ? -32.609 13.687 24.402 1.00 89.31 525 ALA A CA 1
ATOM 4102 C C . ALA A 1 525 ? -31.781 13.721 25.700 1.00 89.31 525 ALA A C 1
ATOM 4104 O O . ALA A 1 525 ? -31.362 14.793 26.128 1.00 89.31 525 ALA A O 1
ATOM 4105 N N . GLU A 1 526 ? -31.473 12.553 26.276 1.00 92.62 526 GLU A N 1
ATOM 4106 C CA . GLU A 1 526 ? -30.637 12.436 27.481 1.00 92.62 526 GLU A CA 1
ATOM 4107 C C . GLU A 1 526 ? -29.215 12.982 27.256 1.00 92.62 526 GLU A C 1
ATOM 4109 O O . GLU A 1 526 ? -28.658 13.665 28.115 1.00 92.62 526 GLU A O 1
ATOM 4114 N N . ILE A 1 527 ? -28.629 12.728 26.084 1.00 92.94 527 ILE A N 1
ATOM 4115 C CA . ILE A 1 527 ? -27.295 13.222 25.726 1.00 92.94 527 ILE A CA 1
ATOM 4116 C C . ILE A 1 527 ? -27.302 14.727 25.479 1.00 92.94 527 ILE A C 1
ATOM 4118 O O . ILE A 1 527 ? -26.353 15.405 25.865 1.00 92.94 527 ILE A O 1
ATOM 4122 N N . ILE A 1 528 ? -28.351 15.276 24.867 1.00 92.50 528 ILE A N 1
ATOM 4123 C CA . ILE A 1 528 ? -28.471 16.727 24.691 1.00 92.50 528 ILE A CA 1
ATOM 4124 C C . ILE A 1 528 ? -28.601 17.426 26.044 1.00 92.50 528 ILE A C 1
ATOM 4126 O O . ILE A 1 528 ? -27.899 18.410 26.268 1.00 92.50 528 ILE A O 1
ATOM 4130 N N . GLU A 1 529 ? -29.385 16.887 26.979 1.00 93.69 529 GLU A N 1
ATOM 4131 C CA . GLU A 1 529 ? -29.426 17.392 28.360 1.00 93.69 529 GLU A CA 1
ATOM 4132 C C . GLU A 1 529 ? -28.058 17.287 29.051 1.00 93.69 529 GLU A C 1
ATOM 4134 O O . GLU A 1 529 ? -27.599 18.231 29.703 1.00 93.69 529 GLU A O 1
ATOM 4139 N N . PHE A 1 530 ? -27.337 16.181 28.839 1.00 94.69 530 PHE A N 1
ATOM 4140 C CA . PHE A 1 530 ? -25.965 16.047 29.322 1.00 94.69 530 PHE A CA 1
ATOM 4141 C C . PHE A 1 530 ? -25.050 17.141 28.747 1.00 94.69 530 PHE A C 1
ATOM 4143 O O . PHE A 1 530 ? -24.281 17.747 29.496 1.00 94.69 530 PHE A O 1
ATOM 4150 N N . TRP A 1 531 ? -25.140 17.438 27.448 1.00 94.62 531 TRP A N 1
ATOM 4151 C CA . TRP A 1 531 ? -24.377 18.517 26.820 1.00 94.62 531 TRP A CA 1
ATOM 4152 C C . TRP A 1 531 ? -24.744 19.888 27.377 1.00 94.62 531 TRP A C 1
ATOM 4154 O O . TRP A 1 531 ? -23.835 20.651 27.695 1.00 94.62 531 TRP A O 1
ATOM 4164 N N . ILE A 1 532 ? -26.030 20.194 27.554 1.00 94.50 532 ILE A N 1
ATOM 4165 C CA . ILE A 1 532 ? -26.498 21.459 28.143 1.00 94.50 532 ILE A CA 1
ATOM 4166 C C . ILE A 1 532 ? -25.837 21.687 29.510 1.00 94.50 532 ILE A C 1
ATOM 4168 O O . ILE A 1 532 ? -25.293 22.762 29.764 1.00 94.50 532 ILE A O 1
ATOM 4172 N N . GLY A 1 533 ? -25.773 20.652 30.355 1.00 93.44 533 GLY A N 1
ATOM 4173 C CA . GLY A 1 533 ? -25.147 20.740 31.678 1.00 93.44 533 GLY A CA 1
ATOM 4174 C C . GLY A 1 533 ? -23.621 20.923 31.679 1.00 93.44 533 GLY A C 1
ATOM 4175 O O . GLY A 1 533 ? -23.064 21.387 32.675 1.00 93.44 533 GLY A O 1
ATOM 4176 N N . HIS A 1 534 ? -22.925 20.582 30.588 1.00 92.81 534 HIS A N 1
ATOM 4177 C CA . HIS A 1 534 ? -21.470 20.378 30.611 1.00 92.81 534 HIS A CA 1
ATOM 4178 C C . HIS A 1 534 ? -20.675 21.096 29.512 1.00 92.81 534 HIS A C 1
ATOM 4180 O O . HIS A 1 534 ? -19.467 21.290 29.668 1.00 92.81 534 HIS A O 1
ATOM 4186 N N . VAL A 1 535 ? -21.310 21.533 28.420 1.00 91.56 535 VAL A N 1
ATOM 4187 C CA . VAL A 1 535 ? -20.640 22.128 27.248 1.00 91.56 535 VAL A CA 1
ATOM 4188 C C . VAL A 1 535 ? -19.831 23.378 27.609 1.00 91.56 535 VAL A C 1
ATOM 4190 O O . VAL A 1 535 ? -18.752 23.606 27.066 1.00 91.56 535 VAL A O 1
ATOM 4193 N N . ALA A 1 536 ? -20.286 24.140 28.606 1.00 91.56 536 ALA A N 1
ATOM 4194 C CA . ALA A 1 536 ? -19.579 25.304 29.132 1.00 91.56 536 ALA A CA 1
ATOM 4195 C C . ALA A 1 536 ? -18.156 24.974 29.629 1.00 91.56 536 ALA A C 1
ATOM 4197 O O . ALA A 1 536 ? -17.248 25.787 29.476 1.00 91.56 536 ALA A O 1
ATOM 4198 N N . ALA A 1 537 ? -17.935 23.774 30.179 1.00 88.75 537 ALA A N 1
ATOM 4199 C CA . ALA A 1 537 ? -16.633 23.337 30.693 1.00 88.75 537 ALA A CA 1
ATOM 4200 C C . ALA A 1 537 ? -15.625 22.956 29.589 1.00 88.75 537 ALA A C 1
ATOM 4202 O O . ALA A 1 537 ? -14.451 22.701 29.883 1.00 88.75 537 ALA A O 1
ATOM 4203 N N . LEU A 1 538 ? -16.085 22.888 28.337 1.00 89.88 538 LEU A N 1
ATOM 4204 C CA . LEU A 1 538 ? -15.281 22.566 27.159 1.00 89.88 538 LEU A CA 1
ATOM 4205 C C . LEU A 1 538 ? -14.860 23.797 26.365 1.00 89.88 538 LEU A C 1
ATOM 4207 O O . LEU A 1 538 ? -14.044 23.668 25.452 1.00 89.88 538 LEU A O 1
ATOM 4211 N N . VAL A 1 539 ? -15.387 24.974 26.709 1.00 91.38 539 VAL A N 1
ATOM 4212 C CA . VAL A 1 539 ? -14.998 26.222 26.059 1.00 91.38 539 VAL A CA 1
ATOM 4213 C C . VAL A 1 539 ? -13.516 26.487 26.350 1.00 91.38 539 VAL A C 1
ATOM 4215 O O . VAL A 1 539 ? -13.136 26.578 27.521 1.00 91.38 539 VAL A O 1
ATOM 4218 N N . PRO A 1 540 ? -12.662 26.603 25.316 1.00 90.00 540 PRO A N 1
ATOM 4219 C CA . PRO A 1 540 ? -11.252 26.906 25.504 1.00 90.00 540 PRO A CA 1
ATOM 4220 C C . PRO A 1 540 ? -11.066 28.265 26.182 1.00 90.00 540 PRO A C 1
ATOM 4222 O O . PRO A 1 540 ? -11.768 29.226 25.872 1.00 90.00 540 PRO A O 1
ATOM 4225 N N . ASP A 1 541 ? -10.083 28.353 27.073 1.00 88.00 541 ASP A N 1
ATOM 4226 C CA . ASP A 1 541 ? -9.700 29.619 27.696 1.00 88.00 541 ASP A CA 1
ATOM 4227 C C . ASP A 1 541 ? -8.968 30.515 26.670 1.00 88.00 541 ASP A C 1
ATOM 4229 O O . ASP A 1 541 ? -7.940 30.089 26.124 1.00 88.00 541 ASP A O 1
ATOM 4233 N N . PRO A 1 542 ? -9.433 31.758 26.414 1.00 88.75 542 PRO A N 1
ATOM 4234 C CA . PRO A 1 542 ? -8.759 32.699 25.523 1.00 88.75 542 PRO A CA 1
ATOM 4235 C C . PRO A 1 542 ? -7.312 33.008 25.923 1.00 88.75 542 PRO A C 1
ATOM 4237 O O . PRO A 1 542 ? -6.518 33.413 25.070 1.00 88.75 542 PRO A O 1
ATOM 4240 N N . ALA A 1 543 ? -6.930 32.822 27.189 1.00 84.50 543 ALA A N 1
ATOM 4241 C CA . ALA A 1 543 ? -5.546 32.962 27.631 1.00 84.50 543 ALA A CA 1
ATOM 4242 C C . ALA A 1 543 ? -4.590 31.995 26.912 1.00 84.50 543 ALA A C 1
ATOM 4244 O O . ALA A 1 543 ? -3.439 32.359 26.674 1.00 84.50 543 ALA A O 1
ATOM 4245 N N . ASN A 1 544 ? -5.081 30.822 26.500 1.00 84.62 544 ASN A N 1
ATOM 4246 C CA . ASN A 1 544 ? -4.296 29.754 25.875 1.00 84.62 544 ASN A CA 1
ATOM 4247 C C . ASN A 1 544 ? -4.276 29.819 24.334 1.00 84.62 544 ASN A C 1
ATOM 4249 O O . ASN A 1 544 ? -3.728 28.929 23.680 1.00 84.62 544 ASN A O 1
ATOM 4253 N N . ALA A 1 545 ? -4.875 30.850 23.733 1.00 78.50 545 ALA A N 1
ATOM 4254 C CA . ALA A 1 545 ? -4.918 31.019 22.283 1.00 78.50 545 ALA A CA 1
ATOM 4255 C C . ALA A 1 545 ? -3.536 31.389 21.704 1.00 78.50 545 ALA A C 1
ATOM 4257 O O . ALA A 1 545 ? -2.947 32.407 22.075 1.00 78.50 545 ALA A O 1
ATOM 4258 N N . ARG A 1 546 ? -3.031 30.595 20.747 1.00 76.06 546 ARG A N 1
ATOM 4259 C CA . ARG A 1 546 ? -1.773 30.876 20.029 1.00 76.06 546 ARG A CA 1
ATOM 4260 C C . ARG A 1 546 ? -1.989 31.910 18.920 1.00 76.06 546 ARG A C 1
ATOM 4262 O O . ARG A 1 546 ? -3.020 31.904 18.252 1.00 76.06 546 ARG A O 1
ATOM 4269 N N . GLY A 1 547 ? -1.018 32.806 18.728 1.00 74.19 547 GLY A N 1
ATOM 4270 C CA . GLY A 1 547 ? -1.016 33.771 17.617 1.00 74.19 547 GLY A CA 1
ATOM 4271 C C . GLY A 1 547 ? -2.196 34.752 17.606 1.00 74.19 547 GLY A C 1
ATOM 4272 O O . GLY A 1 547 ? -2.548 35.270 16.554 1.00 74.19 547 GLY A O 1
ATOM 4273 N N . SER A 1 548 ? -2.851 34.990 18.751 1.00 77.25 548 SER A N 1
ATOM 4274 C CA . SER A 1 548 ? -4.097 35.774 18.831 1.00 77.25 548 SER A CA 1
ATOM 4275 C C . SER A 1 548 ? -5.243 35.245 17.948 1.00 77.25 548 SER A C 1
ATOM 4277 O O . SER A 1 548 ? -6.129 36.017 17.571 1.00 77.25 548 SER A O 1
ATOM 4279 N N . ASN A 1 549 ? -5.249 33.944 17.634 1.00 79.94 549 ASN A N 1
ATOM 4280 C CA . ASN A 1 549 ? -6.338 33.281 16.924 1.00 79.94 549 ASN A CA 1
ATOM 4281 C C . ASN A 1 549 ? -7.371 32.726 17.919 1.00 79.94 549 ASN A C 1
ATOM 4283 O O . ASN A 1 549 ? -7.097 31.779 18.654 1.00 79.94 549 ASN A O 1
ATOM 4287 N N . TYR A 1 550 ? -8.574 33.304 17.917 1.00 87.06 550 TYR A N 1
ATOM 4288 C CA . TYR A 1 550 ? -9.661 32.951 18.837 1.00 87.06 550 TYR A CA 1
ATOM 4289 C C . TYR A 1 550 ? -10.814 32.199 18.162 1.00 87.06 550 TYR A C 1
ATOM 4291 O O . TYR A 1 550 ? -11.862 32.021 18.779 1.00 87.06 550 TYR A O 1
ATOM 4299 N N . GLU A 1 551 ? -10.647 31.727 16.923 1.00 87.62 551 GLU A N 1
ATOM 4300 C CA . GLU A 1 551 ? -11.724 31.047 16.188 1.00 87.62 551 GLU A CA 1
ATOM 4301 C C . GLU A 1 551 ? -12.237 29.804 16.921 1.00 87.62 551 GLU A C 1
ATOM 4303 O O . GLU A 1 551 ? -13.444 29.593 17.014 1.00 87.62 551 GLU A O 1
ATOM 4308 N N . HIS A 1 552 ? -11.344 29.017 17.529 1.00 87.75 552 HIS A N 1
ATOM 4309 C CA . HIS A 1 552 ? -11.756 27.849 18.311 1.00 87.75 552 HIS A CA 1
ATOM 4310 C C . HIS A 1 552 ? -12.575 28.235 19.556 1.00 87.75 552 HIS A C 1
ATOM 4312 O O . HIS A 1 552 ? -13.553 27.566 19.880 1.00 87.75 552 HIS A O 1
ATOM 4318 N N . CYS A 1 553 ? -12.221 29.343 20.219 1.00 90.44 553 CYS A N 1
ATOM 4319 C CA . CYS A 1 553 ? -12.990 29.878 21.346 1.00 90.44 553 CYS A CA 1
ATOM 4320 C C . CYS A 1 553 ? -14.382 30.325 20.882 1.00 90.44 553 CYS A C 1
ATOM 4322 O O . CYS A 1 553 ? -15.386 29.962 21.489 1.00 90.44 553 CYS A O 1
ATOM 4324 N N . ALA A 1 554 ? -14.438 31.079 19.781 1.00 91.94 554 ALA A N 1
ATOM 4325 C CA . ALA A 1 554 ? -15.671 31.626 19.232 1.00 91.94 554 ALA A CA 1
ATOM 4326 C C . ALA A 1 554 ? -16.637 30.532 18.746 1.00 91.94 554 ALA A C 1
ATOM 4328 O O . ALA A 1 554 ? -17.849 30.671 18.877 1.00 91.94 554 ALA A O 1
ATOM 4329 N N . GLU A 1 555 ? -16.116 29.422 18.229 1.00 91.50 555 GLU A N 1
ATOM 4330 C CA . GLU A 1 555 ? -16.923 28.272 17.819 1.00 91.50 555 GLU A CA 1
ATOM 4331 C C . GLU A 1 555 ? -17.565 27.521 18.971 1.00 91.50 555 GLU A C 1
ATOM 4333 O O . GLU A 1 555 ? -18.770 27.276 18.939 1.00 91.50 555 GLU A O 1
ATOM 4338 N N . TRP A 1 556 ? -16.784 27.179 19.995 1.00 92.75 556 TRP A N 1
ATOM 4339 C CA . TRP A 1 556 ? -17.338 26.543 21.187 1.00 92.75 556 TRP A CA 1
ATOM 4340 C C . TRP A 1 556 ? -18.346 27.454 21.879 1.00 92.75 556 TRP A C 1
ATOM 4342 O O . TRP A 1 556 ? -19.371 26.982 22.360 1.00 92.75 556 TRP A O 1
ATOM 4352 N N . LEU A 1 557 ? -18.104 28.765 21.877 1.00 94.44 557 LEU A N 1
ATOM 4353 C CA . LEU A 1 557 ? -19.041 29.723 22.444 1.00 94.44 557 LEU A CA 1
ATOM 4354 C C . LEU A 1 557 ? -20.343 29.824 21.631 1.00 94.44 557 LEU A C 1
ATOM 4356 O O . LEU A 1 557 ? -21.413 29.936 22.225 1.00 94.44 557 LEU A O 1
ATOM 4360 N N . ALA A 1 558 ? -20.276 29.720 20.300 1.00 94.50 558 ALA A N 1
ATOM 4361 C CA . ALA A 1 558 ? -21.463 29.629 19.448 1.00 94.50 558 ALA A CA 1
ATOM 4362 C C . ALA A 1 558 ? -22.277 28.358 19.733 1.00 94.50 558 ALA A C 1
ATOM 4364 O O . ALA A 1 558 ? -23.497 28.423 19.850 1.00 94.50 558 ALA A O 1
ATOM 4365 N N . ALA A 1 559 ? -21.606 27.220 19.920 1.00 94.31 559 ALA A N 1
ATOM 4366 C CA . ALA A 1 559 ? -22.259 25.978 20.323 1.00 94.31 559 ALA A CA 1
ATOM 4367 C C . ALA A 1 559 ? -22.939 26.096 21.699 1.00 94.31 559 ALA A C 1
ATOM 4369 O O . ALA A 1 559 ? -24.076 25.663 21.869 1.00 94.31 559 ALA A O 1
ATOM 4370 N N . VAL A 1 560 ? -22.282 26.736 22.674 1.00 95.56 560 VAL A N 1
ATOM 4371 C CA . VAL A 1 560 ? -22.877 26.993 23.998 1.00 95.56 560 VAL A CA 1
ATOM 4372 C C . VAL A 1 560 ? -24.075 27.927 23.882 1.00 95.56 560 VAL A C 1
ATOM 4374 O O . VAL A 1 560 ? -25.061 27.707 24.565 1.00 95.56 560 VAL A O 1
ATOM 4377 N N . PHE A 1 561 ? -24.031 28.949 23.025 1.00 95.25 561 PHE A N 1
ATOM 4378 C CA . PHE A 1 561 ? -25.168 29.849 22.822 1.00 95.25 561 PHE A CA 1
ATOM 4379 C C . PHE A 1 561 ? -26.413 29.118 22.302 1.00 95.25 561 PHE A C 1
ATOM 4381 O O . PHE A 1 561 ? -27.517 29.398 22.765 1.00 95.25 561 PHE A O 1
ATOM 4388 N N . GLU A 1 562 ? -26.229 28.173 21.377 1.00 94.31 562 GLU A N 1
ATOM 4389 C CA . GLU A 1 562 ? -27.315 27.360 20.817 1.00 94.31 562 GLU A CA 1
ATOM 4390 C C . GLU A 1 562 ? -27.914 26.376 21.838 1.00 94.31 562 GLU A C 1
ATOM 4392 O O . GLU A 1 562 ? -29.107 26.090 21.763 1.00 94.31 562 GLU A O 1
ATOM 4397 N N . LEU A 1 563 ? -27.112 25.869 22.784 1.00 93.44 563 LEU A N 1
ATOM 4398 C CA . LEU A 1 563 ? -27.536 24.869 23.776 1.00 93.44 563 LEU A CA 1
ATOM 4399 C C . LEU A 1 563 ? -27.989 25.475 25.117 1.00 93.44 563 LEU A C 1
ATOM 4401 O O . LEU A 1 563 ? -29.013 25.078 25.663 1.00 93.44 563 LEU A O 1
ATOM 4405 N N . ASP A 1 564 ? -27.234 26.435 25.653 1.00 94.06 564 ASP A N 1
ATOM 4406 C CA . ASP A 1 564 ? -27.477 27.107 26.934 1.00 94.06 564 ASP A CA 1
ATOM 4407 C C . ASP A 1 564 ? -27.084 28.597 26.865 1.00 94.06 564 ASP A C 1
ATOM 4409 O O . ASP A 1 564 ? -25.974 29.031 27.212 1.00 94.06 564 ASP A O 1
ATOM 4413 N N . ALA A 1 565 ? -28.059 29.427 26.489 1.00 93.12 565 ALA A N 1
ATOM 4414 C CA . ALA A 1 565 ? -27.904 30.878 26.441 1.00 93.12 565 ALA A CA 1
ATOM 4415 C C . ALA A 1 565 ? -27.562 31.510 27.811 1.00 93.12 565 ALA A C 1
ATOM 4417 O O . ALA A 1 565 ? -26.983 32.601 27.867 1.00 93.12 565 ALA A O 1
ATOM 4418 N N . ALA A 1 566 ? -27.909 30.872 28.937 1.00 93.75 566 ALA A N 1
ATOM 4419 C CA . ALA A 1 566 ? -27.582 31.381 30.266 1.00 93.75 566 ALA A CA 1
ATOM 4420 C C . ALA A 1 566 ? -26.111 31.121 30.624 1.00 93.75 566 ALA A C 1
ATOM 4422 O O . ALA A 1 566 ? -25.443 32.034 31.125 1.00 93.75 566 ALA A O 1
ATOM 4423 N N . ALA A 1 567 ? -25.579 29.929 30.335 1.00 94.00 567 ALA A N 1
ATOM 4424 C CA . ALA A 1 567 ? -24.147 29.648 30.445 1.00 94.00 567 ALA A CA 1
ATOM 4425 C C . ALA A 1 567 ? -23.318 30.540 29.516 1.00 94.00 567 ALA A C 1
ATOM 4427 O O . ALA A 1 567 ? -22.347 31.144 29.979 1.00 94.00 567 ALA A O 1
ATOM 4428 N N . TYR A 1 568 ? -23.754 30.719 28.266 1.00 95.75 568 TYR A N 1
ATOM 4429 C CA . TYR A 1 568 ? -23.141 31.656 27.322 1.00 95.75 568 TYR A CA 1
ATOM 4430 C C . TYR A 1 568 ? -22.967 33.055 27.937 1.00 95.75 568 TYR A C 1
ATOM 4432 O O . TYR A 1 568 ? -21.850 33.568 28.043 1.00 95.75 568 TYR A O 1
ATOM 4440 N N . ARG A 1 569 ? -24.060 33.648 28.447 1.00 94.44 569 ARG A N 1
ATOM 4441 C CA . ARG A 1 569 ? -24.035 34.986 29.068 1.00 94.44 569 ARG A CA 1
ATOM 4442 C C . ARG A 1 569 ? -23.134 35.065 30.299 1.00 94.44 569 ARG A C 1
ATOM 4444 O O . ARG A 1 569 ? -22.665 36.152 30.634 1.00 94.44 569 ARG A O 1
ATOM 4451 N N . ARG A 1 570 ? -22.941 33.966 31.035 1.00 94.94 570 ARG A N 1
ATOM 4452 C CA . ARG A 1 570 ? -22.007 33.927 32.174 1.00 94.94 570 ARG A CA 1
ATOM 4453 C C . ARG A 1 570 ? -20.557 33.945 31.695 1.00 94.94 570 ARG A C 1
ATOM 4455 O O . ARG A 1 570 ? -19.778 34.738 32.215 1.00 94.94 570 ARG A O 1
ATOM 4462 N N . ILE A 1 571 ? -20.220 33.137 30.688 1.00 94.19 571 ILE A N 1
ATOM 4463 C CA . ILE A 1 571 ? -18.862 33.066 30.127 1.00 94.19 571 ILE A CA 1
ATOM 4464 C C . ILE A 1 571 ? -18.463 34.406 29.504 1.00 94.19 571 ILE A C 1
ATOM 4466 O O . ILE A 1 571 ? -17.411 34.936 29.850 1.00 94.19 571 ILE A O 1
ATOM 4470 N N . VAL A 1 572 ? -19.323 34.998 28.666 1.00 94.06 572 VAL A N 1
ATOM 4471 C CA . VAL A 1 572 ? -19.048 36.294 28.014 1.00 94.06 572 VAL A CA 1
ATOM 4472 C C . VAL A 1 572 ? -18.808 37.399 29.040 1.00 94.06 572 VAL A C 1
ATOM 4474 O O . VAL A 1 572 ? -17.826 38.128 28.927 1.00 94.06 572 VAL A O 1
ATOM 4477 N N . ARG A 1 573 ? -19.640 37.490 30.090 1.00 93.12 573 ARG A N 1
ATOM 4478 C CA . ARG A 1 573 ? -19.434 38.462 31.179 1.00 93.12 573 ARG A CA 1
ATOM 4479 C C . ARG A 1 573 ? -18.115 38.233 31.917 1.00 93.12 573 ARG A C 1
ATOM 4481 O O . ARG A 1 573 ? -17.416 39.195 32.215 1.00 93.12 573 ARG A O 1
ATOM 4488 N N . GLY A 1 574 ? -17.749 36.977 32.174 1.00 91.69 574 GLY A N 1
ATOM 4489 C CA . GLY A 1 574 ? -16.446 36.639 32.753 1.00 91.69 574 GLY A CA 1
ATOM 4490 C C . GLY A 1 574 ? -15.282 37.070 31.855 1.00 91.69 574 GLY A C 1
ATOM 4491 O O . GLY A 1 574 ? -14.340 37.713 32.319 1.00 91.69 574 GLY A O 1
ATOM 4492 N N . TRP A 1 575 ? -15.368 36.789 30.554 1.00 93.25 575 TRP A N 1
ATOM 4493 C CA . TRP A 1 575 ? -14.364 37.205 29.573 1.00 93.25 575 TRP A CA 1
ATOM 4494 C C . TRP A 1 575 ? -14.294 38.722 29.405 1.00 93.25 575 TRP A C 1
ATOM 4496 O O . TRP A 1 575 ? -13.201 39.240 29.201 1.00 93.25 575 TRP A O 1
ATOM 4506 N N . ALA A 1 576 ? -15.398 39.458 29.540 1.00 88.75 576 ALA A N 1
ATOM 4507 C CA . ALA A 1 576 ? -15.385 40.921 29.483 1.00 88.75 576 ALA A CA 1
ATOM 4508 C C . ALA A 1 576 ? -14.510 41.509 30.601 1.00 88.75 576 ALA A C 1
ATOM 4510 O O . ALA A 1 576 ? -13.715 42.417 30.356 1.00 88.75 576 ALA A O 1
ATOM 4511 N N . THR A 1 577 ? -14.577 40.919 31.797 1.00 88.25 577 THR A N 1
ATOM 4512 C CA . THR A 1 577 ? -13.752 41.309 32.947 1.00 88.25 577 THR A CA 1
ATOM 4513 C C . THR A 1 577 ? -12.286 40.900 32.778 1.00 88.25 577 THR A C 1
ATOM 4515 O O . THR A 1 577 ? -11.390 41.716 32.978 1.00 88.25 577 THR A O 1
ATOM 4518 N N . VAL A 1 578 ? -12.016 39.645 32.399 1.00 84.38 578 VAL A N 1
ATOM 4519 C CA . VAL A 1 578 ? -10.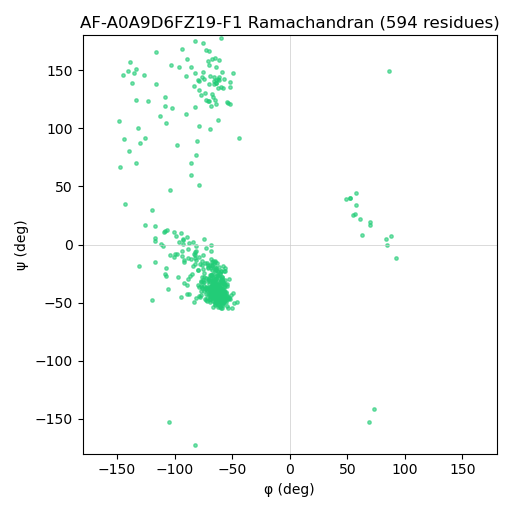650 39.072 32.413 1.00 84.38 578 VAL A CA 1
ATOM 4520 C C . VAL A 1 578 ? -9.882 39.317 31.103 1.00 84.38 578 VAL A C 1
ATOM 4522 O O . VAL A 1 578 ? -8.656 39.427 31.085 1.00 84.38 578 VAL A O 1
ATOM 4525 N N . HIS A 1 579 ? -10.589 39.423 29.981 1.00 85.25 579 HIS A N 1
ATOM 4526 C CA . HIS A 1 579 ? -10.037 39.496 28.624 1.00 85.25 579 HIS A CA 1
ATOM 4527 C C . HIS A 1 579 ? -10.523 40.718 27.831 1.00 85.25 579 HIS A C 1
ATOM 4529 O O . HIS A 1 579 ? -10.329 40.776 26.615 1.00 85.25 579 HIS A O 1
ATOM 4535 N N . GLY A 1 580 ? -11.084 41.736 28.494 1.00 76.75 580 GLY A N 1
ATOM 4536 C CA . GLY A 1 580 ? -11.644 42.931 27.847 1.00 76.75 580 GLY A CA 1
ATOM 4537 C C . GLY A 1 580 ? -10.693 43.646 26.875 1.00 76.75 580 GLY A C 1
ATOM 4538 O O . GLY A 1 580 ? -11.130 44.186 25.866 1.00 76.75 580 GLY A O 1
ATOM 4539 N N . ARG A 1 581 ? -9.372 43.573 27.098 1.00 76.25 581 ARG A N 1
ATOM 4540 C CA . ARG A 1 581 ? -8.354 44.192 26.223 1.00 76.25 581 ARG A CA 1
ATOM 4541 C C . ARG A 1 581 ? -7.986 43.366 24.977 1.00 76.25 581 ARG A C 1
ATOM 4543 O O . ARG A 1 581 ? -7.285 43.869 24.101 1.00 76.25 581 ARG A O 1
ATOM 4550 N N . ARG A 1 582 ? -8.435 42.110 24.854 1.00 80.62 582 ARG A N 1
ATOM 4551 C CA . ARG A 1 582 ? -8.113 41.221 23.718 1.00 80.62 582 ARG A CA 1
ATOM 4552 C C . ARG A 1 582 ? -9.014 41.515 22.513 1.00 80.62 582 ARG A C 1
ATOM 4554 O O . ARG A 1 582 ? -9.934 40.763 22.222 1.00 80.62 582 ARG A O 1
ATOM 4561 N N . LYS A 1 583 ? -8.746 42.599 21.776 1.00 79.38 583 LYS A N 1
ATOM 4562 C CA . LYS A 1 583 ? -9.573 43.061 20.634 1.00 79.38 583 LYS A CA 1
ATOM 4563 C C . LYS A 1 583 ? -9.916 41.956 19.617 1.00 79.38 583 LYS A C 1
ATOM 4565 O O . LYS A 1 583 ? -11.061 41.858 19.184 1.00 79.38 583 LYS A O 1
ATOM 4570 N N . ASN A 1 584 ? -8.953 41.098 19.276 1.00 77.81 584 ASN A N 1
ATOM 4571 C CA . ASN A 1 584 ? -9.148 40.022 18.294 1.00 77.81 584 ASN A CA 1
ATOM 4572 C C . ASN A 1 584 ? -10.122 38.927 18.766 1.00 77.81 584 ASN A C 1
ATOM 4574 O O . ASN A 1 584 ? -10.770 38.309 17.925 1.00 77.81 584 ASN A O 1
ATOM 4578 N N . LEU A 1 585 ? -10.277 38.719 20.081 1.00 81.25 585 LEU A N 1
ATOM 4579 C CA . LEU A 1 585 ? -11.286 37.812 20.640 1.00 81.25 585 LEU A CA 1
ATOM 4580 C C . LEU A 1 585 ? -12.691 38.342 20.341 1.00 81.25 585 LEU A C 1
ATOM 4582 O O . LEU A 1 585 ? -13.507 37.644 19.749 1.00 81.25 585 LEU A O 1
ATOM 4586 N N . TRP A 1 586 ? -12.947 39.604 20.684 1.00 87.50 586 TRP A N 1
ATOM 4587 C CA . TRP A 1 586 ? -14.247 40.249 20.480 1.00 87.50 586 TRP A CA 1
ATOM 4588 C C . TRP A 1 586 ? -14.611 40.370 18.999 1.00 87.50 586 TRP A C 1
ATOM 4590 O O . TRP A 1 586 ? -15.762 40.153 18.629 1.00 87.50 586 TRP A O 1
ATOM 4600 N N . LEU A 1 587 ? -13.622 40.629 18.134 1.00 84.12 587 LEU A N 1
ATOM 4601 C CA . LEU A 1 587 ? -13.811 40.594 16.683 1.00 84.12 587 LEU A CA 1
ATOM 4602 C C . LEU A 1 587 ? -14.194 39.195 16.181 1.00 84.12 587 LEU A C 1
ATOM 4604 O O . LEU A 1 587 ? -15.077 39.090 15.334 1.00 84.12 587 LEU A O 1
ATOM 4608 N N . ALA A 1 588 ? -13.577 38.127 16.698 1.00 85.38 588 ALA A N 1
ATOM 4609 C CA . ALA A 1 588 ? -13.937 36.755 16.329 1.00 85.38 588 ALA A CA 1
ATOM 4610 C C . ALA A 1 588 ? -15.383 36.411 16.738 1.00 85.38 588 ALA A C 1
ATOM 4612 O O . ALA A 1 588 ? -16.124 35.821 15.951 1.00 85.38 588 ALA A O 1
ATOM 4613 N N . LEU A 1 589 ? -15.822 36.847 17.925 1.00 91.62 589 LEU A N 1
ATOM 4614 C CA . LEU A 1 589 ? -17.213 36.690 18.370 1.00 91.62 589 LEU A CA 1
ATOM 4615 C C . LEU A 1 589 ? -18.194 37.484 17.488 1.00 91.62 589 LEU A C 1
ATOM 4617 O O . LEU A 1 589 ? -19.206 36.942 17.040 1.00 91.62 589 LEU A O 1
ATOM 4621 N N . ALA A 1 590 ? -17.865 38.741 17.173 1.00 89.06 590 ALA A N 1
ATOM 4622 C CA . ALA A 1 590 ? -18.688 39.607 16.330 1.00 89.06 590 ALA A CA 1
ATOM 4623 C C . ALA A 1 590 ? -18.824 39.074 14.893 1.00 89.06 590 ALA A C 1
ATOM 4625 O O . ALA A 1 590 ? -19.921 39.082 14.334 1.00 89.06 590 ALA A O 1
ATOM 4626 N N . ARG A 1 591 ? -17.744 38.537 14.302 1.00 89.88 591 ARG A N 1
ATOM 4627 C CA . ARG A 1 591 ? -17.771 37.892 12.972 1.00 89.88 591 ARG A CA 1
ATOM 4628 C C . ARG A 1 591 ? -18.760 36.730 12.902 1.00 89.88 591 ARG A C 1
ATOM 4630 O O . ARG A 1 591 ? -19.355 36.495 11.854 1.00 89.88 591 ARG A O 1
ATOM 4637 N N . ARG A 1 592 ? -18.968 36.031 14.021 1.00 87.00 592 ARG A N 1
ATOM 4638 C CA . ARG A 1 592 ? -19.940 34.935 14.152 1.00 87.00 592 ARG A CA 1
ATOM 4639 C C . ARG A 1 592 ? -21.334 35.396 14.572 1.00 87.00 592 ARG A C 1
ATOM 4641 O O . ARG A 1 592 ? -22.201 34.554 14.775 1.00 87.00 592 ARG A O 1
ATOM 4648 N N . LYS A 1 593 ? -21.560 36.713 14.650 1.00 89.56 593 LYS A N 1
ATOM 4649 C CA . LYS A 1 593 ? -22.834 37.344 15.027 1.00 89.56 593 LYS A CA 1
ATOM 4650 C C . LYS A 1 593 ? -23.332 36.907 16.412 1.00 89.56 593 LYS A C 1
ATOM 4652 O O . LYS A 1 593 ? -24.535 36.791 16.629 1.00 89.56 593 LYS A O 1
ATOM 4657 N N . LEU A 1 594 ? -22.409 36.651 17.342 1.00 90.12 594 LEU A N 1
ATOM 4658 C CA . LEU A 1 594 ? -22.751 36.275 18.712 1.00 90.12 594 LEU A CA 1
ATOM 4659 C C . LEU A 1 594 ? -23.141 37.517 19.545 1.00 90.12 594 LEU A C 1
ATOM 4661 O O . LEU A 1 594 ? -22.505 38.559 19.376 1.00 90.12 594 LEU A O 1
ATOM 4665 N N . PRO A 1 595 ? -24.153 37.443 20.436 1.00 86.38 595 PRO A N 1
ATOM 4666 C CA . PRO A 1 595 ? -24.571 38.590 21.253 1.00 86.38 595 PRO A CA 1
ATOM 4667 C C . PRO A 1 595 ? -23.500 38.978 22.286 1.00 86.38 595 PRO A C 1
ATOM 4669 O O . PRO A 1 595 ? -23.166 38.156 23.139 1.00 86.38 595 PRO A O 1
ATOM 4672 N N . LEU A 1 596 ? -22.969 40.202 22.224 1.00 84.81 596 LEU A N 1
ATOM 4673 C CA . LEU A 1 596 ? -21.909 40.695 23.121 1.00 84.81 596 LEU A CA 1
ATOM 4674 C C . LEU A 1 596 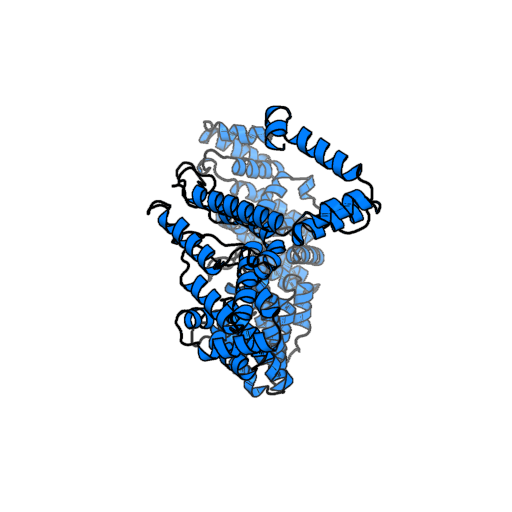? -22.443 41.479 24.319 1.00 84.81 596 LEU A C 1
ATOM 4676 O O . LEU A 1 596 ? -23.396 42.267 24.124 1.00 84.81 596 LEU A O 1
#

Foldseek 3Di:
DVVVCVVPDDPVVVVVVVVVVQVPDDPVRLVVVLVVDPVQVSVQSVQQVVCVVPPDDDDHRDDTLVVLLVLQVVLVVQLVVLLLQLLDCPGPQWDDPDPPDRIAGNLQVSLVSNQVSLVSCVVSLVVCVVVVSPPPDALLVVVLVSLVSNQPSYDPVRRLLVDPFHEHDLSSLVSNLVNVVVVCVVVVHALLVSVVSLLVSCVPRRRYDYDLVNVLVSLVPDDPVRLLVNLVSLVVCCVPPSNVVQLVACPHSSVVSNLVSCVPPPVPVNLVSLQVCCLRPVLSLLVVLVVCLVVLVLVPNVVSLQSSVCSVLVPDVPDGDQLLQAQPCLRPVNVPDPPCLVSVLSSLQSNLSSCVSVVVVLSNLSSQLSSQCSVPLLQLVSNLVSLVPRDPPPSVSSSVNHLVSSLQSLLCVQQHDDDPPDRQQLSQLSSLLSVLVNVAQVSLVVSLVSVVVSLVVQLPDLVSCLRCVLSLLLVLVLLCPVVPCVVQPVLLVVVSCVNGDDCPGSNNVNSSVSCVSSVVNVCNVVSLVSCLVRLLSNQDDCVPDPPLDCLSNLSSLSNNCSRPVPSSVVVVVVCCVVVVVSVSNVVSNVVVVHDD